Protein AF-A0A3B8U5J3-F1 (afdb_monomer_lite)

Structure (mmCIF, N/CA/C/O backbone):
data_AF-A0A3B8U5J3-F1
#
_entry.id   AF-A0A3B8U5J3-F1
#
loop_
_atom_site.group_PDB
_atom_site.id
_atom_site.type_symbol
_atom_site.label_atom_id
_atom_site.label_alt_id
_atom_site.label_comp_id
_atom_site.label_asym_id
_atom_site.label_entity_id
_atom_site.label_seq_id
_atom_site.pdbx_PDB_ins_code
_atom_site.Cartn_x
_atom_site.Cartn_y
_atom_site.Cartn_z
_atom_site.occupancy
_atom_site.B_iso_or_equiv
_atom_site.auth_seq_id
_atom_site.auth_comp_id
_atom_site.auth_asym_id
_atom_site.auth_atom_id
_atom_site.pdbx_PDB_model_num
ATOM 1 N N . MET A 1 1 ? 66.970 -11.641 9.009 1.00 32.50 1 MET A N 1
ATOM 2 C CA . MET A 1 1 ? 67.782 -10.440 9.300 1.00 32.50 1 MET A CA 1
ATOM 3 C C . MET A 1 1 ? 67.284 -9.303 8.419 1.00 32.50 1 MET A C 1
ATOM 5 O O . MET A 1 1 ? 67.215 -9.524 7.226 1.00 32.50 1 MET A O 1
ATOM 9 N N . SER A 1 2 ? 66.899 -8.174 9.040 1.00 28.12 2 SER A N 1
ATOM 10 C CA . SER A 1 2 ? 66.957 -6.765 8.570 1.00 28.12 2 SER A CA 1
ATOM 11 C C . SER A 1 2 ? 66.643 -6.425 7.101 1.00 28.12 2 SER A C 1
ATOM 13 O O . SER A 1 2 ? 67.289 -6.957 6.216 1.00 28.12 2 SER A O 1
ATOM 15 N N . LYS A 1 3 ? 65.855 -5.415 6.715 1.00 28.89 3 LYS A N 1
ATOM 16 C CA . LYS A 1 3 ? 64.976 -4.384 7.314 1.00 28.89 3 LYS A CA 1
ATOM 17 C C . LYS A 1 3 ? 64.356 -3.686 6.083 1.00 28.89 3 LYS A C 1
ATOM 19 O O . LYS A 1 3 ? 65.069 -3.493 5.104 1.00 28.89 3 LYS A O 1
ATOM 24 N N . GLY A 1 4 ? 63.099 -3.244 6.147 1.00 26.34 4 GLY A N 1
ATOM 25 C CA . GLY A 1 4 ? 62.535 -2.361 5.115 1.00 26.34 4 GLY A CA 1
ATOM 26 C C . GLY A 1 4 ? 61.014 -2.402 5.002 1.00 26.34 4 GLY A C 1
ATOM 27 O O . GLY A 1 4 ? 60.489 -2.772 3.962 1.00 26.34 4 GLY A O 1
ATOM 28 N N . SER A 1 5 ? 60.299 -2.056 6.076 1.00 29.52 5 SER A N 1
ATOM 29 C CA . SER A 1 5 ? 58.841 -1.896 6.074 1.00 29.52 5 SER A CA 1
ATOM 30 C C . SER A 1 5 ? 58.457 -0.444 5.769 1.00 29.52 5 SER A C 1
ATOM 32 O O . SER A 1 5 ? 58.776 0.441 6.565 1.00 29.52 5 SER A O 1
ATOM 34 N N . ALA A 1 6 ? 57.713 -0.205 4.690 1.00 29.03 6 ALA A N 1
ATOM 35 C CA . ALA A 1 6 ? 57.007 1.052 4.452 1.00 29.03 6 ALA A CA 1
ATOM 36 C C . ALA A 1 6 ? 55.513 0.854 4.764 1.00 29.03 6 ALA A C 1
ATOM 38 O O . ALA A 1 6 ? 54.733 0.413 3.927 1.00 29.03 6 ALA A O 1
ATOM 39 N N . ARG A 1 7 ? 55.129 1.142 6.014 1.00 28.31 7 ARG A N 1
ATOM 40 C CA . ARG A 1 7 ? 53.736 1.376 6.426 1.00 28.31 7 ARG A CA 1
ATOM 41 C C . ARG A 1 7 ? 53.471 2.871 6.270 1.00 28.31 7 ARG A C 1
ATOM 43 O O . ARG A 1 7 ? 54.020 3.656 7.042 1.00 28.31 7 ARG A O 1
ATOM 50 N N . CYS A 1 8 ? 52.642 3.257 5.304 1.00 25.38 8 CYS A N 1
ATOM 51 C CA . CYS A 1 8 ? 52.096 4.608 5.253 1.00 25.38 8 CYS A CA 1
ATOM 52 C C . CYS A 1 8 ? 50.915 4.686 6.231 1.00 25.38 8 CYS A C 1
ATOM 54 O O . CYS A 1 8 ? 50.000 3.863 6.192 1.00 25.38 8 CYS A O 1
ATOM 56 N N . ARG A 1 9 ? 51.021 5.610 7.186 1.00 27.31 9 ARG A N 1
ATOM 57 C CA . ARG A 1 9 ? 50.088 5.819 8.293 1.00 27.31 9 ARG A CA 1
ATOM 58 C C . ARG A 1 9 ? 48.871 6.597 7.794 1.00 27.31 9 ARG A C 1
ATOM 60 O O . ARG A 1 9 ? 49.039 7.667 7.223 1.00 27.31 9 ARG A O 1
ATOM 67 N N . ARG A 1 10 ? 47.670 6.096 8.101 1.00 29.61 10 ARG A N 1
ATOM 68 C CA . ARG A 1 10 ? 46.465 6.925 8.230 1.00 29.61 10 ARG A CA 1
ATOM 69 C C . ARG A 1 10 ? 46.720 7.927 9.357 1.00 29.61 10 ARG A C 1
ATOM 71 O O . ARG A 1 10 ? 46.991 7.521 10.486 1.00 29.61 10 ARG A O 1
ATOM 78 N N . SER A 1 11 ? 46.715 9.213 9.030 1.00 27.69 11 SER A N 1
ATOM 79 C CA . SER A 1 11 ? 46.699 10.293 10.008 1.00 27.69 11 SER A CA 1
ATOM 80 C C . SER A 1 11 ? 45.252 10.561 10.406 1.00 27.69 11 SER A C 1
ATOM 82 O O . SER A 1 11 ? 44.492 11.129 9.627 1.00 27.69 11 SER A O 1
ATOM 84 N N . ASP A 1 12 ? 44.896 10.155 11.622 1.00 31.98 12 ASP A N 1
ATOM 85 C CA . ASP A 1 12 ? 43.789 10.743 12.367 1.00 31.98 12 ASP A CA 1
ATOM 86 C C . ASP A 1 12 ? 44.106 12.222 12.610 1.00 31.98 12 ASP A C 1
ATOM 88 O O . ASP A 1 12 ? 45.003 12.559 13.385 1.00 31.98 12 ASP A O 1
ATOM 92 N N . SER A 1 13 ? 43.370 13.114 11.955 1.00 28.36 13 SER A N 1
ATOM 93 C CA . SER A 1 13 ? 43.351 14.538 12.282 1.00 28.36 13 SER A CA 1
ATOM 94 C C . SER A 1 13 ? 41.989 14.899 12.867 1.00 28.36 13 SER A C 1
ATOM 96 O O . SER A 1 13 ? 41.129 15.460 12.194 1.00 28.36 13 SER A O 1
ATOM 98 N N . ARG A 1 14 ? 41.807 14.599 14.160 1.00 31.03 14 ARG A N 1
ATOM 99 C CA . ARG A 1 14 ? 40.910 15.382 15.019 1.00 31.03 14 ARG A CA 1
ATOM 100 C C . ARG A 1 14 ? 41.557 16.750 15.206 1.00 31.03 14 ARG A C 1
ATOM 102 O O . ARG A 1 14 ? 42.448 16.903 16.038 1.00 31.03 14 ARG A O 1
ATOM 109 N N . ILE A 1 15 ? 41.134 17.730 14.417 1.00 27.78 15 ILE A N 1
ATOM 110 C CA . ILE A 1 15 ? 41.471 19.135 14.644 1.00 27.78 15 ILE A CA 1
ATOM 111 C C . ILE A 1 15 ? 40.273 19.772 15.341 1.00 27.78 15 ILE A C 1
ATOM 113 O O . ILE A 1 15 ? 39.282 20.155 14.731 1.00 27.78 15 ILE A O 1
ATOM 117 N N . SER A 1 16 ? 40.386 19.828 16.665 1.00 30.95 16 SER A N 1
ATOM 118 C CA . SER A 1 16 ? 39.682 20.776 17.520 1.00 30.95 16 SER A CA 1
ATOM 119 C C . SER A 1 16 ? 40.146 22.181 17.141 1.00 30.95 16 SER A C 1
ATOM 121 O O . SER A 1 16 ? 41.318 22.504 17.335 1.00 30.95 16 SER A O 1
ATOM 123 N N . MET A 1 17 ? 39.242 23.011 16.626 1.00 24.98 17 MET A N 1
ATOM 124 C CA . MET A 1 17 ? 39.516 24.415 16.324 1.00 24.98 17 MET A CA 1
ATOM 125 C C . MET A 1 17 ? 38.496 25.322 17.020 1.00 24.98 17 MET A C 1
ATOM 127 O O . MET A 1 17 ? 37.723 26.041 16.403 1.00 24.98 17 MET A O 1
ATOM 131 N N . THR A 1 18 ? 38.516 25.296 18.353 1.00 26.50 18 THR A N 1
ATOM 132 C CA . THR A 1 18 ? 38.161 26.456 19.176 1.00 26.50 18 THR A CA 1
ATOM 133 C C . THR A 1 18 ? 39.403 27.331 19.331 1.00 26.50 18 THR A C 1
ATOM 135 O O . THR A 1 18 ? 40.323 26.938 20.044 1.00 26.50 18 THR A O 1
ATOM 138 N N . ALA A 1 19 ? 39.434 28.481 18.654 1.00 25.41 19 ALA A N 1
ATOM 139 C CA . ALA A 1 19 ? 40.039 29.749 19.093 1.00 25.41 19 ALA A CA 1
ATOM 140 C C . ALA A 1 19 ? 40.277 30.649 17.874 1.00 25.41 19 ALA A C 1
ATOM 142 O O . ALA A 1 19 ? 41.200 30.406 17.105 1.00 25.41 19 ALA A O 1
ATOM 143 N N . THR A 1 20 ? 39.456 31.689 17.707 1.00 26.14 20 THR A N 1
ATOM 144 C CA . THR A 1 20 ? 39.870 33.105 17.632 1.00 26.14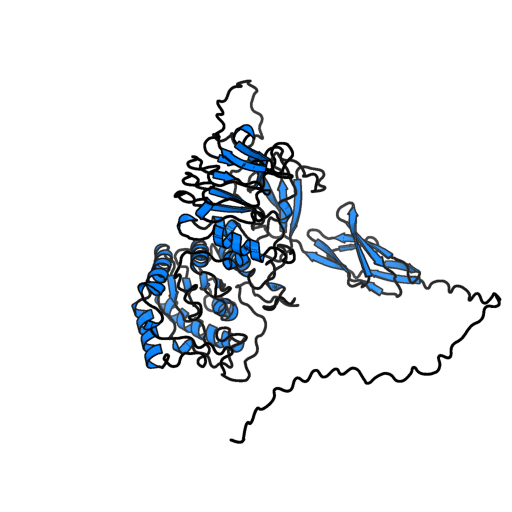 20 THR A CA 1
ATOM 145 C C . THR A 1 20 ? 38.595 33.939 17.480 1.00 26.14 20 THR A C 1
ATOM 147 O O . THR A 1 20 ? 38.115 34.097 16.373 1.00 26.14 20 THR A O 1
ATOM 150 N N . PHE A 1 21 ? 38.014 34.407 18.587 1.00 24.28 21 PHE A N 1
ATOM 151 C CA . PHE A 1 21 ? 37.384 35.733 18.728 1.00 24.28 21 PHE A CA 1
ATOM 152 C C . PHE A 1 21 ? 36.962 35.900 20.198 1.00 24.28 21 PHE A C 1
ATOM 154 O O . PHE A 1 21 ? 35.800 35.812 20.572 1.00 24.28 21 PHE A O 1
ATOM 161 N N . ALA A 1 22 ? 37.967 36.085 21.055 1.00 24.03 22 ALA A N 1
ATOM 162 C CA . ALA A 1 22 ? 37.807 36.585 22.415 1.00 24.03 22 ALA A CA 1
ATOM 163 C C . ALA A 1 22 ? 38.972 37.540 22.722 1.00 24.03 22 ALA A C 1
ATOM 165 O O . ALA A 1 22 ? 39.994 37.166 23.286 1.00 24.03 22 ALA A O 1
ATOM 166 N N . ALA A 1 23 ? 38.806 38.788 22.296 1.00 24.48 23 ALA A N 1
ATOM 167 C CA . ALA A 1 23 ? 39.283 39.974 22.996 1.00 24.48 23 ALA A CA 1
ATOM 168 C C . ALA A 1 23 ? 37.986 40.764 23.227 1.00 24.48 23 ALA A C 1
ATOM 170 O O . ALA A 1 23 ? 37.324 41.121 22.264 1.00 24.48 23 ALA A O 1
ATOM 171 N N . VAL A 1 24 ? 37.442 40.912 24.431 1.00 26.50 24 VAL A N 1
ATOM 172 C CA . VAL A 1 24 ? 38.040 41.500 25.627 1.00 26.50 24 VAL A CA 1
ATOM 173 C C . VAL A 1 24 ? 37.334 40.907 26.853 1.00 26.50 24 VAL A C 1
ATOM 175 O O . VAL A 1 24 ? 36.175 41.222 27.097 1.00 26.50 24 VAL A O 1
ATOM 178 N N . LEU A 1 25 ? 38.017 40.072 27.639 1.00 25.80 25 LEU A N 1
ATOM 179 C CA . LEU A 1 25 ? 37.631 39.806 29.030 1.00 25.80 25 LEU A CA 1
ATOM 180 C C . LEU A 1 25 ? 38.834 39.252 29.809 1.00 25.80 25 LEU A C 1
ATOM 182 O O . LEU A 1 25 ? 39.042 38.046 29.870 1.00 25.80 25 LEU A O 1
ATOM 186 N N . ALA A 1 26 ? 39.658 40.137 30.375 1.00 25.28 26 ALA A N 1
ATOM 187 C CA . ALA A 1 26 ? 40.632 39.777 31.409 1.00 25.28 26 ALA A CA 1
ATOM 188 C C . ALA A 1 26 ? 41.159 41.023 32.140 1.00 25.28 26 ALA A C 1
ATOM 190 O O . ALA A 1 26 ? 42.168 41.606 31.756 1.00 25.28 26 ALA A O 1
ATOM 191 N N . ALA A 1 27 ? 40.465 41.403 33.208 1.00 25.91 27 ALA A N 1
ATOM 192 C CA . ALA A 1 27 ? 41.015 41.950 34.452 1.00 25.91 27 ALA A CA 1
ATOM 193 C C . ALA A 1 27 ? 39.824 42.054 35.418 1.00 25.91 27 ALA A C 1
ATOM 195 O O . ALA A 1 27 ? 38.823 42.661 35.071 1.00 25.91 27 ALA A O 1
ATOM 196 N N . LEU A 1 28 ? 39.784 41.492 36.617 1.00 25.47 28 LEU A N 1
ATOM 197 C CA . LEU A 1 28 ? 40.756 40.798 37.442 1.00 25.47 28 LEU A CA 1
ATOM 198 C C . LEU A 1 28 ? 39.895 40.055 38.487 1.00 25.47 28 LEU A C 1
ATOM 200 O O . LEU A 1 28 ? 39.013 40.671 39.083 1.00 25.47 28 LEU A O 1
ATOM 204 N N . VAL A 1 29 ? 40.143 38.770 38.739 1.00 29.05 29 VAL A N 1
ATOM 205 C CA . VAL A 1 29 ? 39.695 38.109 39.975 1.00 29.05 29 VAL A CA 1
ATOM 206 C C . VAL A 1 29 ? 40.894 38.063 40.912 1.00 29.05 29 VAL A C 1
ATOM 208 O O . VAL A 1 29 ? 41.914 37.466 40.576 1.00 29.05 29 VAL A O 1
ATOM 211 N N . LEU A 1 30 ? 40.762 38.663 42.093 1.00 28.88 30 LEU A N 1
ATOM 212 C CA . LEU A 1 30 ? 41.599 38.368 43.255 1.00 28.88 30 LEU A CA 1
ATOM 213 C C . LEU A 1 30 ? 40.715 38.359 44.512 1.00 28.88 30 LEU A C 1
ATOM 215 O O . LEU A 1 30 ? 40.441 39.378 45.131 1.00 28.88 30 LEU A O 1
ATOM 219 N N . LEU A 1 31 ? 40.180 37.164 44.772 1.00 28.92 31 LEU A N 1
ATOM 220 C CA . LEU A 1 31 ? 40.075 36.469 46.061 1.00 28.92 31 LEU A CA 1
ATOM 221 C C . LEU A 1 31 ? 40.339 37.281 47.351 1.00 28.92 31 LEU A C 1
ATOM 223 O O . LEU A 1 31 ? 41.477 37.652 47.622 1.00 28.92 31 LEU A O 1
ATOM 227 N N . CYS A 1 32 ? 39.305 37.411 48.195 1.00 27.16 32 CYS A N 1
ATOM 228 C CA . CYS A 1 32 ? 39.183 36.785 49.532 1.00 27.16 32 CYS A CA 1
ATOM 229 C C . CYS A 1 32 ? 38.428 37.651 50.564 1.00 27.16 32 CYS A C 1
ATOM 231 O O . CYS A 1 32 ? 38.853 38.746 50.906 1.00 27.16 32 CYS A O 1
ATOM 233 N N . THR A 1 33 ? 37.386 37.033 51.141 1.00 31.55 33 THR A N 1
ATOM 234 C CA . THR A 1 33 ? 36.896 37.138 52.536 1.00 31.55 33 THR A CA 1
ATOM 235 C C . THR A 1 33 ? 36.430 38.487 53.101 1.00 31.55 33 THR A C 1
ATOM 237 O O . THR A 1 33 ? 37.213 39.416 53.241 1.00 31.55 33 THR A O 1
ATOM 240 N N . GLY A 1 34 ? 35.207 38.502 53.649 1.00 26.33 34 GLY A N 1
ATOM 241 C CA . GLY A 1 34 ? 34.877 39.347 54.804 1.00 26.33 34 GLY A CA 1
ATOM 242 C C . GLY A 1 34 ? 33.515 40.032 54.742 1.00 26.33 34 GLY A C 1
ATOM 243 O O . GLY A 1 34 ? 33.281 40.886 53.900 1.00 26.33 34 GLY A O 1
ATOM 244 N N . CYS A 1 35 ? 32.635 39.664 55.673 1.00 34.03 35 CYS A N 1
ATOM 245 C CA . CYS A 1 35 ? 31.350 40.296 55.960 1.00 34.03 35 CYS A CA 1
ATOM 246 C C . CYS A 1 35 ? 31.433 41.821 56.150 1.00 34.03 35 CYS A C 1
ATOM 248 O O . CYS A 1 35 ? 32.372 42.312 56.771 1.00 34.03 35 CYS A O 1
ATOM 250 N N . GLY A 1 36 ? 30.351 42.529 55.806 1.00 27.30 36 GLY A N 1
ATOM 251 C CA . GLY A 1 36 ? 29.998 43.779 56.486 1.00 27.30 36 GLY A CA 1
ATOM 252 C C . GLY A 1 36 ? 29.250 44.804 55.638 1.00 27.30 36 GLY A C 1
ATOM 253 O O . GLY A 1 36 ? 29.806 45.350 54.696 1.00 27.30 36 GLY A O 1
ATOM 254 N N . GLY A 1 37 ? 28.034 45.152 56.070 1.00 27.06 37 GLY A N 1
ATOM 255 C CA . GLY A 1 37 ? 27.533 46.524 55.948 1.00 27.06 37 GLY A CA 1
ATOM 256 C C . GLY A 1 37 ? 26.516 46.804 54.844 1.00 27.06 37 GLY A C 1
ATOM 257 O O . GLY A 1 37 ? 26.860 47.146 53.721 1.00 27.06 37 GLY A O 1
ATOM 258 N N . SER A 1 38 ? 25.243 46.770 55.230 1.00 36.59 38 SER A N 1
ATOM 259 C CA . SER A 1 38 ? 24.125 47.479 54.603 1.00 36.59 38 SER A CA 1
ATOM 260 C C . SER A 1 38 ? 24.412 48.967 54.372 1.00 36.59 38 SER A C 1
ATOM 262 O O . SER A 1 38 ? 24.853 49.602 55.323 1.00 36.59 38 SER A O 1
ATOM 264 N N . VAL A 1 39 ? 23.991 49.548 53.239 1.00 30.27 39 VAL A N 1
ATOM 265 C CA . VAL A 1 39 ? 23.249 50.830 53.204 1.00 30.27 39 VAL A CA 1
ATOM 266 C C . VAL A 1 39 ? 22.362 50.865 51.955 1.00 30.27 39 VAL A C 1
ATOM 268 O O . VAL A 1 39 ? 22.776 50.496 50.861 1.00 30.27 39 VAL A O 1
ATOM 271 N N . SER A 1 40 ? 21.117 51.282 52.164 1.00 32.00 40 SER A N 1
ATOM 272 C CA . SER A 1 40 ? 20.051 51.388 51.175 1.00 32.00 40 SER A CA 1
ATOM 273 C C . SER A 1 40 ? 20.194 52.585 50.225 1.00 32.00 40 SER A C 1
ATOM 275 O O . SER A 1 40 ? 20.946 53.521 50.486 1.00 32.00 40 SER A O 1
ATOM 277 N N . SER A 1 41 ? 19.289 52.598 49.246 1.00 35.88 41 SER A N 1
ATOM 278 C CA . SER A 1 41 ? 18.836 53.724 48.422 1.00 35.88 41 SER A CA 1
ATOM 279 C C . SER A 1 41 ? 19.639 54.009 47.153 1.00 35.88 41 SER A C 1
ATOM 281 O O . SER A 1 41 ? 20.683 54.642 47.169 1.00 35.88 41 SER A O 1
ATOM 283 N N . LEU A 1 42 ? 19.065 53.566 46.033 1.00 34.38 42 LEU A N 1
ATOM 284 C CA . LEU A 1 42 ? 18.767 54.402 44.869 1.00 34.38 42 LEU A CA 1
ATOM 285 C C . LEU A 1 42 ? 17.661 53.685 44.082 1.00 34.38 42 LEU A C 1
ATOM 287 O O . LEU A 1 42 ? 17.903 52.894 43.174 1.00 34.38 42 LEU A O 1
ATOM 291 N N . LEU A 1 43 ? 16.417 53.931 44.503 1.00 36.44 43 LEU A N 1
ATOM 292 C CA . LEU A 1 43 ? 15.236 53.663 43.690 1.00 36.44 43 LEU A CA 1
ATOM 293 C C . LEU A 1 43 ? 15.353 54.518 42.426 1.00 36.44 43 LEU A C 1
ATOM 295 O O . LEU A 1 43 ? 15.205 55.738 42.480 1.00 36.44 43 LEU A O 1
ATOM 299 N N . SER A 1 44 ? 15.635 53.875 41.295 1.00 35.50 44 SER A N 1
ATOM 300 C CA . SER A 1 44 ? 15.334 54.462 39.992 1.00 35.50 44 SER A CA 1
ATOM 301 C C . SER A 1 44 ? 13.812 54.477 39.823 1.00 35.50 44 SER A C 1
ATOM 303 O O . SER A 1 44 ? 13.161 53.495 40.192 1.00 35.50 44 SER A O 1
ATOM 305 N N . PRO A 1 45 ? 13.214 55.559 39.299 1.00 40.66 45 PRO A N 1
ATOM 306 C CA . PRO A 1 45 ? 11.781 55.591 39.061 1.00 40.66 45 PRO A CA 1
ATOM 307 C C . PRO A 1 45 ? 11.436 54.516 38.028 1.00 40.66 45 PRO A C 1
ATOM 309 O O . PRO A 1 45 ? 12.065 54.434 36.972 1.00 40.66 45 PRO A O 1
ATOM 312 N N . VAL A 1 46 ? 10.439 53.689 38.350 1.00 43.38 46 VAL A N 1
ATOM 313 C CA . VAL A 1 46 ? 9.782 52.777 37.410 1.00 43.38 46 VAL A CA 1
ATOM 314 C C . VAL A 1 46 ? 9.427 53.596 36.170 1.00 43.38 46 VAL A C 1
ATOM 316 O O . VAL A 1 46 ? 8.567 54.476 36.237 1.00 43.38 46 VAL A O 1
ATOM 319 N N . ARG A 1 47 ? 10.124 53.365 35.047 1.00 46.19 47 ARG A N 1
ATOM 320 C CA . ARG A 1 47 ? 9.680 53.880 33.747 1.00 46.19 47 ARG A CA 1
ATOM 321 C C . ARG A 1 47 ? 8.252 53.377 33.575 1.00 46.19 47 ARG A C 1
ATOM 323 O O . ARG A 1 47 ? 8.023 52.173 33.660 1.00 46.19 47 ARG A O 1
ATOM 330 N N . ALA A 1 48 ? 7.298 54.287 33.397 1.00 51.47 48 ALA A N 1
ATOM 331 C CA . ALA A 1 48 ? 5.953 53.914 32.991 1.00 51.47 48 ALA A CA 1
ATOM 332 C C . ALA A 1 48 ? 6.095 53.019 31.753 1.00 51.47 48 ALA A C 1
ATOM 334 O O . ALA A 1 48 ? 6.676 53.456 30.759 1.00 51.47 48 ALA A O 1
ATOM 335 N N . GLY A 1 49 ? 5.688 51.751 31.877 1.00 63.16 49 GLY A N 1
ATOM 336 C CA . GLY A 1 49 ? 5.865 50.755 30.824 1.00 63.16 49 GLY A CA 1
ATOM 337 C C . GLY A 1 49 ? 5.301 51.300 29.522 1.00 63.16 49 GLY A C 1
ATOM 338 O O . GLY A 1 49 ? 4.153 51.749 29.488 1.00 63.16 49 GLY A O 1
ATOM 339 N N . ARG A 1 50 ? 6.140 51.338 28.488 1.00 83.00 50 ARG A N 1
ATOM 340 C CA . ARG A 1 50 ? 5.743 51.783 27.158 1.00 83.00 50 ARG A CA 1
ATOM 341 C C . ARG A 1 50 ? 4.577 50.907 26.705 1.00 83.00 50 ARG A C 1
ATOM 343 O O . ARG A 1 50 ? 4.627 49.689 26.854 1.00 83.00 50 ARG A O 1
ATOM 350 N N . THR A 1 51 ? 3.511 51.521 26.207 1.00 90.00 51 THR A N 1
ATOM 351 C CA . THR A 1 51 ? 2.430 50.766 25.574 1.00 90.00 51 THR A CA 1
ATOM 352 C C . THR A 1 51 ? 2.913 50.302 24.209 1.00 90.00 51 THR A C 1
ATOM 354 O O . THR A 1 51 ? 3.422 51.115 23.436 1.00 90.00 51 THR A O 1
ATOM 357 N N . VAL A 1 52 ? 2.747 49.016 23.934 1.00 92.00 52 VAL A N 1
ATOM 358 C CA . VAL A 1 52 ? 3.015 48.398 22.639 1.00 92.00 52 VAL A CA 1
ATOM 359 C C . VAL A 1 52 ? 1.706 48.066 21.944 1.00 92.00 52 VAL A C 1
ATOM 361 O O . VAL A 1 52 ? 0.706 47.763 22.601 1.00 92.00 52 VAL A O 1
ATOM 364 N N . ARG A 1 53 ? 1.701 48.146 20.617 1.00 94.81 53 ARG A N 1
ATOM 365 C CA . ARG A 1 53 ? 0.542 47.827 19.781 1.00 94.81 53 ARG A CA 1
ATOM 366 C C . ARG A 1 53 ? 0.819 46.585 18.945 1.00 94.81 53 ARG A C 1
ATOM 368 O O . ARG A 1 53 ? 1.749 46.588 18.144 1.00 94.81 53 ARG A O 1
ATOM 375 N N . VAL A 1 54 ? -0.045 45.585 19.073 1.00 95.19 54 VAL A N 1
ATOM 376 C CA . VAL A 1 54 ? -0.031 44.392 18.226 1.00 95.19 54 VAL A CA 1
ATOM 377 C C . VAL A 1 54 ? -1.215 44.436 17.278 1.00 95.19 54 VAL A C 1
ATOM 379 O O . VAL A 1 54 ? -2.339 44.723 17.695 1.00 95.19 54 VAL A O 1
ATOM 382 N N . VAL A 1 55 ? -0.949 44.166 16.007 1.00 96.12 55 VAL A N 1
ATOM 383 C CA . VAL A 1 55 ? -1.960 44.072 14.957 1.00 96.12 55 VAL A CA 1
ATOM 384 C C . VAL A 1 55 ? -1.948 42.652 14.408 1.00 96.12 55 VAL A C 1
ATOM 386 O O . VAL A 1 55 ? -0.883 42.164 14.050 1.00 96.12 55 VAL A O 1
ATOM 389 N N . ILE A 1 56 ? -3.103 42.001 14.320 1.00 95.81 56 ILE A N 1
ATOM 390 C CA . ILE A 1 56 ? -3.240 40.786 13.513 1.00 95.81 56 ILE A CA 1
ATOM 391 C C . ILE A 1 56 ? -3.411 41.203 12.054 1.00 95.81 56 ILE A C 1
ATOM 393 O O . ILE A 1 56 ? -4.252 42.055 11.754 1.00 95.81 56 ILE A O 1
ATOM 397 N N . GLU A 1 57 ? -2.593 40.636 11.168 1.00 94.81 57 GLU A N 1
ATOM 398 C CA . GLU A 1 57 ? -2.710 40.841 9.724 1.00 94.81 57 GLU A CA 1
ATOM 399 C C . GLU A 1 57 ? -4.086 40.382 9.215 1.00 94.81 57 GLU A C 1
ATOM 401 O O . GLU A 1 57 ? -4.671 39.424 9.724 1.00 94.81 57 GLU A O 1
ATOM 406 N N . ASP A 1 58 ? -4.622 41.086 8.217 1.00 89.75 58 ASP A N 1
ATOM 407 C CA . ASP A 1 58 ? -5.894 40.714 7.605 1.00 89.75 58 ASP A CA 1
ATOM 408 C C . ASP A 1 58 ? -5.746 39.380 6.862 1.00 89.75 58 ASP A C 1
ATOM 410 O O . ASP A 1 58 ? -4.912 39.240 5.968 1.00 89.75 58 ASP A O 1
ATOM 414 N N . ASN A 1 59 ? -6.553 38.392 7.238 1.00 88.19 59 ASN A N 1
ATOM 415 C CA . ASN A 1 59 ? -6.532 37.062 6.645 1.00 88.19 59 ASN A CA 1
ATOM 416 C C . ASN A 1 59 ? -7.987 36.612 6.409 1.00 88.19 59 ASN A C 1
ATOM 418 O O . ASN A 1 59 ? -8.739 36.457 7.373 1.00 88.19 59 ASN A O 1
ATOM 422 N N . PRO A 1 60 ? -8.408 36.363 5.151 1.00 88.94 60 PRO A N 1
ATOM 423 C CA . PRO A 1 60 ? -9.790 35.997 4.833 1.00 88.94 60 PRO A CA 1
ATOM 424 C C . PRO A 1 60 ? -10.217 34.638 5.413 1.00 88.94 60 PRO A C 1
ATOM 426 O O . PRO A 1 60 ? -11.412 34.346 5.471 1.00 88.94 60 PRO A O 1
ATOM 429 N N . GLN A 1 61 ? -9.262 33.807 5.843 1.00 89.50 61 GLN A N 1
ATOM 430 C CA . GLN A 1 61 ? -9.501 32.506 6.468 1.00 89.50 61 GLN A CA 1
ATOM 431 C C . GLN A 1 61 ? -9.770 32.605 7.974 1.00 89.50 61 GLN A C 1
ATOM 433 O O . GLN A 1 61 ? -10.019 31.582 8.613 1.00 89.50 61 GLN A O 1
ATOM 438 N N . ILE A 1 62 ? -9.751 33.807 8.557 1.00 92.12 62 ILE A N 1
ATOM 439 C CA . ILE A 1 62 ? -10.091 34.031 9.961 1.00 92.12 62 ILE A CA 1
ATOM 440 C C . ILE A 1 62 ? -10.941 35.287 10.146 1.00 92.12 62 ILE A C 1
ATOM 442 O O . ILE A 1 62 ? -10.983 36.197 9.324 1.00 92.12 62 ILE A O 1
ATOM 446 N N . ARG A 1 63 ? -11.605 35.362 11.293 1.00 92.19 63 ARG A N 1
ATOM 447 C CA . ARG A 1 63 ? -12.182 36.581 11.848 1.00 92.19 63 ARG A CA 1
ATOM 448 C C . ARG A 1 63 ? -11.610 36.776 13.236 1.00 92.19 63 ARG A C 1
ATOM 450 O O . ARG A 1 63 ? -11.665 35.867 14.057 1.00 92.19 63 ARG A O 1
ATOM 457 N N . VAL A 1 64 ? -11.082 37.960 13.504 1.00 91.81 64 VAL A N 1
ATOM 458 C CA . VAL A 1 64 ? -10.541 38.316 14.819 1.00 91.81 64 VAL A CA 1
ATOM 459 C C . VAL A 1 64 ? -11.525 39.260 15.492 1.00 91.81 64 VAL A C 1
ATOM 461 O O . VAL A 1 64 ? -11.948 40.237 14.875 1.00 91.81 64 VAL A O 1
ATOM 464 N N . GLU A 1 65 ? -11.892 38.995 16.747 1.00 90.25 65 GLU A N 1
ATOM 465 C CA . GLU A 1 65 ? -12.831 39.861 17.483 1.00 90.25 65 GLU A CA 1
ATOM 466 C C . GLU A 1 65 ? -12.308 41.299 17.619 1.00 90.25 65 GLU A C 1
ATOM 468 O O . GLU A 1 65 ? -13.070 42.265 17.598 1.00 90.25 65 GLU A O 1
ATOM 473 N N . SER A 1 66 ? -10.991 41.454 17.749 1.00 90.94 66 SER A N 1
ATOM 474 C CA . SER A 1 66 ? -10.296 42.740 17.734 1.00 90.94 66 SER A CA 1
ATOM 475 C C . SER A 1 66 ? -8.935 42.568 17.076 1.00 90.94 66 SER A C 1
ATOM 477 O O . SER A 1 66 ? -8.028 41.992 17.665 1.00 90.94 66 SER A O 1
ATOM 479 N N . SER A 1 67 ? -8.779 43.074 15.851 1.00 90.44 67 SER A N 1
ATOM 480 C CA . SER A 1 67 ? -7.533 42.951 15.080 1.00 90.44 67 SER A CA 1
ATOM 481 C C . SER A 1 67 ? -6.386 43.807 15.618 1.00 90.44 67 SER A C 1
ATOM 483 O O . SER A 1 67 ? -5.246 43.622 15.208 1.00 90.44 67 SER A O 1
ATOM 485 N N . VAL A 1 68 ? -6.656 44.734 16.542 1.00 94.69 68 VAL A N 1
ATOM 486 C CA . VAL A 1 68 ? -5.640 45.571 17.183 1.00 94.69 68 VAL A CA 1
ATOM 487 C C . VAL A 1 68 ? -5.853 45.562 18.683 1.00 94.69 68 VAL A C 1
ATOM 489 O O . VAL A 1 68 ? -6.924 45.926 19.166 1.00 94.69 68 VAL A O 1
ATOM 492 N N . LEU A 1 69 ? -4.803 45.219 19.418 1.00 95.12 69 LEU A N 1
ATOM 493 C CA . LEU A 1 69 ? -4.771 45.290 20.871 1.00 95.12 69 LEU A CA 1
ATOM 494 C C . LEU A 1 69 ? -3.498 46.008 21.323 1.00 95.12 69 LEU A C 1
ATOM 496 O O . LEU A 1 69 ? -2.490 46.068 20.614 1.00 95.12 69 LEU A O 1
ATOM 500 N N . THR A 1 70 ? -3.550 46.576 22.523 1.00 93.50 70 THR A N 1
ATOM 501 C CA . THR A 1 70 ? -2.407 47.253 23.137 1.00 93.50 70 THR A CA 1
ATOM 502 C C . THR A 1 70 ? -2.142 46.688 24.517 1.00 93.50 70 THR A C 1
ATOM 504 O O . THR A 1 70 ? -3.076 46.555 25.307 1.00 93.50 70 THR A O 1
ATOM 507 N N . ALA A 1 71 ? -0.878 46.438 24.837 1.00 88.56 71 ALA A N 1
ATOM 508 C CA . ALA A 1 71 ? -0.450 45.988 26.156 1.00 88.56 71 ALA A CA 1
ATOM 509 C C . ALA A 1 71 ? 0.724 46.827 26.661 1.00 88.56 71 ALA A C 1
ATOM 511 O O . ALA A 1 71 ? 1.311 47.620 25.924 1.00 88.56 71 ALA A O 1
ATOM 512 N N . LYS A 1 72 ? 1.057 46.684 27.945 1.00 91.62 72 LYS A N 1
ATOM 513 C CA . LYS A 1 72 ? 2.336 47.191 28.449 1.00 91.62 72 LYS A CA 1
ATOM 514 C C . LYS A 1 72 ? 3.447 46.291 27.926 1.00 91.62 72 LYS A C 1
ATOM 516 O O . LYS A 1 72 ? 3.268 45.079 27.878 1.00 91.62 72 LYS A O 1
ATOM 521 N N . GLU A 1 73 ? 4.579 46.892 27.588 1.00 91.19 73 GLU A N 1
ATOM 522 C CA . GLU A 1 73 ? 5.799 46.172 27.232 1.00 91.19 73 GLU A CA 1
ATOM 523 C C . GLU A 1 73 ? 6.091 45.046 28.241 1.00 91.19 73 GLU A C 1
ATOM 525 O O . GLU A 1 73 ? 6.074 45.278 29.455 1.00 91.19 73 GLU A O 1
ATOM 530 N N . GLY A 1 74 ? 6.302 43.837 27.723 1.00 87.81 74 GLY A N 1
ATOM 531 C CA . GLY A 1 74 ? 6.565 42.611 28.476 1.00 87.81 74 GLY A CA 1
ATOM 532 C C . GLY A 1 74 ? 5.333 41.934 29.085 1.00 87.81 74 GLY A C 1
ATOM 533 O O . GLY A 1 74 ? 5.452 41.140 30.013 1.00 87.81 74 GLY A O 1
ATOM 534 N N . SER A 1 75 ? 4.128 42.287 28.626 1.00 92.19 75 SER A N 1
ATOM 535 C CA . SER A 1 75 ? 2.889 41.606 29.024 1.00 92.19 75 SER A CA 1
ATOM 536 C C . SER A 1 75 ? 2.424 40.634 27.948 1.00 92.19 75 SER A C 1
ATOM 538 O O . SER A 1 75 ? 2.673 40.847 26.760 1.00 92.19 75 SER A O 1
ATOM 540 N N . ASP A 1 76 ? 1.665 39.632 28.374 1.00 94.88 76 ASP A N 1
ATOM 541 C CA . ASP A 1 76 ? 0.951 38.739 27.472 1.00 94.88 76 ASP A CA 1
ATOM 542 C C . ASP A 1 76 ? -0.265 39.444 26.868 1.00 94.88 76 ASP A C 1
ATOM 544 O O . ASP A 1 76 ? -0.914 40.283 27.506 1.00 94.88 76 ASP A O 1
ATOM 548 N N . LEU A 1 77 ? -0.587 39.091 25.630 1.00 94.88 77 LEU A N 1
ATOM 549 C CA . LEU A 1 77 ? -1.690 39.676 24.888 1.00 94.88 77 LEU A CA 1
ATOM 550 C C . LEU A 1 77 ? -2.437 38.577 24.138 1.00 94.88 77 LEU A C 1
ATOM 552 O O . LEU A 1 77 ? -1.833 37.738 23.481 1.00 94.88 77 LEU A O 1
ATOM 556 N N . GLN A 1 78 ? -3.762 38.581 24.240 1.00 95.44 78 GLN A N 1
ATOM 557 C CA . GLN A 1 78 ? -4.595 37.468 23.809 1.00 95.44 78 GLN A CA 1
ATOM 558 C C . GLN A 1 78 ? -5.627 37.901 22.767 1.00 95.44 78 GLN A C 1
ATOM 560 O O . GLN A 1 78 ? -6.350 38.871 22.979 1.00 95.44 78 GLN A O 1
ATOM 565 N N . PHE A 1 79 ? -5.708 37.156 21.667 1.00 95.38 79 PHE A N 1
ATOM 566 C CA . PHE A 1 79 ? -6.674 37.337 20.589 1.00 95.38 79 PHE A CA 1
ATOM 567 C C . PHE A 1 79 ? -7.636 36.153 20.518 1.00 95.38 79 PHE A C 1
ATOM 569 O O . PHE A 1 79 ? -7.209 34.998 20.547 1.00 95.38 79 PHE A O 1
ATOM 576 N N . THR A 1 80 ? -8.923 36.447 20.347 1.00 94.69 80 THR A N 1
ATOM 577 C CA . THR A 1 80 ? -9.939 35.455 19.984 1.00 94.69 80 THR A CA 1
ATOM 578 C C . THR A 1 80 ? -10.086 35.418 18.466 1.00 94.69 80 THR A C 1
ATOM 580 O O . THR A 1 80 ? -10.386 36.436 17.831 1.00 94.69 80 THR A O 1
ATOM 583 N N . ILE A 1 81 ? -9.872 34.244 17.883 1.00 94.06 81 ILE A N 1
ATOM 584 C CA . ILE A 1 81 ? -9.855 34.009 16.443 1.00 94.06 81 ILE A CA 1
ATOM 585 C C . ILE A 1 81 ? -10.932 32.985 16.100 1.00 94.06 81 ILE A C 1
ATOM 587 O O . ILE A 1 81 ? -10.921 31.863 16.589 1.00 94.06 81 ILE A O 1
ATOM 591 N N . THR A 1 82 ? -11.853 33.356 15.220 1.00 92.62 82 THR A N 1
ATOM 592 C CA . THR A 1 82 ? -12.823 32.438 14.619 1.00 92.62 82 THR A CA 1
ATOM 593 C C . THR A 1 82 ? -12.317 32.047 13.231 1.00 92.62 82 THR A C 1
ATOM 595 O O . THR A 1 82 ? -12.231 32.925 12.372 1.00 92.62 82 THR A O 1
ATOM 598 N N . PRO A 1 83 ? -11.966 30.782 12.965 1.00 89.00 83 PRO A N 1
ATOM 599 C CA . PRO A 1 83 ? -11.586 30.366 11.622 1.00 89.00 83 PRO A CA 1
ATOM 600 C C . PRO A 1 83 ? -12.787 30.439 10.667 1.00 89.00 83 PRO A C 1
ATOM 602 O O . PRO A 1 83 ? -13.944 30.293 11.069 1.00 89.00 83 PRO A O 1
ATOM 605 N N . ALA A 1 84 ? -12.518 30.664 9.384 1.00 86.12 84 ALA A N 1
ATOM 606 C CA . ALA A 1 84 ? -13.505 30.487 8.330 1.00 86.12 84 ALA A CA 1
ATOM 607 C C . ALA A 1 84 ? -13.957 29.016 8.259 1.00 86.12 84 ALA A C 1
ATOM 609 O O . ALA A 1 84 ? -13.308 28.115 8.797 1.00 86.12 84 ALA A O 1
ATOM 610 N N . GLN A 1 85 ? -15.080 28.762 7.580 1.00 80.06 85 GLN A N 1
ATOM 611 C CA . GLN A 1 85 ? -15.526 27.389 7.336 1.00 80.06 85 GLN A CA 1
ATOM 612 C C . GLN A 1 85 ? -14.409 26.581 6.673 1.00 80.06 85 GLN A C 1
ATOM 614 O O . GLN A 1 85 ? -13.713 27.089 5.795 1.00 80.06 85 GLN A O 1
ATOM 619 N N . HIS A 1 86 ? -14.251 25.330 7.108 1.00 79.62 86 HIS A N 1
ATOM 620 C CA . HIS A 1 86 ? -13.207 24.431 6.619 1.00 79.62 86 HIS A CA 1
ATOM 621 C C . HIS A 1 86 ? -11.781 24.952 6.844 1.00 79.62 86 HIS A C 1
ATOM 623 O O . HIS A 1 86 ? -10.880 24.530 6.142 1.00 79.62 86 HIS A O 1
ATOM 629 N N . CYS A 1 87 ? -11.536 25.852 7.798 1.00 82.81 87 CYS A N 1
ATOM 630 C CA . CYS A 1 87 ? -10.185 26.290 8.150 1.00 82.81 87 CYS A CA 1
ATOM 631 C C . CYS A 1 87 ? -9.861 25.929 9.603 1.00 82.81 87 CYS A C 1
ATOM 633 O O . CYS A 1 87 ? -10.731 25.950 10.471 1.00 82.81 87 CYS A O 1
ATOM 635 N N . THR A 1 88 ? -8.594 25.628 9.882 1.00 85.44 88 THR A N 1
ATOM 636 C CA . THR A 1 88 ? -8.076 25.498 11.255 1.00 85.44 88 THR A CA 1
ATOM 637 C C . THR A 1 88 ? -6.921 26.454 11.472 1.00 85.44 88 THR A C 1
ATOM 639 O O . THR A 1 88 ? -6.085 26.615 10.584 1.00 85.44 88 THR A O 1
ATOM 642 N N . VAL A 1 89 ? -6.845 27.061 12.656 1.00 87.25 89 VAL A N 1
ATOM 643 C CA . VAL A 1 89 ? -5.691 27.876 13.050 1.00 87.25 89 VAL A CA 1
ATOM 644 C C . VAL A 1 89 ? -4.547 26.944 13.443 1.00 87.25 89 VAL A C 1
ATOM 646 O O . VAL A 1 89 ? -4.721 26.071 14.292 1.00 87.25 89 VAL A O 1
ATOM 649 N N . ARG A 1 90 ? -3.384 27.121 12.815 1.00 88.19 90 ARG A N 1
ATOM 650 C CA . ARG A 1 90 ? -2.160 26.353 13.081 1.00 88.19 90 ARG A CA 1
ATOM 651 C C . ARG A 1 90 ? -1.217 27.054 14.047 1.00 88.19 90 ARG A C 1
ATOM 653 O O . ARG A 1 90 ? -0.470 26.387 14.751 1.00 88.19 90 ARG A O 1
ATOM 660 N N . GLY A 1 91 ? -1.258 28.381 14.093 1.00 89.69 91 GLY A N 1
ATOM 661 C CA . GLY A 1 91 ? -0.374 29.159 14.947 1.00 89.69 91 GLY A CA 1
ATOM 662 C C . GLY A 1 91 ? -0.210 30.579 14.449 1.00 89.69 91 GLY A C 1
ATOM 663 O O . GLY A 1 91 ? -1.080 31.106 13.755 1.00 89.69 91 GLY A O 1
ATOM 664 N N . THR A 1 92 ? 0.916 31.190 14.792 1.00 92.50 92 THR A N 1
ATOM 665 C CA . THR A 1 92 ? 1.305 32.507 14.288 1.00 92.50 92 THR A CA 1
ATOM 666 C C . THR A 1 92 ? 2.793 32.547 13.954 1.00 92.50 92 THR A C 1
ATOM 668 O O . THR A 1 92 ? 3.553 31.658 14.338 1.00 92.50 92 THR A O 1
ATOM 671 N N . ASP A 1 93 ? 3.214 33.588 13.241 1.00 92.50 93 ASP A N 1
ATOM 672 C CA . ASP A 1 93 ? 4.629 33.918 13.025 1.00 92.50 93 ASP A CA 1
ATOM 673 C C . ASP A 1 93 ? 5.301 34.568 14.253 1.00 92.50 93 ASP A C 1
ATOM 675 O O . ASP A 1 93 ? 6.506 34.842 14.246 1.00 92.50 93 ASP A O 1
ATOM 679 N N . TYR A 1 94 ? 4.546 34.800 15.331 1.00 92.56 94 TYR A N 1
ATOM 680 C CA . TYR A 1 94 ? 5.082 35.334 16.571 1.00 92.56 94 TYR A CA 1
ATOM 681 C C . TYR A 1 94 ? 5.843 34.245 17.329 1.00 92.56 94 TYR A C 1
ATOM 683 O O . TYR A 1 94 ? 5.365 33.131 17.504 1.00 92.56 94 TYR A O 1
ATOM 691 N N . ARG A 1 95 ? 7.051 34.568 17.800 1.00 87.06 95 ARG A N 1
ATOM 692 C CA . ARG A 1 95 ? 8.001 33.562 18.297 1.00 87.06 95 ARG A CA 1
ATOM 693 C C . ARG A 1 95 ? 7.538 32.819 19.553 1.00 87.06 95 ARG A C 1
ATOM 695 O O . ARG A 1 95 ? 7.858 31.643 19.691 1.00 87.06 95 ARG A O 1
ATOM 702 N N . ASP A 1 96 ? 6.871 33.510 20.473 1.00 92.00 96 ASP A N 1
ATOM 703 C CA . ASP A 1 96 ? 6.452 32.950 21.760 1.00 92.00 96 ASP A CA 1
ATOM 704 C C . ASP A 1 96 ? 4.941 33.102 21.928 1.00 92.00 96 ASP A C 1
ATOM 706 O O . ASP A 1 96 ? 4.436 34.178 22.253 1.00 92.00 96 ASP A O 1
ATOM 710 N N . TYR A 1 97 ? 4.204 32.038 21.619 1.00 95.69 97 TYR A N 1
ATOM 711 C CA . TYR A 1 97 ? 2.750 32.033 21.687 1.00 95.69 97 TYR A CA 1
ATOM 712 C C . TYR A 1 97 ? 2.218 30.713 22.238 1.00 95.69 97 TYR A C 1
ATOM 714 O O . TYR A 1 97 ? 2.856 29.665 22.149 1.00 95.69 97 TYR A O 1
ATOM 722 N N . SER A 1 98 ? 0.992 30.765 22.744 1.00 94.38 98 SER A N 1
ATOM 723 C CA . SER A 1 98 ? 0.159 29.596 22.991 1.00 94.38 98 SER A CA 1
ATOM 724 C C . SER A 1 98 ? -1.148 29.699 22.211 1.00 94.38 98 SER A C 1
ATOM 726 O O . SER A 1 98 ? -1.703 30.781 22.011 1.00 94.38 98 SER A O 1
ATOM 728 N N . LEU A 1 99 ? -1.629 28.548 21.747 1.00 93.94 99 LEU A N 1
ATOM 729 C CA . LEU A 1 99 ? -2.874 28.391 21.005 1.00 93.94 99 LEU A CA 1
ATOM 730 C C . LEU A 1 99 ? -3.759 27.407 21.770 1.00 93.94 99 LEU A C 1
ATOM 732 O O . LEU A 1 99 ? -3.349 26.274 22.015 1.00 93.94 99 LEU A O 1
ATOM 736 N N . ALA A 1 100 ? -4.965 27.829 22.137 1.00 89.25 100 ALA A N 1
ATOM 737 C CA . ALA A 1 100 ? -5.934 26.977 22.820 1.00 89.25 100 ALA A CA 1
ATOM 738 C C . ALA A 1 100 ? -7.301 27.038 22.124 1.00 89.25 100 ALA A C 1
ATOM 740 O O . ALA A 1 100 ? -7.704 28.118 21.697 1.00 89.25 100 ALA A O 1
ATOM 741 N N . PRO A 1 101 ? -8.042 25.923 22.007 1.00 83.56 101 PRO A N 1
ATOM 742 C CA . PRO A 1 101 ? -9.429 25.975 21.562 1.00 83.56 101 PRO A CA 1
ATOM 743 C C . PRO A 1 101 ? -10.294 26.745 22.575 1.00 83.56 101 PRO A C 1
ATOM 745 O O . PRO A 1 101 ? -10.076 26.673 23.786 1.00 83.56 101 PRO A O 1
ATOM 748 N N . ALA A 1 102 ? -11.284 27.473 22.070 1.00 83.81 102 ALA A N 1
ATOM 749 C CA . ALA A 1 102 ? -12.277 28.230 22.825 1.00 83.81 102 ALA A CA 1
ATOM 750 C C . ALA A 1 102 ? -13.703 27.756 22.464 1.00 83.81 102 ALA A C 1
ATOM 752 O O . ALA A 1 102 ? -13.886 26.740 21.791 1.00 83.81 102 ALA A O 1
ATOM 753 N N . GLN A 1 103 ? -14.731 28.445 22.967 1.00 78.50 103 GLN A N 1
ATOM 754 C CA . GLN A 1 103 ? -16.126 28.088 22.682 1.00 78.50 103 GLN A CA 1
ATOM 755 C C . GLN A 1 103 ? -16.458 28.282 21.194 1.00 78.50 103 GLN A C 1
ATOM 757 O O . GLN A 1 103 ? -15.817 29.067 20.501 1.00 78.50 103 GLN A O 1
ATOM 762 N N . ASP A 1 104 ? -17.446 27.535 20.698 1.00 75.81 104 ASP A N 1
ATOM 763 C CA . ASP A 1 104 ? -17.992 27.671 19.339 1.00 75.81 104 ASP A CA 1
ATOM 764 C C . ASP A 1 104 ? -16.963 27.549 18.193 1.00 75.81 104 ASP A C 1
ATOM 766 O O . ASP A 1 104 ? -17.110 28.160 17.136 1.00 75.81 104 ASP A O 1
ATOM 770 N N . GLY A 1 105 ? -15.911 26.741 18.385 1.00 73.06 105 GLY A N 1
ATOM 771 C CA . GLY A 1 105 ? -14.885 26.493 17.361 1.00 73.06 105 GLY A CA 1
ATOM 772 C C . GLY A 1 105 ? -13.875 27.632 17.190 1.00 73.06 105 GLY A C 1
ATOM 773 O O . GLY A 1 105 ? -13.135 27.662 16.207 1.00 73.06 105 GLY A O 1
ATOM 774 N N . GLN A 1 106 ? -13.843 28.573 18.134 1.00 88.50 106 GLN A N 1
ATOM 775 C CA . GLN A 1 106 ? -12.850 29.639 18.180 1.00 88.50 106 GLN A CA 1
ATOM 776 C C . GLN A 1 106 ? -11.504 29.141 18.726 1.00 88.50 106 GLN A C 1
ATOM 778 O O . GLN A 1 106 ? -11.410 28.097 19.369 1.00 88.50 106 GLN A O 1
ATOM 783 N N . TYR A 1 107 ? -10.463 29.938 18.510 1.00 90.81 107 TYR A N 1
ATOM 784 C CA . TYR A 1 107 ? -9.134 29.765 19.073 1.00 90.81 107 TYR A CA 1
ATOM 785 C C . TYR A 1 107 ? -8.731 30.996 19.867 1.00 90.81 107 TYR A C 1
ATOM 787 O O . TYR A 1 107 ? -8.998 32.133 19.482 1.00 90.81 107 TYR A O 1
ATOM 795 N N . LEU A 1 108 ? -8.025 30.751 20.956 1.00 93.62 108 LEU A N 1
ATOM 796 C CA . LEU A 1 108 ? -7.410 31.749 21.797 1.00 93.62 108 LEU A CA 1
ATOM 797 C C . LEU A 1 108 ? -5.906 31.736 21.525 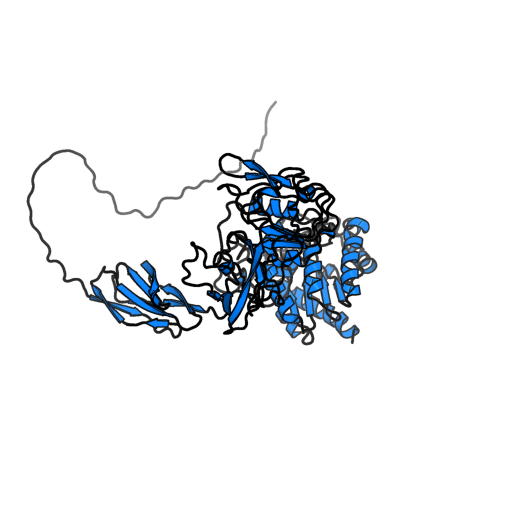1.00 93.62 108 LEU A C 1
ATOM 799 O O . LEU A 1 108 ? -5.211 30.790 21.900 1.00 93.62 108 LEU A O 1
ATOM 803 N N . VAL A 1 109 ? -5.413 32.769 20.844 1.00 95.00 109 VAL A N 1
ATOM 804 C CA . VAL A 1 109 ? -3.982 32.968 20.587 1.00 95.00 109 VAL A CA 1
ATOM 805 C C . VAL A 1 109 ? -3.439 33.934 21.620 1.00 95.00 109 VAL A C 1
ATOM 807 O O . VAL A 1 109 ? -3.785 35.113 21.609 1.00 95.00 109 VAL A O 1
ATOM 810 N N . THR A 1 110 ? -2.581 33.442 22.506 1.00 95.75 110 THR A N 1
ATOM 811 C CA . THR A 1 110 ? -1.891 34.264 23.502 1.00 95.75 110 THR A CA 1
ATOM 812 C C . THR A 1 110 ? -0.457 34.465 23.054 1.00 95.75 110 THR A C 1
ATOM 814 O O . THR A 1 110 ? 0.284 33.501 22.921 1.00 95.75 110 THR A O 1
ATOM 817 N N . LEU A 1 111 ? -0.072 35.709 22.806 1.00 95.69 111 LEU A N 1
ATOM 818 C CA . LEU A 1 111 ? 1.300 36.115 22.539 1.00 95.69 111 LEU A CA 1
ATOM 819 C C . LEU A 1 111 ? 1.959 36.450 23.872 1.00 95.69 111 LEU A C 1
ATOM 821 O O . LEU A 1 111 ? 1.430 37.282 24.614 1.00 95.69 111 LEU A O 1
ATOM 825 N N . HIS A 1 112 ? 3.085 35.816 24.173 1.00 95.38 112 HIS A N 1
ATOM 826 C CA . HIS A 1 112 ? 3.786 36.005 25.435 1.00 95.38 112 HIS A CA 1
ATOM 827 C C . HIS A 1 112 ? 4.843 37.112 25.331 1.00 95.38 112 HIS A C 1
ATOM 829 O O . HIS A 1 112 ? 5.440 37.325 24.271 1.00 95.38 112 HIS A O 1
ATOM 835 N N . ASP A 1 113 ? 5.044 37.835 26.438 1.00 91.75 113 ASP A N 1
ATOM 836 C CA . ASP A 1 113 ? 6.122 38.824 26.614 1.00 91.75 113 ASP A CA 1
ATOM 837 C C . ASP A 1 113 ? 6.258 39.818 25.435 1.00 91.75 113 ASP A C 1
ATOM 839 O O . ASP A 1 113 ? 7.294 39.922 24.778 1.00 91.75 113 ASP A O 1
ATOM 843 N N . VAL A 1 114 ? 5.187 40.553 25.105 1.00 90.94 114 VAL A N 1
ATOM 844 C CA . VAL A 1 114 ? 5.198 41.456 23.941 1.00 90.94 114 VAL A CA 1
ATOM 845 C C . VAL A 1 114 ? 6.047 42.700 24.212 1.00 90.94 114 VAL A C 1
ATOM 847 O O . VAL A 1 114 ? 5.655 43.590 24.969 1.00 90.94 114 VAL A O 1
ATOM 850 N N . LEU A 1 115 ? 7.206 42.798 23.552 1.00 90.19 115 LEU A N 1
ATOM 851 C CA . LEU A 1 115 ? 8.185 43.872 23.782 1.00 90.19 115 LEU A CA 1
ATOM 852 C C . LEU A 1 115 ? 8.094 45.055 22.803 1.00 90.19 115 LEU A C 1
ATOM 854 O O . LEU A 1 115 ? 8.515 46.169 23.128 1.00 90.19 115 LEU A O 1
ATOM 858 N N . PHE A 1 116 ? 7.558 44.853 21.596 1.00 91.31 116 PHE A N 1
ATOM 859 C CA . PHE A 1 116 ? 7.565 45.862 20.531 1.00 91.31 116 PHE A CA 1
ATOM 860 C C . PHE A 1 116 ? 6.227 45.964 19.807 1.00 91.31 116 PHE A C 1
ATOM 862 O O . PHE A 1 116 ? 5.411 45.048 19.854 1.00 91.31 116 PHE A O 1
ATOM 869 N N . ASP A 1 117 ? 6.020 47.094 19.127 1.00 93.19 117 ASP A N 1
ATOM 870 C CA . ASP A 1 117 ? 4.918 47.204 18.176 1.00 93.19 117 ASP A CA 1
ATOM 871 C C . ASP A 1 117 ? 5.178 46.208 17.046 1.00 93.19 117 ASP A C 1
ATOM 873 O O . ASP A 1 117 ? 6.253 46.237 16.445 1.00 93.19 117 ASP A O 1
ATOM 877 N N . THR A 1 118 ? 4.217 45.334 16.765 1.00 93.75 118 THR A N 1
ATOM 878 C CA . THR A 1 118 ? 4.387 44.284 15.759 1.00 93.75 118 THR A CA 1
ATOM 879 C C . THR A 1 118 ? 3.087 44.001 15.024 1.00 93.75 118 THR A C 1
ATOM 881 O O . THR A 1 118 ? 1.990 44.229 15.541 1.00 93.75 118 THR A O 1
ATOM 884 N N . VAL A 1 119 ? 3.227 43.505 13.801 1.00 95.50 119 VAL A N 1
ATOM 885 C CA . VAL A 1 119 ? 2.153 42.829 13.074 1.00 95.50 119 VAL A CA 1
ATOM 886 C C . VAL A 1 119 ? 2.385 41.330 13.241 1.00 95.50 119 VAL A C 1
ATOM 888 O O . VAL A 1 119 ? 3.539 40.908 13.297 1.00 95.50 119 VAL A O 1
ATOM 891 N N . VAL A 1 120 ? 1.317 40.562 13.408 1.00 95.06 120 VAL A N 1
ATOM 892 C CA . VAL A 1 120 ? 1.355 39.111 13.594 1.00 95.06 120 VAL A CA 1
ATOM 893 C C . VAL A 1 120 ? 0.460 38.468 12.554 1.00 95.06 120 VAL A C 1
ATOM 895 O O . VAL A 1 120 ? -0.722 38.803 12.444 1.00 95.06 120 VAL A O 1
ATOM 898 N N . SER A 1 121 ? 1.028 37.529 11.818 1.00 95.19 121 SER A N 1
ATOM 899 C CA . SER A 1 121 ? 0.330 36.727 10.825 1.00 95.19 121 SER A CA 1
ATOM 900 C C . SER A 1 121 ? -0.187 35.469 11.509 1.00 95.19 121 SER A C 1
ATOM 902 O O . SER A 1 121 ? 0.569 34.729 12.142 1.00 95.19 121 SER A O 1
ATOM 904 N N . VAL A 1 122 ? -1.485 35.212 11.397 1.00 93.12 122 VAL A N 1
ATOM 905 C CA . VAL A 1 122 ? -2.082 33.962 11.879 1.00 93.12 122 VAL A CA 1
ATOM 906 C C . VAL A 1 122 ? -2.018 32.941 10.755 1.00 93.12 122 VAL A C 1
ATOM 908 O O . VAL A 1 122 ? -2.541 33.172 9.665 1.00 93.12 122 VAL A O 1
ATOM 911 N N . LEU A 1 123 ? -1.390 31.808 11.045 1.00 89.75 123 LEU A N 1
ATOM 912 C CA . LEU A 1 123 ? -1.226 30.694 10.125 1.00 89.75 123 LEU A CA 1
ATOM 913 C C . LEU A 1 123 ? -2.473 29.812 10.178 1.00 89.75 123 LEU A C 1
ATOM 915 O O . LEU A 1 123 ? -2.893 29.375 11.254 1.00 89.75 123 LEU A O 1
ATOM 919 N N . THR A 1 124 ? -3.048 29.530 9.017 1.00 88.25 124 THR A N 1
ATOM 920 C CA . THR A 1 124 ? -4.246 28.705 8.846 1.00 88.25 124 THR A CA 1
ATOM 921 C C . THR A 1 124 ? -3.999 27.572 7.860 1.00 88.25 124 THR A C 1
ATOM 923 O O . THR A 1 124 ? -3.164 27.680 6.969 1.00 88.25 124 THR A O 1
ATOM 926 N N . GLU A 1 125 ? -4.745 26.483 8.021 1.00 86.00 125 GLU A N 1
ATOM 927 C CA . GLU A 1 125 ? -4.789 25.364 7.079 1.00 86.00 125 GLU A CA 1
ATOM 928 C C . GLU A 1 125 ? -6.225 25.165 6.587 1.00 86.00 125 GLU A C 1
ATOM 930 O O . GLU A 1 125 ? -7.160 25.127 7.397 1.00 86.00 125 GLU A O 1
ATOM 935 N N . GLU A 1 126 ? -6.392 25.049 5.267 1.00 86.56 126 GLU A N 1
ATOM 936 C CA . GLU A 1 126 ? -7.659 24.672 4.642 1.00 86.56 126 GLU A CA 1
ATOM 937 C C . GLU A 1 126 ? -7.865 23.157 4.781 1.00 86.56 126 GLU A C 1
ATOM 939 O O . GLU A 1 126 ? -7.022 22.351 4.396 1.00 86.56 126 GLU A O 1
ATOM 944 N N . ASN A 1 127 ? -9.025 22.782 5.302 1.00 88.31 127 ASN A N 1
ATOM 945 C CA . ASN A 1 127 ? -9.491 21.427 5.538 1.00 88.31 127 ASN A CA 1
ATOM 946 C C . ASN A 1 127 ? -10.793 21.172 4.768 1.00 88.31 127 ASN A C 1
ATOM 948 O O . ASN A 1 127 ? -11.874 21.109 5.369 1.00 88.31 127 ASN A O 1
ATOM 952 N N . PRO A 1 128 ? -10.726 21.097 3.430 1.00 89.75 128 PRO A N 1
ATOM 953 C CA . PRO A 1 128 ? -11.909 21.167 2.587 1.00 89.75 128 PRO A CA 1
ATOM 954 C C . PRO A 1 128 ? -12.716 19.866 2.553 1.00 89.75 128 PRO A C 1
ATOM 956 O O . PRO A 1 128 ? -13.792 19.845 1.958 1.00 89.75 128 PRO A O 1
ATOM 959 N N . TYR A 1 129 ? -12.216 18.786 3.150 1.00 92.69 129 TYR A N 1
ATOM 960 C CA . TYR A 1 129 ? -12.904 17.502 3.210 1.00 92.69 129 TYR A CA 1
ATOM 961 C C . TYR A 1 129 ? -13.471 17.282 4.602 1.00 92.69 129 TYR A C 1
ATOM 963 O O . TYR A 1 129 ? -12.788 17.512 5.599 1.00 92.69 129 TYR A O 1
ATOM 971 N N . THR A 1 130 ? -14.711 16.812 4.690 1.00 93.38 130 THR A N 1
ATOM 972 C CA . THR A 1 130 ? -15.373 16.596 5.976 1.00 93.38 130 THR A CA 1
ATOM 973 C C . THR A 1 130 ? -15.958 15.193 6.058 1.00 93.38 130 THR A C 1
ATOM 975 O O . THR A 1 130 ? -16.692 14.760 5.171 1.00 93.38 130 THR A O 1
ATOM 978 N N . ILE A 1 131 ? -15.666 14.491 7.155 1.00 96.75 131 ILE A N 1
ATOM 979 C CA . ILE A 1 131 ? -16.338 13.243 7.515 1.00 96.75 131 ILE A CA 1
ATOM 980 C C . ILE A 1 131 ? -17.193 13.484 8.754 1.00 96.75 131 ILE A C 1
ATOM 982 O O . ILE A 1 131 ? -16.721 13.984 9.776 1.00 96.75 131 ILE A O 1
ATOM 986 N N . ARG A 1 132 ? -18.462 13.094 8.667 1.00 96.94 132 ARG A N 1
ATOM 987 C CA . ARG A 1 132 ? -19.357 12.914 9.805 1.00 96.94 132 ARG A CA 1
ATOM 988 C C . ARG A 1 132 ? -19.328 11.444 10.210 1.00 96.94 132 ARG A C 1
ATOM 990 O O . ARG A 1 132 ? -19.819 10.597 9.473 1.00 96.94 132 ARG A O 1
ATOM 997 N N . TYR A 1 133 ? -18.779 11.152 11.378 1.00 98.25 133 TYR A N 1
ATOM 998 C CA . TYR A 1 133 ? -18.804 9.825 11.974 1.00 98.25 133 TYR A CA 1
ATOM 999 C C . TYR A 1 133 ? -20.034 9.676 12.864 1.00 98.25 133 TYR A C 1
ATOM 1001 O O . TYR A 1 133 ? -20.279 10.511 13.733 1.00 98.25 133 TYR A O 1
ATOM 1009 N N . GLU A 1 134 ? -20.784 8.598 12.677 1.00 98.31 134 GLU A N 1
ATOM 1010 C CA . GLU A 1 134 ? -21.964 8.248 13.464 1.00 98.31 134 GLU A CA 1
ATOM 1011 C C . GLU A 1 134 ? -21.695 6.964 14.259 1.00 98.31 134 GLU A C 1
ATOM 1013 O O . GLU A 1 134 ? -21.278 5.946 13.704 1.00 98.31 134 GLU A O 1
ATOM 1018 N N . ALA A 1 135 ? -21.976 6.985 15.565 1.00 97.50 135 ALA A N 1
ATOM 1019 C CA . ALA A 1 135 ? -21.693 5.874 16.479 1.00 97.50 135 ALA A CA 1
ATOM 1020 C C . ALA A 1 135 ? -22.493 4.600 16.167 1.00 97.50 135 ALA A C 1
ATOM 1022 O O . ALA A 1 135 ? -22.150 3.529 16.663 1.00 97.50 135 ALA A O 1
ATOM 1023 N N . ASN A 1 136 ? -23.575 4.718 15.390 1.00 97.31 136 ASN A N 1
ATOM 1024 C CA . ASN A 1 136 ? -24.370 3.613 14.847 1.00 97.31 136 ASN A CA 1
ATOM 1025 C C . ASN A 1 136 ? -24.693 2.496 15.868 1.00 97.31 136 ASN A C 1
ATOM 1027 O O . ASN A 1 136 ? -24.282 1.343 15.739 1.00 97.31 136 ASN A O 1
ATOM 1031 N N . GLY A 1 137 ? -25.389 2.860 16.949 1.00 94.38 137 GLY A N 1
ATOM 1032 C CA . GLY A 1 137 ? -25.709 1.951 18.060 1.00 94.38 137 GLY A CA 1
ATOM 1033 C C . GLY A 1 137 ? -24.633 1.859 19.151 1.00 94.38 137 GLY A C 1
ATOM 1034 O O . GLY A 1 137 ? -24.860 1.202 20.166 1.00 94.38 137 GLY A O 1
ATOM 1035 N N . GLY A 1 138 ? -23.491 2.522 18.970 1.00 95.44 138 GLY A N 1
ATOM 1036 C CA . GLY A 1 138 ? -22.521 2.825 20.020 1.00 95.44 138 GLY A CA 1
ATOM 1037 C C . GLY A 1 138 ? -22.805 4.151 20.736 1.00 95.44 138 GLY A C 1
ATOM 1038 O O . GLY A 1 138 ? -23.850 4.781 20.561 1.00 95.44 138 GLY A O 1
ATOM 1039 N N . ARG A 1 139 ? -21.838 4.591 21.542 1.00 95.38 139 ARG A N 1
ATOM 1040 C CA . ARG A 1 139 ? -21.831 5.878 22.254 1.00 95.38 139 ARG A CA 1
ATOM 1041 C C . ARG A 1 139 ? -20.465 6.551 22.132 1.00 95.38 139 ARG A C 1
ATOM 1043 O O . ARG A 1 139 ? -19.493 5.902 21.760 1.00 95.38 139 ARG A O 1
ATOM 1050 N N . ALA A 1 140 ? -20.388 7.836 22.473 1.00 95.69 140 ALA A N 1
ATOM 1051 C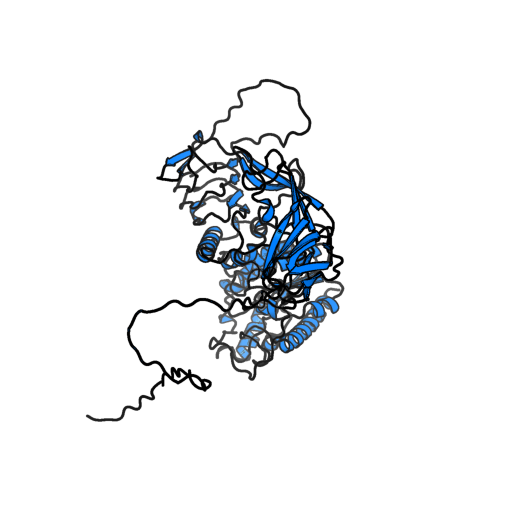 CA . ALA A 1 140 ? -19.112 8.532 22.638 1.00 95.69 140 ALA A CA 1
ATOM 1052 C C . ALA A 1 140 ? -18.201 7.767 23.609 1.00 95.69 140 ALA A C 1
ATOM 1054 O O . ALA A 1 140 ? -18.624 7.430 24.717 1.00 95.69 140 ALA A O 1
ATOM 1055 N N . SER A 1 141 ? -16.961 7.512 23.192 1.00 92.25 141 SER A N 1
ATOM 1056 C CA . SER A 1 141 ? -15.932 6.962 24.075 1.00 92.25 141 SER A CA 1
ATOM 1057 C C . SER A 1 141 ? -15.604 7.966 25.177 1.00 92.25 141 SER A C 1
ATOM 1059 O O . SER A 1 141 ? -15.575 9.177 24.931 1.00 92.25 141 SER A O 1
ATOM 1061 N N . ALA A 1 142 ? -15.290 7.478 26.378 1.00 87.75 142 ALA A N 1
ATOM 1062 C CA . ALA A 1 142 ? -14.883 8.328 27.496 1.00 87.75 142 ALA A CA 1
ATOM 1063 C C . ALA A 1 142 ? -13.658 9.206 27.167 1.00 87.75 142 ALA A C 1
ATOM 1065 O O . ALA A 1 142 ? -13.532 10.310 27.696 1.00 87.75 142 ALA A O 1
ATOM 1066 N N . SER A 1 143 ? -12.774 8.744 26.275 1.00 84.94 143 SER A N 1
ATOM 1067 C CA . SER A 1 143 ? -11.583 9.485 25.842 1.00 84.94 143 SER A CA 1
ATOM 1068 C C . SER A 1 143 ? -11.844 10.500 24.725 1.00 84.94 143 SER A C 1
ATOM 1070 O O . SER A 1 143 ? -10.979 11.328 24.458 1.00 84.94 143 SER A O 1
ATOM 1072 N N . SER A 1 144 ? -13.014 10.463 24.078 1.00 86.56 144 SER A N 1
ATOM 1073 C CA . SER A 1 144 ? -13.310 11.292 22.899 1.00 86.56 144 SER A CA 1
ATOM 1074 C C . SER A 1 144 ? -13.684 12.742 23.230 1.00 86.56 144 SER A C 1
ATOM 1076 O O . SER A 1 144 ? -13.600 13.613 22.370 1.00 86.56 144 SER A O 1
ATOM 1078 N N . GLY A 1 145 ? -14.152 13.011 24.455 1.00 83.56 145 GLY A N 1
ATOM 1079 C CA . GLY A 1 145 ? -14.684 14.325 24.839 1.00 83.56 145 GLY A CA 1
ATOM 1080 C C . GLY A 1 145 ? -15.968 14.740 24.100 1.00 83.56 145 GLY A C 1
ATOM 1081 O O . GLY A 1 145 ? -16.408 15.881 24.242 1.00 83.56 145 GLY A O 1
ATOM 1082 N N . LEU A 1 146 ? -16.582 13.843 23.321 1.00 87.81 146 LEU A N 1
ATOM 1083 C CA . LEU A 1 146 ? -17.803 14.119 22.567 1.00 87.81 146 LEU A CA 1
ATOM 1084 C C . LEU A 1 146 ? -19.035 14.155 23.480 1.00 87.81 146 LEU A C 1
ATOM 1086 O O . LEU A 1 146 ? -19.202 13.327 24.374 1.00 87.81 146 LEU A O 1
ATOM 1090 N N . ALA A 1 147 ? -19.950 15.087 23.203 1.00 84.31 147 ALA A N 1
ATOM 1091 C CA . ALA A 1 147 ? -21.212 15.222 23.936 1.00 84.31 147 ALA A CA 1
ATOM 1092 C C . ALA A 1 147 ? -22.339 14.305 23.415 1.00 84.31 147 ALA A C 1
ATOM 1094 O O . ALA A 1 147 ? -23.391 14.207 24.045 1.00 84.31 147 ALA A O 1
ATOM 1095 N N . GLY A 1 148 ? -22.156 13.658 22.260 1.00 89.06 148 GLY A N 1
ATOM 1096 C CA . GLY A 1 148 ? -23.205 12.894 21.585 1.00 89.06 148 GLY A CA 1
ATOM 1097 C C . GLY A 1 148 ? -22.671 11.785 20.673 1.00 89.06 148 GLY A C 1
ATOM 1098 O O . GLY A 1 148 ? -21.461 11.593 20.577 1.00 89.06 148 GLY A O 1
ATOM 1099 N N . PRO A 1 149 ? -23.565 11.046 19.993 1.00 94.19 149 PRO A N 1
ATOM 1100 C CA . PRO A 1 149 ? -23.225 9.861 19.200 1.00 94.19 149 PRO A CA 1
ATOM 1101 C C . PRO A 1 149 ? -22.714 10.196 17.788 1.00 94.19 149 PRO A C 1
ATOM 1103 O O . PRO A 1 149 ? -22.764 9.347 16.905 1.00 94.19 149 PRO A O 1
ATOM 1106 N N . SER A 1 150 ? -22.278 11.432 17.552 1.00 95.75 150 SER A N 1
ATOM 1107 C CA . SER A 1 150 ? -21.857 11.919 16.242 1.00 95.75 150 SER A CA 1
ATOM 1108 C C . SER A 1 150 ? -20.676 12.867 16.396 1.00 95.75 150 SER A C 1
ATOM 1110 O O . SER A 1 150 ? -20.614 13.634 17.362 1.00 95.75 150 SER A O 1
ATOM 1112 N N . ALA A 1 151 ? -19.756 12.824 15.440 1.00 94.75 151 ALA A N 1
ATOM 1113 C CA . ALA A 1 151 ? -18.583 13.679 15.380 1.00 94.75 151 ALA A CA 1
ATOM 1114 C C . ALA A 1 151 ? -18.351 14.151 13.949 1.00 94.75 151 ALA A C 1
ATOM 1116 O O . ALA A 1 151 ? -18.522 13.388 13.003 1.00 94.75 151 ALA A O 1
ATOM 1117 N N . VAL A 1 152 ? -17.938 15.403 13.787 1.00 92.38 152 VAL A N 1
ATOM 1118 C CA . VAL A 1 152 ? -17.580 15.970 12.485 1.00 92.38 152 VAL A CA 1
ATOM 1119 C C . VAL A 1 152 ? -16.098 16.302 12.515 1.00 92.38 152 VAL A C 1
ATOM 1121 O O . VAL A 1 152 ? -15.655 17.055 13.379 1.00 92.38 152 VAL A O 1
ATOM 1124 N N . VAL A 1 153 ? -15.347 15.725 11.583 1.00 90.81 153 VAL A N 1
ATOM 1125 C CA . VAL A 1 153 ? -13.899 15.889 11.459 1.00 90.81 153 VAL A CA 1
ATOM 1126 C C . VAL A 1 153 ? -13.593 16.448 10.078 1.00 90.81 153 VAL A C 1
ATOM 1128 O O . VAL A 1 153 ? -14.098 15.943 9.073 1.00 90.81 153 VAL A O 1
ATOM 1131 N N . SER A 1 154 ? -12.768 17.490 10.033 1.00 89.75 154 SER A N 1
ATOM 1132 C CA . SER A 1 154 ? -12.300 18.100 8.790 1.00 89.75 154 SER A CA 1
ATOM 1133 C C . SER A 1 154 ? -10.850 17.711 8.522 1.00 89.75 154 SER A C 1
ATOM 1135 O O . SER A 1 154 ? -10.055 17.601 9.454 1.00 89.75 154 SER A O 1
ATOM 1137 N N . TYR A 1 155 ? -10.516 17.518 7.250 1.00 90.69 155 TYR A N 1
ATOM 1138 C CA . TYR A 1 155 ? -9.232 16.994 6.796 1.00 90.69 155 TYR A CA 1
ATOM 1139 C C . TYR A 1 155 ? -8.583 17.918 5.768 1.00 90.69 155 TYR A C 1
ATOM 1141 O O . TYR A 1 155 ? -9.308 18.472 4.929 1.00 90.69 155 TYR A O 1
ATOM 1149 N N . PRO A 1 156 ? -7.243 18.036 5.784 1.00 88.62 156 PRO A N 1
ATOM 1150 C CA . PRO A 1 156 ? -6.510 18.839 4.819 1.00 88.62 156 PRO A CA 1
ATOM 1151 C C . PRO A 1 156 ? -6.530 18.199 3.434 1.00 88.62 156 PRO A C 1
ATOM 1153 O O . PRO A 1 156 ? -6.827 17.015 3.269 1.00 88.62 156 PRO A O 1
ATOM 1156 N N . ALA A 1 157 ? -6.162 18.992 2.430 1.00 87.50 157 ALA A N 1
ATOM 1157 C CA . ALA A 1 157 ? -6.040 18.538 1.048 1.00 87.50 157 ALA A CA 1
ATOM 1158 C C . ALA A 1 157 ? -4.699 17.844 0.728 1.00 87.50 157 ALA A C 1
ATOM 1160 O O . ALA A 1 157 ? -4.301 17.814 -0.433 1.00 87.50 157 ALA A O 1
ATOM 1161 N N . SER A 1 158 ? -4.006 17.296 1.735 1.00 86.38 158 SER A N 1
ATOM 1162 C CA . SER A 1 158 ? -2.686 16.660 1.580 1.00 86.38 158 SER A CA 1
ATOM 1163 C C . SER A 1 158 ? -2.710 15.393 0.716 1.00 86.38 158 SER A C 1
ATOM 1165 O O . SER A 1 158 ? -1.690 15.025 0.143 1.00 86.38 158 SER A O 1
ATOM 1167 N N . HIS A 1 159 ? -3.866 14.728 0.626 1.00 92.75 159 HIS A N 1
ATOM 1168 C CA . HIS A 1 159 ? -4.065 13.480 -0.112 1.00 92.75 159 HIS A CA 1
ATOM 1169 C C . HIS A 1 159 ? -5.367 13.532 -0.928 1.00 92.75 159 HIS A C 1
ATOM 1171 O O . HIS A 1 159 ? -6.300 14.266 -0.585 1.00 92.75 159 HIS A O 1
ATOM 1177 N N . LEU A 1 160 ? -5.452 12.732 -1.999 1.00 92.81 160 LEU A N 1
ATOM 1178 C CA . LEU A 1 160 ? -6.652 12.627 -2.846 1.00 92.81 160 LEU A CA 1
ATOM 1179 C C . LEU A 1 160 ? -7.818 11.917 -2.140 1.00 92.81 160 LEU A C 1
ATOM 1181 O O . LEU A 1 160 ? -8.981 12.265 -2.365 1.00 92.81 160 LEU A O 1
ATOM 1185 N N . ARG A 1 161 ? -7.521 10.926 -1.292 1.00 95.25 161 ARG A N 1
ATOM 1186 C CA . ARG A 1 161 ? -8.480 10.290 -0.381 1.00 95.25 161 ARG A CA 1
ATOM 1187 C C . ARG A 1 161 ? -8.046 10.535 1.061 1.00 95.25 161 ARG A C 1
ATOM 1189 O O . ARG A 1 161 ? -6.861 10.543 1.380 1.00 95.25 161 ARG A O 1
ATOM 1196 N N . VAL A 1 162 ? -9.017 10.751 1.942 1.00 94.38 162 VAL A N 1
ATOM 1197 C CA . VAL A 1 162 ? -8.775 11.071 3.355 1.00 94.38 162 VAL A CA 1
ATOM 1198 C C . VAL A 1 162 ? -8.711 9.800 4.190 1.00 94.38 162 VAL A C 1
ATOM 1200 O O . VAL A 1 162 ? -9.488 8.874 3.972 1.00 94.38 162 VAL A O 1
ATOM 1203 N N . ASN A 1 163 ? -7.806 9.761 5.164 1.00 96.19 163 ASN A N 1
ATOM 1204 C CA . ASN A 1 163 ? -7.633 8.608 6.042 1.00 96.19 163 ASN A CA 1
ATOM 1205 C C . ASN A 1 163 ? -8.598 8.654 7.251 1.00 96.19 163 ASN A C 1
ATOM 1207 O O . ASN A 1 163 ? -8.733 9.681 7.923 1.00 96.19 163 ASN A O 1
ATOM 1211 N N . THR A 1 164 ? -9.243 7.531 7.573 1.00 96.25 164 THR A N 1
ATOM 1212 C CA . THR A 1 164 ? -10.248 7.412 8.648 1.00 96.25 164 THR A CA 1
ATOM 1213 C C . THR A 1 164 ? -9.659 7.291 10.059 1.00 96.25 164 THR A C 1
ATOM 1215 O O . THR A 1 164 ? -10.401 7.179 11.037 1.00 96.25 164 THR A O 1
ATOM 1218 N N . GLY A 1 165 ? -8.332 7.358 10.209 1.00 93.38 165 GLY A N 1
ATOM 1219 C CA . GLY A 1 165 ? -7.606 7.166 11.468 1.00 93.38 165 GLY A CA 1
ATOM 1220 C C . GLY A 1 165 ? -8.039 8.099 12.605 1.00 93.38 165 GLY A C 1
ATOM 1221 O O . GLY A 1 165 ? -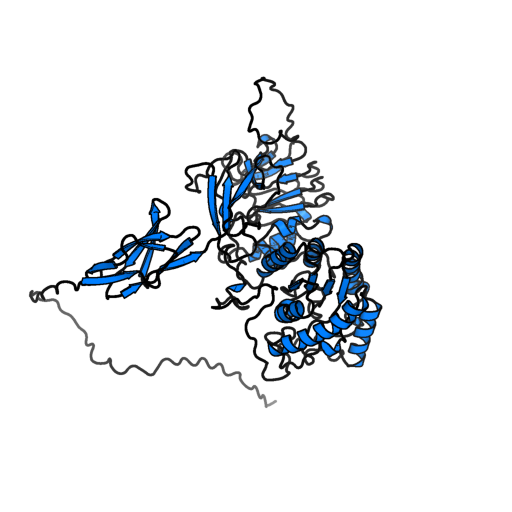8.024 7.704 13.767 1.00 93.38 165 GLY A O 1
ATOM 1222 N N . GLN A 1 166 ? -8.500 9.318 12.296 1.00 90.88 166 GLN A N 1
ATOM 1223 C CA . GLN A 1 166 ? -9.018 10.243 13.318 1.00 90.88 166 GLN A CA 1
ATOM 1224 C C . GLN A 1 166 ? -10.351 9.777 13.935 1.00 90.88 166 GLN A C 1
ATOM 1226 O O . GLN A 1 166 ? -10.698 10.209 15.031 1.00 90.88 166 GLN A O 1
ATOM 1231 N N . GLY A 1 167 ? -11.088 8.884 13.264 1.00 92.69 167 GLY A N 1
ATOM 1232 C CA . GLY A 1 167 ? -12.367 8.358 13.740 1.00 92.69 167 GLY A CA 1
ATOM 1233 C C . GLY A 1 167 ? -12.251 7.218 14.757 1.00 92.69 167 GLY A C 1
ATOM 1234 O O . GLY A 1 167 ? -13.201 6.937 15.485 1.00 92.69 167 GLY A O 1
ATOM 1235 N N . THR A 1 168 ? -11.100 6.546 14.825 1.00 93.38 168 THR A N 1
ATOM 1236 C CA . THR A 1 168 ? -10.959 5.198 15.418 1.00 93.38 168 THR A CA 1
ATOM 1237 C C . THR A 1 168 ? -11.184 5.124 16.928 1.00 93.38 168 THR A C 1
ATOM 1239 O O . THR A 1 168 ? -11.461 4.053 17.457 1.00 93.38 168 THR A O 1
ATOM 1242 N N . HIS A 1 169 ? -11.096 6.254 17.629 1.00 93.12 169 HIS A N 1
ATOM 1243 C CA . HIS A 1 169 ? -11.224 6.348 19.086 1.00 93.12 169 HIS A CA 1
ATOM 1244 C C . HIS A 1 169 ? -12.494 7.087 19.536 1.00 93.12 169 HIS A C 1
ATOM 1246 O O . HIS A 1 169 ? -12.706 7.275 20.735 1.00 93.12 169 HIS A O 1
ATOM 1252 N N . LEU A 1 170 ? -13.323 7.546 18.592 1.00 95.44 170 LEU A N 1
ATOM 1253 C CA . LEU A 1 170 ? -14.452 8.432 18.885 1.00 95.44 170 LEU A CA 1
ATOM 1254 C C . LEU A 1 170 ? -15.581 7.715 19.626 1.00 95.44 170 LEU A C 1
ATOM 1256 O O . LEU A 1 170 ? -16.234 8.307 20.488 1.00 95.44 170 LEU A O 1
ATOM 1260 N N . PHE A 1 171 ? -15.803 6.439 19.313 1.00 96.94 171 PHE A N 1
ATOM 1261 C CA . PHE A 1 171 ? -16.952 5.691 19.802 1.00 96.94 171 PHE A CA 1
ATOM 1262 C C . PHE A 1 171 ? -16.558 4.368 20.440 1.00 96.94 171 PHE A C 1
ATOM 1264 O O . PHE A 1 171 ? -15.560 3.748 20.086 1.00 96.94 171 PHE A O 1
ATOM 1271 N N . GLU A 1 172 ? -17.404 3.919 21.357 1.00 95.81 172 GLU A N 1
ATOM 1272 C CA . GLU A 1 172 ? -17.351 2.597 21.965 1.00 95.81 172 GLU A CA 1
ATOM 1273 C C . GLU A 1 172 ? -18.752 1.980 21.985 1.00 95.81 172 GLU A C 1
ATOM 1275 O O . GLU A 1 172 ? -19.771 2.681 22.002 1.00 95.81 172 GLU A O 1
ATOM 1280 N N . ARG A 1 173 ? -18.812 0.652 22.032 1.00 95.81 173 ARG A N 1
ATOM 1281 C CA . ARG A 1 173 ? -20.052 -0.089 22.238 1.00 95.81 173 ARG A CA 1
ATOM 1282 C C . ARG A 1 173 ? -19.763 -1.278 23.138 1.00 95.81 173 ARG A C 1
ATOM 1284 O O . ARG A 1 173 ? -18.886 -2.085 22.846 1.00 95.81 173 ARG A O 1
ATOM 1291 N N . GLU A 1 174 ? -20.476 -1.351 24.257 1.00 93.38 174 GLU A N 1
ATOM 1292 C CA . GLU A 1 174 ? -20.258 -2.382 25.271 1.00 93.38 174 GLU A CA 1
ATOM 1293 C C . GLU A 1 174 ? -20.379 -3.786 24.661 1.00 93.38 174 GLU A C 1
ATOM 1295 O O . GLU A 1 174 ? -21.311 -4.070 23.905 1.00 93.38 174 GLU A O 1
ATOM 1300 N N . GLY A 1 175 ? -19.402 -4.644 24.963 1.00 93.81 175 GLY A N 1
ATOM 1301 C CA . GLY A 1 175 ? -19.341 -6.006 24.438 1.00 93.81 175 GLY A CA 1
ATOM 1302 C C . GLY A 1 175 ? -19.105 -6.109 22.928 1.00 93.81 175 GLY A C 1
ATOM 1303 O O . GLY A 1 175 ? -19.363 -7.171 22.377 1.00 93.81 175 GLY A O 1
ATOM 1304 N N . CYS A 1 176 ? -18.657 -5.047 22.249 1.00 96.25 176 CYS A N 1
ATOM 1305 C CA . CYS A 1 176 ? -18.395 -5.061 20.808 1.00 96.25 176 CYS A CA 1
ATOM 1306 C C . CYS A 1 176 ? -16.991 -4.537 20.463 1.00 96.25 176 CYS A C 1
ATOM 1308 O O . CYS A 1 176 ? -16.412 -3.738 21.199 1.00 96.25 176 CYS A O 1
ATOM 1310 N N . ILE A 1 177 ? -16.488 -4.934 19.294 1.00 97.38 177 ILE A N 1
ATOM 1311 C CA . ILE A 1 177 ? -15.272 -4.408 18.662 1.00 97.38 177 ILE A CA 1
ATOM 1312 C C . ILE A 1 177 ? -15.676 -3.533 17.472 1.00 97.38 177 ILE A C 1
ATOM 1314 O O . ILE A 1 177 ? -16.492 -3.953 16.655 1.00 97.38 177 ILE A O 1
ATOM 1318 N N . LEU A 1 178 ? -15.122 -2.321 17.372 1.00 97.62 178 LEU A N 1
ATOM 1319 C CA . LEU A 1 178 ? -15.247 -1.494 16.167 1.00 97.62 178 LEU A CA 1
ATOM 1320 C C . LEU A 1 178 ? -14.376 -2.117 15.072 1.00 97.62 178 LEU A C 1
ATOM 1322 O O . LEU A 1 178 ? -13.165 -2.199 15.251 1.00 97.62 178 LEU A O 1
ATOM 1326 N N . THR A 1 179 ? -14.963 -2.562 13.965 1.00 96.62 179 THR A N 1
ATOM 1327 C CA . THR A 1 179 ? -14.220 -3.246 12.888 1.00 96.62 179 THR A CA 1
ATOM 1328 C C . THR A 1 179 ? -14.010 -2.393 11.647 1.00 96.62 179 THR A C 1
ATOM 1330 O O . THR A 1 179 ? -13.253 -2.798 10.772 1.00 96.62 179 THR A O 1
ATOM 1333 N N . GLY A 1 180 ? -14.663 -1.236 11.567 1.00 97.69 180 GLY A N 1
ATOM 1334 C CA . GLY A 1 180 ? -14.614 -0.355 10.410 1.00 97.69 180 GLY A CA 1
ATOM 1335 C C . GLY A 1 180 ? -15.752 0.655 10.411 1.00 97.69 180 GLY A C 1
ATOM 1336 O O . GLY A 1 180 ? -16.417 0.890 11.428 1.00 97.69 180 GLY A O 1
ATOM 1337 N N . TRP A 1 181 ? -15.971 1.229 9.239 1.00 98.31 181 TRP A N 1
ATOM 1338 C CA . TRP A 1 181 ? -17.052 2.146 8.931 1.00 98.31 181 TRP A CA 1
ATOM 1339 C C . TRP A 1 181 ? -17.837 1.654 7.722 1.00 98.31 181 TRP A C 1
ATOM 1341 O O . TRP A 1 181 ? -17.276 1.029 6.830 1.00 98.31 181 TRP A O 1
ATOM 1351 N N . ASN A 1 182 ? -19.110 2.021 7.646 1.00 98.31 182 ASN A N 1
ATOM 1352 C CA . ASN A 1 182 ? -19.953 1.782 6.486 1.00 98.31 182 ASN A CA 1
ATOM 1353 C C . ASN A 1 182 ? -20.478 3.101 5.912 1.00 98.31 182 ASN A C 1
ATOM 1355 O O . ASN A 1 182 ? -20.782 4.035 6.661 1.00 98.31 182 ASN A O 1
ATOM 1359 N N . THR A 1 183 ? -20.640 3.183 4.592 1.00 97.50 183 THR A N 1
ATOM 1360 C CA . THR A 1 183 ? -21.273 4.345 3.942 1.00 97.50 183 THR A CA 1
ATOM 1361 C C . THR A 1 183 ? -22.803 4.372 4.077 1.00 97.50 183 THR A C 1
ATOM 1363 O O . THR A 1 183 ? -23.425 5.385 3.758 1.00 97.50 183 THR A O 1
ATOM 1366 N N . ALA A 1 184 ? -23.420 3.305 4.596 1.00 97.06 184 ALA A N 1
ATOM 1367 C CA . ALA A 1 184 ? -24.838 3.228 4.936 1.00 97.06 184 ALA A CA 1
ATOM 1368 C C . ALA A 1 184 ? -25.048 2.699 6.366 1.00 97.06 184 ALA A C 1
ATOM 1370 O O . ALA A 1 184 ? -24.373 1.781 6.824 1.00 97.06 184 ALA A O 1
ATOM 1371 N N . ALA A 1 185 ? -26.026 3.257 7.083 1.00 95.81 185 ALA A N 1
ATOM 1372 C CA . ALA A 1 185 ? -26.277 2.921 8.490 1.00 95.81 185 ALA A CA 1
ATOM 1373 C C . ALA A 1 185 ? -26.680 1.454 8.723 1.00 95.81 185 ALA A C 1
ATOM 1375 O O . ALA A 1 185 ? -26.436 0.903 9.796 1.00 95.81 185 ALA A O 1
ATOM 1376 N N . ASP A 1 186 ? -27.313 0.833 7.728 1.00 91.75 186 ASP A N 1
ATOM 1377 C CA . ASP A 1 186 ? -27.799 -0.548 7.767 1.00 91.75 186 ASP A CA 1
ATOM 1378 C C . ASP A 1 186 ? -26.740 -1.586 7.354 1.00 91.75 186 ASP A C 1
ATOM 1380 O O . ASP A 1 186 ? -27.040 -2.778 7.338 1.00 91.75 186 ASP A O 1
ATOM 1384 N N . GLY A 1 187 ? -25.515 -1.149 7.036 1.00 91.25 187 GLY A N 1
ATOM 1385 C CA . GLY A 1 187 ? -24.419 -2.017 6.603 1.00 91.25 187 GLY A CA 1
ATOM 1386 C C . GLY A 1 187 ? -24.444 -2.385 5.116 1.00 91.25 187 GLY A C 1
ATOM 1387 O O . GLY A 1 187 ? -23.544 -3.079 4.656 1.00 91.25 187 GLY A O 1
ATOM 1388 N N . SER A 1 188 ? -25.438 -1.927 4.344 1.00 93.19 188 SER A N 1
ATOM 1389 C CA . SER A 1 188 ? -25.551 -2.239 2.907 1.00 93.19 188 SER A CA 1
ATOM 1390 C C . SER A 1 188 ? -24.572 -1.467 2.016 1.00 93.19 188 SER A C 1
ATOM 1392 O O . SER A 1 188 ? -24.449 -1.760 0.825 1.00 93.19 188 SER A O 1
ATOM 1394 N N . GLY A 1 189 ? -23.907 -0.457 2.575 1.00 95.69 189 GLY A N 1
ATOM 1395 C CA . GLY A 1 189 ? -22.935 0.368 1.882 1.00 95.69 189 GLY A CA 1
ATOM 1396 C C . GLY A 1 189 ? -21.559 -0.284 1.809 1.00 95.69 189 GLY A C 1
ATOM 1397 O O . GLY A 1 189 ? -21.362 -1.470 2.066 1.00 95.69 189 GLY A O 1
ATOM 1398 N N . GLN A 1 190 ? -20.582 0.534 1.442 1.00 95.44 190 GLN A N 1
ATOM 1399 C CA . GLN A 1 190 ? -19.190 0.131 1.343 1.00 95.44 190 GLN A CA 1
ATOM 1400 C C . GLN A 1 190 ? -18.549 0.107 2.734 1.00 95.44 190 GLN A C 1
ATOM 1402 O O . GLN A 1 190 ? -18.620 1.104 3.456 1.00 95.44 190 GLN A O 1
ATOM 1407 N N . HIS A 1 191 ? -17.886 -1.004 3.058 1.00 96.31 191 HIS A N 1
ATOM 1408 C CA . HIS A 1 191 ? -16.966 -1.103 4.189 1.00 96.31 191 HIS A CA 1
ATOM 1409 C C . HIS A 1 191 ? -15.712 -0.257 3.942 1.00 96.31 191 HIS A C 1
ATOM 1411 O O . HIS A 1 191 ? -15.128 -0.322 2.860 1.00 96.31 191 HIS A O 1
ATOM 1417 N N . ILE A 1 192 ? -15.292 0.495 4.954 1.00 97.56 192 ILE A N 1
ATOM 1418 C CA . ILE A 1 192 ? -14.058 1.279 4.988 1.00 97.56 192 ILE A CA 1
ATOM 1419 C C . ILE A 1 192 ? -13.319 0.928 6.281 1.00 97.56 192 ILE A C 1
ATOM 1421 O O . ILE A 1 192 ? -13.873 1.096 7.374 1.00 97.56 192 ILE A O 1
ATOM 1425 N N . GLY A 1 193 ? -12.071 0.476 6.173 1.00 96.88 193 GLY A N 1
ATOM 1426 C CA . GLY A 1 193 ? -11.270 0.096 7.332 1.00 96.88 193 GLY A CA 1
ATOM 1427 C C . GLY A 1 193 ? -10.929 1.267 8.255 1.00 96.88 193 GLY A C 1
ATOM 1428 O O . GLY A 1 193 ? -11.081 2.454 7.931 1.00 96.88 193 GLY A O 1
ATOM 1429 N N . LEU A 1 194 ? -10.464 0.931 9.456 1.00 96.81 194 LEU A N 1
ATOM 1430 C CA . LEU A 1 194 ? -9.966 1.895 10.432 1.00 96.81 194 LEU A CA 1
ATOM 1431 C C . LEU A 1 194 ? -8.532 2.284 10.070 1.00 96.81 194 LEU A C 1
ATOM 1433 O O . LEU A 1 194 ? -7.651 1.432 10.053 1.00 96.81 194 LEU A O 1
ATOM 1437 N N . GLY A 1 195 ? -8.279 3.568 9.811 1.00 91.62 195 GLY A N 1
ATOM 1438 C CA . GLY A 1 195 ? -6.972 3.996 9.298 1.00 91.62 195 GLY A CA 1
ATOM 1439 C C . GLY A 1 195 ? -6.768 3.697 7.814 1.00 91.62 195 GLY A C 1
ATOM 1440 O O . GLY A 1 195 ? -5.628 3.666 7.358 1.00 91.62 195 GLY A O 1
ATOM 1441 N N . SER A 1 196 ? -7.861 3.509 7.076 1.00 94.75 196 SER A N 1
ATOM 1442 C CA . SER A 1 196 ? -7.879 3.335 5.621 1.00 94.75 196 SER A CA 1
ATOM 1443 C C . SER A 1 196 ? -8.401 4.596 4.937 1.00 94.75 196 SER A C 1
ATOM 1445 O O . SER A 1 196 ? -8.843 5.539 5.604 1.00 94.75 196 SER A O 1
ATOM 1447 N N . ARG A 1 197 ? -8.333 4.664 3.607 1.00 95.62 197 ARG A N 1
ATOM 1448 C CA . ARG A 1 197 ? -8.670 5.884 2.860 1.00 95.62 197 ARG A CA 1
ATOM 1449 C C . ARG A 1 197 ? -10.082 5.876 2.284 1.00 95.62 197 ARG A C 1
ATOM 1451 O O . ARG A 1 197 ? -10.620 4.854 1.872 1.00 95.62 197 ARG A O 1
ATOM 1458 N N . VAL A 1 198 ? -10.695 7.051 2.169 1.00 95.94 198 VAL A N 1
ATOM 1459 C CA . VAL A 1 198 ? -12.019 7.223 1.555 1.00 95.94 198 VAL A CA 1
ATOM 1460 C C . VAL A 1 198 ? -12.098 8.512 0.745 1.00 95.94 198 VAL A C 1
ATOM 1462 O O . VAL A 1 198 ? -11.455 9.513 1.059 1.00 95.94 198 VAL A O 1
ATOM 1465 N N . ARG A 1 199 ? -12.879 8.495 -0.338 1.00 94.81 199 ARG A N 1
ATOM 1466 C CA . ARG A 1 199 ? -13.094 9.678 -1.174 1.00 94.81 199 ARG A CA 1
ATOM 1467 C C . ARG A 1 199 ? -14.143 10.586 -0.539 1.00 94.81 199 ARG A C 1
ATOM 1469 O O . ARG A 1 199 ? -15.243 10.138 -0.230 1.00 94.81 199 ARG A O 1
ATOM 1476 N N . VAL A 1 200 ? -13.819 11.869 -0.421 1.00 94.00 200 VAL A N 1
ATOM 1477 C CA . VAL A 1 200 ? -14.743 12.923 0.015 1.00 94.00 200 VAL A CA 1
ATOM 1478 C C . VAL A 1 200 ? -14.661 14.061 -0.996 1.00 94.00 200 VAL A C 1
ATOM 1480 O O . VAL A 1 200 ? -13.565 14.475 -1.368 1.00 94.00 200 VAL A O 1
ATOM 1483 N N . GLY A 1 201 ? -15.802 14.548 -1.489 1.00 90.62 201 GLY A N 1
ATOM 1484 C CA . GLY A 1 201 ? -15.816 15.698 -2.388 1.00 90.62 201 GLY A CA 1
ATOM 1485 C C . GLY A 1 201 ? -15.383 16.978 -1.672 1.00 90.62 201 GLY A C 1
ATOM 1486 O O . GLY A 1 201 ? -15.624 17.163 -0.479 1.00 90.62 201 GLY A O 1
ATOM 1487 N N . ARG A 1 202 ? -14.728 17.887 -2.398 1.00 89.31 202 ARG A N 1
ATOM 1488 C CA . ARG A 1 202 ? -14.290 19.173 -1.841 1.00 89.31 202 ARG A CA 1
ATOM 1489 C C . ARG A 1 202 ? -15.509 20.001 -1.416 1.00 89.31 202 ARG A C 1
ATOM 1491 O O . ARG A 1 202 ? -16.375 20.280 -2.239 1.00 89.31 202 ARG A O 1
ATOM 1498 N N . GLY A 1 203 ? -15.563 20.411 -0.150 1.00 85.94 203 GLY A N 1
ATOM 1499 C CA . GLY A 1 203 ? -16.706 21.113 0.445 1.00 85.94 203 GLY A CA 1
ATOM 1500 C C . GLY A 1 203 ? -17.909 20.213 0.752 1.00 85.94 203 GLY A C 1
ATOM 1501 O O . GLY A 1 203 ? -18.931 20.705 1.228 1.00 85.94 203 GLY A O 1
ATOM 1502 N N . GLU A 1 204 ? -17.807 18.907 0.496 1.00 90.06 204 GLU A N 1
ATOM 1503 C CA . GLU A 1 204 ? -18.841 17.930 0.825 1.00 90.06 204 GLU A CA 1
ATOM 1504 C C . GLU A 1 204 ? -18.590 17.304 2.201 1.00 90.06 204 GLU A C 1
ATOM 1506 O O . GLU A 1 204 ? -17.482 17.314 2.741 1.00 90.06 204 GLU A O 1
ATOM 1511 N N . THR A 1 205 ? -19.649 16.738 2.781 1.00 94.12 205 THR A N 1
ATOM 1512 C CA . THR A 1 205 ? -19.562 15.923 3.994 1.00 94.12 205 THR A CA 1
ATOM 1513 C C . THR A 1 205 ? -19.957 14.492 3.673 1.00 94.12 205 THR A C 1
ATOM 1515 O O . THR A 1 205 ? -21.118 14.227 3.362 1.00 94.12 205 THR A O 1
ATOM 1518 N N . LEU A 1 206 ? -19.010 13.564 3.798 1.00 97.44 206 LEU A N 1
ATOM 1519 C CA . LEU A 1 206 ? -19.300 12.134 3.776 1.00 97.44 206 LEU A CA 1
ATOM 1520 C C . LEU A 1 206 ? -19.767 11.695 5.165 1.00 97.44 206 LEU A C 1
ATOM 1522 O O . LEU A 1 206 ? -19.145 12.053 6.161 1.00 97.44 206 LEU A O 1
ATOM 1526 N N . THR A 1 207 ? -20.841 10.912 5.246 1.00 98.19 207 THR A N 1
ATOM 1527 C CA . THR A 1 207 ? -21.263 10.296 6.513 1.00 98.19 207 THR A CA 1
ATOM 1528 C C . THR A 1 207 ? -20.815 8.842 6.555 1.00 98.19 207 THR A C 1
ATOM 1530 O O . THR A 1 207 ? -21.058 8.099 5.608 1.00 98.19 207 THR A O 1
ATOM 1533 N N . LEU A 1 208 ? -20.166 8.456 7.650 1.00 98.56 208 LEU A N 1
ATOM 1534 C CA . LEU A 1 208 ? -19.681 7.110 7.923 1.00 98.56 208 LEU A CA 1
ATOM 1535 C C . LEU A 1 208 ? -20.308 6.587 9.215 1.00 98.56 208 LEU A C 1
ATOM 1537 O O . LEU A 1 208 ? -20.334 7.280 10.231 1.00 98.56 208 LEU A O 1
ATOM 1541 N N . TYR A 1 209 ? -20.794 5.353 9.182 1.00 98.56 209 TYR A N 1
ATOM 1542 C CA . TYR A 1 209 ? -21.482 4.701 10.292 1.00 98.56 209 TYR A CA 1
ATOM 1543 C C . TYR A 1 209 ? -20.595 3.612 10.882 1.00 98.56 209 TYR A C 1
ATOM 1545 O O . TYR A 1 209 ? -20.090 2.774 10.145 1.00 98.56 209 TYR A O 1
ATOM 1553 N N . ALA A 1 210 ? -20.388 3.619 12.198 1.00 98.56 210 ALA A N 1
ATOM 1554 C CA . ALA A 1 210 ? -19.561 2.616 12.863 1.00 98.56 210 ALA A CA 1
ATOM 1555 C C . ALA A 1 210 ? -20.073 1.187 12.604 1.00 98.56 210 ALA A C 1
ATOM 1557 O O . ALA A 1 210 ? -21.275 0.916 12.708 1.00 98.56 210 ALA A O 1
ATOM 1558 N N . GLU A 1 211 ? -19.155 0.268 12.314 1.00 97.75 211 GLU A N 1
ATOM 1559 C CA . GLU A 1 211 ? -19.439 -1.160 12.199 1.00 97.75 211 GLU A CA 1
ATOM 1560 C C . GLU A 1 211 ? -18.946 -1.907 13.434 1.00 97.75 211 GLU A C 1
ATOM 1562 O O . GLU A 1 211 ? -17.779 -1.822 13.818 1.00 97.75 211 GLU A O 1
ATOM 1567 N N . TRP A 1 212 ? -19.855 -2.650 14.060 1.00 97.19 212 TRP A N 1
ATOM 1568 C CA . TRP A 1 212 ? -19.618 -3.303 15.341 1.00 97.19 212 TRP A CA 1
ATOM 1569 C C . TRP A 1 212 ? -19.697 -4.820 15.202 1.00 97.19 212 TRP A C 1
ATOM 1571 O O . TRP A 1 212 ? -20.729 -5.350 14.792 1.00 97.19 212 TRP A O 1
ATOM 1581 N N . ALA A 1 213 ? -18.651 -5.515 15.635 1.00 95.44 213 ALA A N 1
ATOM 1582 C CA . ALA A 1 213 ? -18.659 -6.959 15.823 1.00 95.44 213 ALA A CA 1
ATOM 1583 C C . ALA A 1 213 ? -18.972 -7.281 17.292 1.00 95.44 213 ALA A C 1
ATOM 1585 O O . ALA A 1 213 ? -18.237 -6.866 18.188 1.00 95.44 213 ALA A O 1
ATOM 1586 N N . LEU A 1 214 ? -20.075 -7.989 17.553 1.00 94.69 214 LEU A N 1
ATOM 1587 C CA . LEU A 1 214 ? -20.459 -8.409 18.905 1.00 94.69 214 LEU A CA 1
ATOM 1588 C C . LEU A 1 214 ? -19.515 -9.512 19.396 1.00 94.69 214 LEU A C 1
ATOM 1590 O O . LEU A 1 214 ? -19.384 -10.537 18.735 1.00 94.69 214 LEU A O 1
ATOM 1594 N N . CYS A 1 215 ? -18.897 -9.318 20.559 1.00 95.38 215 CYS A N 1
ATOM 1595 C CA . CYS A 1 215 ? -17.988 -10.292 21.153 1.00 95.38 215 CYS A CA 1
ATOM 1596 C C . CYS A 1 215 ? -18.709 -11.593 21.531 1.00 95.38 215 CYS A C 1
ATOM 1598 O O . CYS A 1 215 ? -19.836 -11.575 22.038 1.00 95.38 215 CYS A O 1
ATOM 1600 N N . ASN A 1 216 ? -18.012 -12.716 21.365 1.00 93.25 216 ASN A N 1
ATOM 1601 C CA . ASN A 1 216 ? -18.383 -13.979 21.993 1.00 93.25 216 ASN A CA 1
ATOM 1602 C C . ASN A 1 216 ? -18.372 -13.854 23.521 1.00 93.25 216 ASN A C 1
ATOM 1604 O O . ASN A 1 216 ? -17.650 -13.029 24.095 1.00 93.25 216 ASN A O 1
ATOM 1608 N N . ASP A 1 217 ? -19.167 -14.692 24.188 1.00 91.81 217 ASP A N 1
ATOM 1609 C CA . ASP A 1 217 ? -19.171 -14.716 25.647 1.00 91.81 217 ASP A CA 1
ATOM 1610 C C . ASP A 1 217 ? -17.852 -15.311 26.148 1.00 91.81 217 ASP A C 1
ATOM 1612 O O . ASP A 1 217 ? -17.298 -16.228 25.544 1.00 91.81 217 ASP A O 1
ATOM 1616 N N . LYS A 1 218 ? -17.346 -14.835 27.289 1.00 93.75 218 LYS A N 1
ATOM 1617 C CA . LYS A 1 218 ? -16.116 -15.384 27.877 1.00 93.75 218 LYS A CA 1
ATOM 1618 C C . LYS A 1 218 ? -16.190 -16.900 28.126 1.00 93.75 218 LYS A C 1
ATOM 1620 O O . LYS A 1 218 ? -15.151 -17.548 28.156 1.00 93.75 218 LYS A O 1
ATOM 1625 N N . SER A 1 219 ? -17.390 -17.455 28.326 1.00 93.06 219 SER A N 1
ATOM 1626 C CA . SER A 1 219 ? -17.617 -18.895 28.509 1.00 93.06 219 SER A CA 1
ATOM 1627 C C . SER A 1 219 ? -17.376 -19.728 27.246 1.00 93.06 219 SER A C 1
ATOM 1629 O O . SER A 1 219 ? -17.141 -20.932 27.366 1.00 93.06 219 SER A O 1
ATOM 1631 N N . ASP A 1 220 ? -17.333 -19.098 26.068 1.00 93.06 220 ASP A N 1
ATOM 1632 C CA . ASP A 1 220 ? -16.957 -19.751 24.811 1.00 93.06 220 ASP A CA 1
ATOM 1633 C C . ASP A 1 220 ? -15.445 -20.051 24.756 1.00 93.06 220 ASP A C 1
ATOM 1635 O O . ASP A 1 220 ? -15.003 -20.825 23.908 1.00 93.06 220 ASP A O 1
ATOM 1639 N N . PHE A 1 221 ? -14.644 -19.485 25.668 1.00 95.00 221 PHE A N 1
ATOM 1640 C CA . PHE A 1 221 ? -13.185 -19.589 25.666 1.00 95.00 221 PHE A CA 1
ATOM 1641 C C . PHE A 1 221 ? -12.640 -20.317 26.901 1.00 95.00 221 PHE A C 1
ATOM 1643 O O . PHE A 1 221 ? -13.097 -20.129 28.029 1.00 95.00 221 PHE A O 1
ATOM 1650 N N . LEU A 1 222 ? -11.584 -21.103 26.693 1.00 96.38 222 LEU A N 1
ATOM 1651 C CA . LEU A 1 222 ? -10.645 -21.503 27.739 1.00 96.38 222 LEU A CA 1
ATOM 1652 C C . LEU A 1 222 ? -9.505 -20.489 27.768 1.00 96.38 222 LEU A C 1
ATOM 1654 O O . LEU A 1 222 ? -9.039 -20.037 26.720 1.00 96.38 222 LEU A O 1
ATOM 1658 N N . TYR A 1 223 ? -9.066 -20.108 28.963 1.00 98.06 223 TYR A N 1
ATOM 1659 C CA . TYR A 1 223 ? -8.071 -19.058 29.108 1.00 98.06 223 TYR A CA 1
ATOM 1660 C C . TYR A 1 223 ? -7.276 -19.165 30.407 1.00 98.06 223 TYR A C 1
ATOM 1662 O O . TYR A 1 223 ? -7.751 -19.673 31.425 1.00 98.06 223 TYR A O 1
ATOM 1670 N N . GLU A 1 224 ? -6.067 -18.615 30.376 1.00 98.19 224 GLU A N 1
ATOM 1671 C CA . GLU A 1 224 ? -5.180 -18.488 31.526 1.00 98.19 224 GLU A CA 1
ATOM 1672 C C . GLU A 1 224 ? -4.997 -17.017 31.904 1.00 98.19 224 GLU A C 1
ATOM 1674 O O . GLU A 1 224 ? -4.786 -16.151 31.050 1.00 98.19 224 GLU A O 1
ATOM 1679 N N . LYS A 1 225 ? -5.069 -16.725 33.208 1.00 97.94 225 LYS A N 1
ATOM 1680 C CA . LYS A 1 225 ? -4.812 -15.387 33.754 1.00 97.94 225 LYS A CA 1
ATOM 1681 C C . LYS A 1 225 ? -3.338 -15.254 34.114 1.00 97.94 225 LYS A C 1
ATOM 1683 O O . LYS A 1 225 ? -2.850 -15.934 35.015 1.00 97.94 225 LYS A O 1
ATOM 1688 N N . GLY A 1 226 ? -2.653 -14.343 33.437 1.00 95.12 226 GLY A N 1
ATOM 1689 C CA . GLY A 1 226 ? -1.364 -13.822 33.868 1.00 95.12 226 GLY A CA 1
ATOM 1690 C C . GLY A 1 226 ? -1.523 -12.761 34.960 1.00 95.12 226 GLY A C 1
ATOM 1691 O O . GLY A 1 226 ? -2.615 -12.513 35.469 1.00 95.12 226 GLY A O 1
ATOM 1692 N N . ALA A 1 227 ? -0.420 -12.094 35.306 1.00 93.56 227 ALA A N 1
ATOM 1693 C CA . ALA A 1 227 ? -0.434 -11.047 36.330 1.00 93.56 227 ALA A CA 1
ATOM 1694 C C . ALA A 1 227 ? -1.336 -9.857 35.952 1.00 93.56 227 ALA A C 1
ATOM 1696 O O . ALA A 1 227 ? -2.054 -9.348 36.805 1.00 93.56 227 ALA A O 1
ATOM 1697 N N . ASN A 1 228 ? -1.300 -9.439 34.680 1.00 96.62 228 ASN A N 1
ATOM 1698 C CA . ASN A 1 228 ? -1.984 -8.240 34.180 1.00 96.62 228 ASN A CA 1
ATOM 1699 C C . ASN A 1 228 ? -2.712 -8.474 32.843 1.00 96.62 228 ASN A C 1
ATOM 1701 O O . ASN A 1 228 ? -3.050 -7.514 32.156 1.00 96.62 228 ASN A O 1
ATOM 1705 N N . SER A 1 229 ? -2.893 -9.727 32.425 1.00 98.12 229 SER A N 1
ATOM 1706 C CA . SER A 1 229 ? -3.500 -10.052 31.132 1.00 98.12 229 SER A CA 1
ATOM 1707 C C . SER A 1 229 ? -4.070 -11.465 31.093 1.00 98.12 229 SER A C 1
ATOM 1709 O O . SER A 1 229 ? -3.834 -12.271 31.994 1.00 98.12 229 SER A O 1
ATOM 1711 N N . VAL A 1 230 ? -4.815 -11.755 30.032 1.00 98.62 230 VAL A N 1
ATOM 1712 C CA . VAL A 1 230 ? -5.385 -13.066 29.724 1.00 98.62 230 VAL A CA 1
ATOM 1713 C C . VAL A 1 230 ? -4.814 -13.586 28.406 1.00 98.62 230 VAL A C 1
ATOM 1715 O O . VAL A 1 230 ? -4.663 -12.830 27.443 1.00 98.62 230 VAL A O 1
ATOM 1718 N N . THR A 1 231 ? -4.512 -14.884 28.370 1.00 98.75 231 THR A N 1
ATOM 1719 C CA . THR A 1 231 ? -4.172 -15.621 27.145 1.00 98.75 231 THR A CA 1
ATOM 1720 C C . THR A 1 231 ? -5.250 -16.665 26.883 1.00 98.75 231 THR A C 1
ATOM 1722 O O . THR A 1 231 ? -5.566 -17.451 27.776 1.00 98.75 231 THR A O 1
ATOM 1725 N N . ILE A 1 232 ? -5.826 -16.665 25.680 1.00 98.69 232 ILE A N 1
ATOM 1726 C CA . ILE A 1 232 ? -6.792 -17.682 25.250 1.00 98.69 232 ILE A CA 1
ATOM 1727 C C . ILE A 1 232 ? -6.036 -18.977 24.955 1.00 98.69 232 ILE A C 1
ATOM 1729 O O . ILE A 1 232 ? -5.062 -18.961 24.207 1.00 98.69 232 ILE A O 1
ATOM 1733 N N . THR A 1 233 ? -6.480 -20.087 25.536 1.00 98.38 233 THR A N 1
ATOM 1734 C CA . THR A 1 233 ? -5.849 -21.412 25.412 1.00 98.38 233 THR A CA 1
ATOM 1735 C C . THR A 1 233 ? -6.758 -22.461 24.782 1.00 98.38 233 THR A C 1
ATOM 1737 O O . THR A 1 233 ? -6.322 -23.582 24.538 1.00 98.38 233 THR A O 1
ATOM 1740 N N . GLY A 1 234 ? -8.012 -22.113 24.499 1.00 94.44 234 GLY A N 1
ATOM 1741 C CA . GLY A 1 234 ? -8.974 -23.012 23.877 1.00 94.44 234 GLY A CA 1
ATOM 1742 C C . GLY A 1 234 ? -10.267 -22.299 23.493 1.00 94.44 234 GLY A C 1
ATOM 1743 O O . GLY A 1 234 ? -10.597 -21.253 24.057 1.00 94.44 234 GLY A O 1
ATOM 1744 N N . PHE A 1 235 ? -11.032 -22.905 22.594 1.00 92.81 235 PHE A N 1
ATOM 1745 C CA . PHE A 1 235 ? -12.377 -22.480 22.223 1.00 92.81 235 PHE A CA 1
ATOM 1746 C C . PHE A 1 235 ? -13.346 -23.655 22.366 1.00 92.81 235 PHE A C 1
ATOM 1748 O O . PHE A 1 235 ? -13.112 -24.733 21.827 1.00 92.81 235 PHE A O 1
ATOM 1755 N N . ASN A 1 236 ? -14.430 -23.454 23.113 1.00 85.06 236 ASN A N 1
ATOM 1756 C CA . ASN A 1 236 ? -15.420 -24.492 23.412 1.00 85.06 236 ASN A CA 1
ATOM 1757 C C . ASN A 1 236 ? -16.669 -24.415 22.521 1.00 85.06 236 ASN A C 1
ATOM 1759 O O . ASN A 1 236 ? -17.468 -25.349 22.538 1.00 85.06 236 ASN A O 1
ATOM 1763 N N . GLY A 1 237 ? -16.841 -23.326 21.763 1.00 70.94 237 GLY A N 1
ATOM 1764 C CA . GLY A 1 237 ? -18.027 -23.083 20.944 1.00 70.94 237 GLY A CA 1
ATOM 1765 C C . GLY A 1 237 ? -19.260 -22.702 21.770 1.00 70.94 237 GLY A C 1
ATOM 1766 O O . GLY A 1 237 ? -19.717 -23.442 22.643 1.00 70.94 237 GLY A O 1
ATOM 1767 N N . GLY A 1 238 ? -19.842 -21.543 21.466 1.00 55.12 238 GLY A N 1
ATOM 1768 C CA . GLY A 1 238 ? -21.091 -21.094 22.070 1.00 55.12 238 GLY A CA 1
ATOM 1769 C C . GLY A 1 238 ? -22.294 -21.767 21.421 1.00 55.12 238 GLY A C 1
ATOM 1770 O O . GLY A 1 238 ? -22.707 -21.409 20.321 1.00 55.12 238 GLY A O 1
ATOM 1771 N N . ASN A 1 239 ? -22.904 -22.730 22.110 1.00 40.00 239 ASN A N 1
ATOM 1772 C CA . ASN A 1 239 ? -24.163 -23.342 21.694 1.00 40.00 239 ASN A CA 1
ATOM 1773 C C . ASN A 1 239 ? -25.326 -22.355 21.938 1.00 40.00 239 ASN A C 1
ATOM 1775 O O . ASN A 1 239 ? -26.034 -22.461 22.941 1.00 40.00 239 ASN A O 1
ATOM 1779 N N . ARG A 1 240 ? -25.540 -21.361 21.063 1.00 48.00 240 ARG A N 1
ATOM 1780 C CA . ARG A 1 240 ? -26.749 -20.518 21.125 1.00 48.00 240 ARG A CA 1
ATOM 1781 C C . ARG A 1 240 ? -27.926 -21.209 20.439 1.00 48.00 240 ARG A C 1
ATOM 1783 O O . ARG A 1 240 ? -28.348 -20.857 19.346 1.00 48.00 240 ARG A O 1
ATOM 1790 N N . SER A 1 241 ? -28.535 -22.144 21.166 1.00 35.72 241 SER A N 1
ATOM 1791 C CA . SER A 1 241 ? -29.970 -22.398 21.031 1.00 35.72 241 SER A CA 1
ATOM 1792 C C . SER A 1 241 ? -30.713 -21.127 21.444 1.00 35.72 241 SER A C 1
ATOM 1794 O O . SER A 1 241 ? -30.689 -20.739 22.612 1.00 35.72 241 SER A O 1
ATOM 1796 N N . THR A 1 242 ? -31.397 -20.482 20.503 1.00 37.09 242 THR A N 1
ATOM 1797 C CA . THR A 1 242 ? -32.341 -19.397 20.781 1.00 37.09 242 THR A CA 1
ATOM 1798 C C . THR A 1 242 ? -33.452 -19.893 21.709 1.00 37.09 242 THR A C 1
ATOM 1800 O O . THR A 1 242 ? -34.390 -20.561 21.275 1.00 37.09 242 THR A O 1
ATOM 1803 N N . SER A 1 243 ? -33.390 -19.546 22.991 1.00 36.16 243 SER A N 1
ATOM 1804 C CA . SER A 1 243 ? -34.549 -19.609 23.878 1.00 36.16 243 SER A CA 1
ATOM 1805 C C . SER A 1 243 ? -34.677 -18.304 24.648 1.00 36.16 243 SER A C 1
ATOM 1807 O O . SER A 1 243 ? -34.116 -18.163 25.725 1.00 36.16 243 SER A O 1
ATOM 1809 N N . GLU A 1 244 ? -35.415 -17.360 24.066 1.00 33.00 244 GLU A N 1
ATOM 1810 C CA . GLU A 1 244 ? -36.472 -16.610 24.751 1.00 33.00 244 GLU A CA 1
ATOM 1811 C C . GLU A 1 244 ? -37.291 -15.834 23.707 1.00 33.00 244 GLU A C 1
ATOM 1813 O O . GLU A 1 244 ? -37.049 -14.674 23.380 1.00 33.00 244 GLU A O 1
ATOM 1818 N N . ALA A 1 245 ? -38.293 -16.520 23.150 1.00 38.72 245 ALA A N 1
ATOM 1819 C CA . ALA A 1 245 ? -39.389 -15.887 22.435 1.00 38.72 245 ALA A CA 1
ATOM 1820 C C . ALA A 1 245 ? -40.277 -15.143 23.448 1.00 38.72 245 ALA A C 1
ATOM 1822 O O . ALA A 1 245 ? -41.209 -15.709 24.017 1.00 38.72 245 ALA A O 1
ATOM 1823 N N . GLY A 1 246 ? -39.978 -13.866 23.678 1.00 30.86 246 GLY A N 1
ATOM 1824 C CA . GLY A 1 246 ? -40.849 -12.913 24.363 1.00 30.86 246 GLY A CA 1
ATOM 1825 C C . GLY A 1 246 ? -41.240 -11.796 23.401 1.00 30.86 246 GLY A C 1
ATOM 1826 O O . GLY A 1 246 ? -40.516 -10.818 23.259 1.00 30.86 246 GLY A O 1
ATOM 1827 N N . GLY A 1 247 ? -42.364 -11.957 22.699 1.00 39.09 247 GLY A N 1
ATOM 1828 C CA . GLY A 1 247 ? -42.776 -11.060 21.618 1.00 39.09 247 GLY A CA 1
ATOM 1829 C C . GLY A 1 247 ? -42.977 -9.598 22.034 1.00 39.09 247 GLY A C 1
ATOM 1830 O O . GLY A 1 247 ? -43.725 -9.305 22.967 1.00 39.09 247 GLY A O 1
ATOM 1831 N N . LYS A 1 248 ? -42.391 -8.677 21.257 1.00 29.48 248 LYS A N 1
ATOM 1832 C CA . LYS A 1 248 ? -42.850 -7.290 21.080 1.00 29.48 248 LYS A CA 1
ATOM 1833 C C . LYS A 1 248 ? -42.656 -6.851 19.622 1.00 29.48 248 LYS A C 1
ATOM 1835 O O . LYS A 1 248 ? -41.724 -7.283 18.958 1.00 29.48 248 LYS A O 1
ATOM 1840 N N . GLN A 1 249 ? -43.605 -6.040 19.149 1.00 27.73 249 GLN A N 1
ATOM 1841 C CA . GLN A 1 249 ? -43.751 -5.526 17.780 1.00 27.73 249 GLN A CA 1
ATOM 1842 C C . GLN A 1 249 ? -42.518 -4.765 17.249 1.00 27.73 249 GLN A C 1
ATOM 1844 O O . GLN A 1 249 ? -41.782 -4.184 18.046 1.00 27.73 249 GLN A O 1
ATOM 1849 N N . PRO A 1 250 ? -42.342 -4.704 15.913 1.00 29.75 250 PRO A N 1
ATOM 1850 C CA . PRO A 1 250 ? -41.172 -4.100 15.281 1.00 29.75 250 PRO A CA 1
ATOM 1851 C C . PRO A 1 250 ? -41.170 -2.569 15.409 1.00 29.75 250 PRO A C 1
ATOM 1853 O O . PRO A 1 250 ? -42.199 -1.919 15.205 1.00 29.75 250 PRO A O 1
ATOM 1856 N N . GLN A 1 251 ? -40.000 -1.999 15.707 1.00 29.30 251 GLN A N 1
ATOM 1857 C CA . GLN A 1 251 ? -39.711 -0.573 15.537 1.00 29.30 251 GLN A CA 1
ATOM 1858 C C . GLN A 1 251 ? -38.854 -0.364 14.280 1.00 29.30 251 GLN A C 1
ATOM 1860 O O . GLN A 1 251 ? -37.987 -1.193 14.007 1.00 29.30 251 GLN A O 1
ATOM 1865 N N . PRO A 1 252 ? -39.059 0.722 13.513 1.00 35.03 252 PRO A N 1
ATOM 1866 C CA . PRO A 1 252 ? -38.088 1.128 12.502 1.00 35.03 252 PRO A CA 1
ATOM 1867 C C . PRO A 1 252 ? -36.802 1.569 13.226 1.00 35.03 252 PRO A C 1
ATOM 1869 O O . PRO A 1 252 ? -36.895 2.049 14.352 1.00 35.03 252 PRO A O 1
ATOM 1872 N N . HIS A 1 253 ? -35.632 1.426 12.590 1.00 40.84 253 HIS A N 1
ATOM 1873 C CA . HIS A 1 253 ? -34.272 1.687 13.127 1.00 40.84 253 HIS A CA 1
ATOM 1874 C C . HIS A 1 253 ? -33.533 0.518 13.817 1.00 40.84 253 HIS A C 1
ATOM 1876 O O . HIS A 1 253 ? -32.701 0.754 14.692 1.00 40.84 253 HIS A O 1
ATOM 1882 N N . THR A 1 254 ? -33.760 -0.735 13.423 1.00 35.41 254 THR A N 1
ATOM 1883 C CA . THR A 1 254 ? -32.890 -1.853 13.839 1.00 35.41 254 THR A CA 1
ATOM 1884 C C . THR A 1 254 ? -31.855 -2.195 12.768 1.00 35.41 254 THR A C 1
ATOM 1886 O O . THR A 1 254 ? -32.216 -2.436 11.618 1.00 35.41 254 THR A O 1
ATOM 1889 N N . ALA A 1 255 ? -30.585 -2.207 13.194 1.00 42.47 255 ALA A N 1
ATOM 1890 C CA . ALA A 1 255 ? -29.423 -2.810 12.533 1.00 42.47 255 ALA A CA 1
ATOM 1891 C C . ALA A 1 255 ? -29.727 -4.234 12.010 1.00 42.47 255 ALA A C 1
ATOM 1893 O O . ALA A 1 255 ? -30.661 -4.860 12.527 1.00 42.47 255 ALA A O 1
ATOM 1894 N N . PRO A 1 256 ? -28.974 -4.744 11.013 1.00 37.62 256 PRO A N 1
ATOM 1895 C CA . PRO A 1 256 ? -29.288 -6.013 10.368 1.00 37.62 256 PRO A CA 1
ATOM 1896 C C . PRO A 1 256 ? -29.346 -7.179 11.362 1.00 37.62 256 PRO A C 1
ATOM 1898 O O . PRO A 1 256 ? -28.694 -7.191 12.407 1.00 37.62 256 PRO A O 1
ATOM 1901 N N . GLU A 1 257 ? -30.209 -8.125 11.008 1.00 36.41 257 GLU A N 1
ATOM 1902 C CA . GLU A 1 257 ? -30.557 -9.354 11.715 1.00 36.41 257 GLU A CA 1
ATOM 1903 C C . GLU A 1 257 ? -29.308 -10.123 12.192 1.00 36.41 257 GLU A C 1
ATOM 1905 O O . GLU A 1 257 ? -28.314 -10.231 11.478 1.00 36.41 257 GLU A O 1
ATOM 1910 N N . VAL A 1 258 ? -29.355 -10.632 13.428 1.00 36.03 258 VAL A N 1
ATOM 1911 C CA . VAL A 1 258 ? -28.252 -11.349 14.089 1.00 36.03 258 VAL A CA 1
ATOM 1912 C C . VAL A 1 258 ? -27.868 -12.596 13.281 1.00 36.03 258 VAL A C 1
ATOM 1914 O O . VAL A 1 258 ? -28.688 -13.498 13.120 1.00 36.03 258 VAL A O 1
ATOM 1917 N N . ILE A 1 259 ? -26.621 -12.631 12.802 1.00 37.00 259 ILE A N 1
ATOM 1918 C CA . ILE A 1 259 ? -25.994 -13.747 12.074 1.00 37.00 259 ILE A CA 1
ATOM 1919 C C . ILE A 1 259 ? -25.816 -14.955 13.014 1.00 37.00 259 ILE A C 1
ATOM 1921 O O . ILE A 1 259 ? -25.545 -14.790 14.207 1.00 37.00 259 ILE A O 1
ATOM 1925 N N . ASP A 1 260 ? -25.984 -16.161 12.467 1.00 39.09 260 ASP A N 1
ATOM 1926 C CA . ASP A 1 260 ? -25.702 -17.446 13.115 1.00 39.09 260 ASP A CA 1
ATOM 1927 C C . ASP A 1 260 ? -24.283 -17.452 13.721 1.00 39.09 260 ASP A C 1
ATOM 1929 O O . ASP A 1 260 ? -23.284 -17.195 13.052 1.00 39.09 260 ASP A O 1
ATOM 1933 N N . THR A 1 261 ? -24.179 -17.717 15.025 1.00 49.56 261 THR A N 1
ATOM 1934 C CA . THR A 1 261 ? -22.920 -17.628 15.783 1.00 49.56 261 THR A CA 1
ATOM 1935 C C . THR A 1 261 ? -21.951 -18.785 15.524 1.00 49.56 261 THR A C 1
ATOM 1937 O O . THR A 1 261 ? -20.914 -18.854 16.180 1.00 49.56 261 THR A O 1
ATOM 1940 N N . SER A 1 262 ? -22.269 -19.707 14.612 1.00 57.09 262 SER A N 1
ATOM 1941 C CA . SER A 1 262 ? -21.334 -20.751 14.174 1.00 57.09 262 SER A CA 1
ATOM 1942 C C . SER A 1 262 ? -20.320 -20.276 13.117 1.00 57.09 262 SER A C 1
ATOM 1944 O O . SER A 1 262 ? -19.322 -20.958 12.899 1.00 57.09 262 SER A O 1
ATOM 1946 N N . GLU A 1 263 ? -20.511 -19.089 12.524 1.00 79.75 263 GLU A N 1
ATOM 1947 C CA . GLU A 1 263 ? -19.696 -18.598 11.397 1.00 79.75 263 GLU A CA 1
ATOM 1948 C C . GLU A 1 263 ? -18.713 -17.464 11.768 1.00 79.75 263 GLU A C 1
ATOM 1950 O O . GLU A 1 263 ? -17.718 -17.264 11.075 1.00 79.75 263 GLU A O 1
ATOM 1955 N N . VAL A 1 264 ? -18.905 -16.735 12.876 1.00 90.94 264 VAL A N 1
ATOM 1956 C CA . VAL A 1 264 ? -18.029 -15.602 13.253 1.00 90.94 264 VAL A CA 1
ATOM 1957 C C . VAL A 1 264 ? -17.565 -15.705 14.704 1.00 90.94 264 VAL A C 1
ATOM 1959 O O . VAL A 1 264 ? -18.383 -15.762 15.620 1.00 90.94 264 VAL A O 1
ATOM 1962 N N . ILE A 1 265 ? -16.247 -15.658 14.917 1.00 95.06 265 ILE A N 1
ATOM 1963 C CA . ILE A 1 265 ? -15.620 -15.621 16.243 1.00 95.06 265 ILE A CA 1
ATOM 1964 C C . ILE A 1 265 ? -15.064 -14.222 16.499 1.00 95.06 265 ILE A C 1
ATOM 1966 O O . ILE A 1 265 ? -14.168 -13.757 15.800 1.00 95.06 265 ILE A O 1
ATOM 1970 N N . VAL A 1 266 ? -15.550 -13.557 17.540 1.00 97.12 266 VAL A N 1
ATOM 1971 C CA . VAL A 1 266 ? -15.103 -12.227 17.964 1.00 97.12 266 VAL A CA 1
ATOM 1972 C C . VAL A 1 266 ? -14.542 -12.334 19.375 1.00 97.12 266 VAL A C 1
ATOM 1974 O O . VAL A 1 266 ? -15.280 -12.519 20.345 1.00 97.12 266 VAL A O 1
ATOM 1977 N N . ILE A 1 267 ? -13.220 -12.230 19.498 1.00 97.81 267 ILE A N 1
ATOM 1978 C CA . ILE A 1 267 ? -12.540 -12.367 20.789 1.00 97.81 267 ILE A CA 1
ATOM 1979 C C . ILE A 1 267 ? -12.771 -11.081 21.610 1.00 97.81 267 ILE A C 1
ATOM 1981 O O . ILE A 1 267 ? -12.522 -9.983 21.106 1.00 97.81 267 ILE A O 1
ATOM 1985 N N . PRO A 1 268 ? -13.239 -11.163 22.870 1.00 97.50 268 PRO A N 1
ATOM 1986 C CA . PRO A 1 268 ? -13.446 -9.973 23.689 1.00 97.50 268 PRO A CA 1
ATOM 1987 C C . PRO A 1 268 ? -12.115 -9.309 24.061 1.00 97.50 268 PRO A C 1
ATOM 1989 O O . PRO A 1 268 ? -11.135 -9.986 24.363 1.00 97.50 268 PRO A O 1
ATOM 1992 N N . SER A 1 269 ? -12.088 -7.973 24.115 1.00 97.44 269 SER A N 1
ATOM 1993 C CA . SER A 1 269 ? -10.902 -7.207 24.542 1.00 97.44 269 SER A CA 1
ATOM 1994 C C . SER A 1 269 ? -10.490 -7.473 25.994 1.00 97.44 269 SER A C 1
ATOM 1996 O O . SER A 1 269 ? -9.342 -7.236 26.365 1.00 97.44 269 SER A O 1
ATOM 1998 N N . GLU A 1 270 ? -11.417 -7.947 26.828 1.00 97.56 270 GLU A N 1
ATOM 1999 C CA . GLU A 1 270 ? -11.219 -8.155 28.259 1.00 97.56 270 GLU A CA 1
ATOM 2000 C C . GLU A 1 270 ? -11.962 -9.406 28.742 1.00 97.56 270 GLU A C 1
ATOM 2002 O O . GLU A 1 270 ? -13.094 -9.667 28.333 1.00 97.56 270 GLU A O 1
ATOM 2007 N N . ILE A 1 271 ? -11.344 -10.155 29.656 1.00 97.69 271 ILE A N 1
ATOM 2008 C CA . ILE A 1 271 ? -11.982 -11.236 30.409 1.00 97.69 271 ILE A CA 1
ATOM 2009 C C . ILE A 1 271 ? -11.673 -11.039 31.896 1.00 97.69 271 ILE A C 1
ATOM 2011 O O . ILE A 1 271 ? -10.516 -10.980 32.309 1.00 97.69 271 ILE A O 1
ATOM 2015 N N . ASP A 1 272 ? -12.724 -10.974 32.719 1.00 96.00 272 ASP A N 1
ATOM 2016 C CA . ASP A 1 272 ? -12.644 -10.830 34.180 1.00 96.00 272 ASP A CA 1
ATOM 2017 C C . ASP A 1 272 ? -11.796 -9.633 34.670 1.00 96.00 272 ASP A C 1
ATOM 2019 O O . ASP A 1 272 ? -11.022 -9.781 35.620 1.00 96.00 272 ASP A O 1
ATOM 2023 N N . GLY A 1 273 ? -11.922 -8.452 34.056 1.00 95.69 273 GLY A N 1
ATOM 2024 C CA . GLY A 1 273 ? -11.159 -7.266 34.470 1.00 95.69 273 GLY A CA 1
ATOM 2025 C C . GLY A 1 273 ? -9.776 -7.142 33.827 1.00 95.69 273 GLY A C 1
ATOM 2026 O O . GLY A 1 273 ? -9.062 -6.187 34.125 1.00 95.69 273 GLY A O 1
ATOM 2027 N N . LEU A 1 274 ? -9.351 -8.118 33.014 1.00 98.12 274 LEU A N 1
ATOM 2028 C CA . LEU A 1 274 ? -7.999 -8.193 32.458 1.00 98.12 274 LEU A CA 1
ATOM 2029 C C . LEU A 1 274 ? -8.014 -8.207 30.923 1.00 98.12 274 LEU A C 1
ATOM 2031 O O . LEU A 1 274 ? -8.800 -8.954 30.335 1.00 98.12 274 LEU A O 1
ATOM 2035 N N . PRO A 1 275 ? -7.120 -7.451 30.259 1.00 98.38 275 PRO A N 1
ATOM 2036 C CA . PRO A 1 275 ? -7.066 -7.411 28.804 1.00 98.38 275 PRO A CA 1
ATOM 2037 C C . PRO A 1 275 ? -6.660 -8.770 28.226 1.00 98.38 275 PRO A C 1
ATOM 2039 O O . PRO A 1 275 ? -5.720 -9.406 28.714 1.00 98.38 275 PRO A O 1
ATOM 2042 N N . VAL A 1 276 ? -7.322 -9.191 27.149 1.00 98.81 276 VAL A N 1
ATOM 2043 C CA . VAL A 1 276 ? -6.926 -10.376 26.377 1.00 98.81 276 VAL A CA 1
ATOM 2044 C C . VAL A 1 276 ? -5.786 -9.982 25.447 1.00 98.81 276 VAL A C 1
ATOM 2046 O O . VAL A 1 276 ? -5.973 -9.175 24.538 1.00 98.81 276 VAL A O 1
ATOM 2049 N N . THR A 1 277 ? -4.589 -10.517 25.689 1.00 98.69 277 THR A N 1
ATOM 2050 C CA . THR A 1 277 ? -3.361 -10.098 24.988 1.00 98.69 277 THR A CA 1
ATOM 2051 C C . THR A 1 277 ? -2.723 -11.184 24.137 1.00 98.69 277 THR A C 1
ATOM 2053 O O . THR A 1 277 ? -1.818 -10.880 23.362 1.00 98.69 277 THR A O 1
ATOM 2056 N N . GLY A 1 278 ? -3.141 -12.436 24.297 1.00 98.69 278 GLY A N 1
ATOM 2057 C CA . GLY A 1 278 ? -2.471 -13.576 23.686 1.00 98.69 278 GLY A CA 1
ATOM 2058 C C . GLY A 1 278 ? -3.433 -14.663 23.246 1.00 98.69 278 GLY A C 1
ATOM 2059 O O . GLY A 1 278 ? -4.485 -14.853 23.860 1.00 98.69 278 GLY A O 1
ATOM 2060 N N . ILE A 1 279 ? -3.028 -15.400 22.218 1.00 98.88 279 ILE A N 1
ATOM 2061 C CA . ILE A 1 279 ? -3.680 -16.633 21.779 1.00 98.88 279 ILE A CA 1
ATOM 2062 C C . ILE A 1 279 ? -2.609 -17.716 21.728 1.00 98.88 279 ILE A C 1
ATOM 2064 O O . ILE A 1 279 ? -1.631 -17.580 20.990 1.00 98.88 279 ILE A O 1
ATOM 2068 N N . ALA A 1 280 ? -2.777 -18.749 22.547 1.00 98.81 280 ALA A N 1
ATOM 2069 C CA . ALA A 1 280 ? -1.810 -19.822 22.695 1.00 98.81 280 ALA A CA 1
ATOM 2070 C C . ALA A 1 280 ? -1.877 -20.835 21.544 1.00 98.81 280 ALA A C 1
ATOM 2072 O O . ALA A 1 280 ? -2.862 -20.920 20.803 1.00 98.81 280 ALA A O 1
ATOM 2073 N N . GLN A 1 281 ? -0.823 -21.637 21.431 1.00 98.44 281 GLN A N 1
ATOM 2074 C CA . GLN A 1 281 ? -0.719 -22.724 20.471 1.00 98.44 281 GLN A CA 1
ATOM 2075 C C . GLN A 1 281 ? -1.926 -23.669 20.579 1.00 98.44 281 GLN A C 1
ATOM 2077 O O . GLN A 1 281 ? -2.257 -24.158 21.658 1.00 98.44 281 GLN A O 1
ATOM 2082 N N . GLY A 1 282 ? -2.559 -23.955 19.438 1.00 93.75 282 GLY A N 1
ATOM 2083 C CA . GLY A 1 282 ? -3.700 -24.864 19.338 1.00 93.75 282 GLY A CA 1
ATOM 2084 C C . GLY A 1 282 ? -5.012 -24.350 19.937 1.00 93.75 282 GLY A C 1
ATOM 2085 O O . GLY A 1 282 ? -5.975 -25.110 19.970 1.00 93.75 282 GLY A O 1
ATOM 2086 N N . ALA A 1 283 ? -5.088 -23.093 20.395 1.00 97.31 283 ALA A N 1
ATOM 2087 C CA . ALA A 1 283 ? -6.274 -22.568 21.079 1.00 97.31 283 ALA A CA 1
ATOM 2088 C C . ALA A 1 283 ? -7.569 -22.662 20.247 1.00 97.31 283 ALA A C 1
ATOM 2090 O O . ALA A 1 283 ? -8.654 -22.819 20.799 1.00 97.31 283 ALA A O 1
ATOM 2091 N N . PHE A 1 284 ? -7.459 -22.593 18.925 1.00 96.31 284 PHE A N 1
ATOM 2092 C CA . PHE A 1 284 ? -8.563 -22.712 17.980 1.00 96.31 284 PHE A CA 1
ATOM 2093 C C . PHE A 1 284 ? -8.330 -23.842 16.970 1.00 96.31 284 PHE A C 1
ATOM 2095 O O . PHE A 1 284 ? -8.913 -23.812 15.896 1.00 96.31 284 PHE A O 1
ATOM 2102 N N . GLN A 1 285 ? -7.484 -24.832 17.268 1.00 92.56 285 GLN A N 1
ATOM 2103 C CA . GLN A 1 285 ? -7.209 -25.920 16.324 1.00 92.56 285 GLN A CA 1
ATOM 2104 C C . GLN A 1 285 ? -8.500 -26.637 15.879 1.00 92.56 285 GLN A C 1
ATOM 2106 O O . GLN A 1 285 ? -9.364 -26.938 16.703 1.00 92.56 285 GLN A O 1
ATOM 2111 N N . ASP A 1 286 ? -8.604 -26.912 14.575 1.00 91.00 286 ASP A N 1
ATOM 2112 C CA . ASP A 1 286 ? -9.735 -27.573 13.907 1.00 91.00 286 ASP A CA 1
ATOM 2113 C C . ASP A 1 286 ? -11.099 -26.857 14.093 1.00 91.00 286 ASP A C 1
ATOM 2115 O O . ASP A 1 286 ? -12.162 -27.447 13.870 1.00 91.00 286 ASP A O 1
ATOM 2119 N N . VAL A 1 287 ? -11.107 -25.577 14.492 1.00 90.62 287 VAL A N 1
ATOM 2120 C CA . VAL A 1 287 ? -12.347 -24.808 14.665 1.00 90.62 287 VAL A CA 1
ATOM 2121 C C . VAL A 1 287 ? -12.951 -24.432 13.310 1.00 90.62 287 VAL A C 1
ATOM 2123 O O . VAL A 1 287 ? -12.300 -23.863 12.433 1.00 90.62 287 VAL A O 1
ATOM 2126 N N . THR A 1 288 ? -14.246 -24.707 13.155 1.00 90.06 288 THR A N 1
ATOM 2127 C CA . THR A 1 288 ? -15.030 -24.263 11.996 1.00 90.06 288 THR A CA 1
ATOM 2128 C C . THR A 1 288 ? -15.589 -22.866 12.257 1.00 90.06 288 THR A C 1
ATOM 2130 O O . THR A 1 288 ? -16.309 -22.663 13.231 1.00 90.06 288 THR A O 1
ATOM 2133 N N . CYS A 1 289 ? -15.222 -21.914 11.407 1.00 91.00 289 CYS A N 1
ATOM 2134 C CA . CYS A 1 289 ? -15.763 -20.557 11.337 1.00 91.00 289 CYS A CA 1
ATOM 2135 C C . CYS A 1 289 ? -15.436 -19.965 9.957 1.00 91.00 289 CYS A C 1
ATOM 2137 O O . CYS A 1 289 ? -14.563 -20.485 9.264 1.00 91.00 289 CYS A O 1
ATOM 2139 N N . ASP A 1 290 ? -16.095 -18.875 9.581 1.00 93.75 290 ASP A N 1
ATOM 2140 C CA . ASP A 1 290 ? -15.835 -18.116 8.354 1.00 93.75 290 ASP A CA 1
ATOM 2141 C C . ASP A 1 290 ? -14.979 -16.880 8.621 1.00 93.75 290 ASP A C 1
ATOM 2143 O O . ASP A 1 290 ? -14.180 -16.486 7.767 1.00 93.75 290 ASP A O 1
ATOM 2147 N N . ARG A 1 291 ? -15.130 -16.271 9.802 1.00 95.62 291 ARG A N 1
ATOM 2148 C CA . ARG A 1 291 ? -14.470 -15.015 10.161 1.00 95.62 291 ARG A CA 1
ATOM 2149 C C . ARG A 1 291 ? -13.983 -15.016 11.602 1.00 95.62 291 ARG A C 1
ATOM 2151 O O . ARG A 1 291 ? -14.710 -15.416 12.510 1.00 95.62 291 ARG A O 1
ATOM 2158 N N . VAL A 1 292 ? -12.783 -14.481 11.819 1.00 97.94 292 VAL A N 1
ATOM 2159 C CA . VAL A 1 292 ? -12.240 -14.219 13.158 1.00 97.94 292 VAL A CA 1
ATOM 2160 C C . VAL A 1 292 ? -11.910 -12.737 13.315 1.00 97.94 292 VAL A C 1
ATOM 2162 O O . VAL A 1 292 ? -11.253 -12.149 12.460 1.00 97.94 292 VAL A O 1
ATOM 2165 N N . VAL A 1 293 ? -12.339 -12.133 14.423 1.00 98.50 293 VAL A N 1
ATOM 2166 C CA . VAL A 1 293 ? -12.057 -10.738 14.779 1.00 98.50 293 VAL A CA 1
ATOM 2167 C C . VAL A 1 293 ? -11.242 -10.694 16.065 1.00 98.50 293 VAL A C 1
ATOM 2169 O O . VAL A 1 293 ? -11.708 -11.096 17.136 1.00 98.50 293 VAL A O 1
ATOM 2172 N N . PHE A 1 294 ? -10.019 -10.179 15.963 1.00 98.69 294 PHE A N 1
ATOM 2173 C CA . PHE A 1 294 ? -9.176 -9.895 17.117 1.00 98.69 294 PHE A CA 1
ATOM 2174 C C . PHE A 1 294 ? -9.492 -8.514 17.692 1.00 98.69 294 PHE A C 1
ATOM 2176 O O . PHE A 1 294 ? -9.648 -7.560 16.932 1.00 98.69 294 PHE A O 1
ATOM 2183 N N . PRO A 1 295 ? -9.526 -8.357 19.025 1.00 98.12 295 PRO A N 1
ATOM 2184 C CA . PRO A 1 295 ? -9.592 -7.046 19.643 1.00 98.12 295 PRO A CA 1
ATOM 2185 C C . PRO A 1 295 ? -8.239 -6.321 19.516 1.00 98.12 295 PRO A C 1
ATOM 2187 O O . PRO A 1 295 ? -7.191 -6.972 19.419 1.00 98.12 295 PRO A O 1
ATOM 2190 N N . PRO A 1 296 ? -8.205 -4.979 19.641 1.00 97.44 296 PRO A N 1
ATOM 2191 C CA . PRO A 1 296 ? -6.965 -4.190 19.606 1.00 97.44 296 PRO A CA 1
ATOM 2192 C C . PRO A 1 296 ? -6.028 -4.450 20.804 1.00 97.44 296 PRO A C 1
ATOM 2194 O O . PRO A 1 296 ? -4.980 -3.815 20.945 1.00 97.44 296 PRO A O 1
ATOM 2197 N N . THR A 1 297 ? -6.390 -5.358 21.711 1.00 98.31 297 THR A N 1
ATOM 2198 C CA . THR A 1 297 ? -5.586 -5.764 22.870 1.00 98.31 297 THR A CA 1
ATOM 2199 C C . THR A 1 297 ? -4.657 -6.942 22.576 1.00 98.31 297 THR A C 1
ATOM 2201 O O . THR A 1 297 ? -3.691 -7.117 23.318 1.00 98.31 297 THR A O 1
ATOM 2204 N N . ILE A 1 298 ? -4.877 -7.710 21.498 1.00 98.75 298 ILE A N 1
ATOM 2205 C CA . ILE A 1 298 ? -3.999 -8.832 21.126 1.00 98.75 298 ILE A CA 1
ATOM 2206 C C . ILE A 1 298 ? -2.594 -8.317 20.799 1.00 98.75 298 ILE A C 1
ATOM 2208 O O . ILE A 1 298 ? -2.406 -7.343 20.070 1.00 98.75 298 ILE A O 1
ATOM 2212 N N . ARG A 1 299 ? -1.580 -8.965 21.369 1.00 98.12 299 ARG A N 1
ATOM 2213 C CA . ARG A 1 299 ? -0.159 -8.651 21.176 1.00 98.12 299 ARG A CA 1
ATOM 2214 C C . ARG A 1 299 ? 0.589 -9.797 20.521 1.00 98.12 299 ARG A C 1
ATOM 2216 O O . ARG A 1 299 ? 1.479 -9.517 19.724 1.00 98.12 299 ARG A O 1
ATOM 2223 N N . PHE A 1 300 ? 0.233 -11.041 20.826 1.00 98.56 300 PHE A N 1
ATOM 2224 C CA . PHE A 1 300 ? 0.857 -12.211 20.221 1.00 98.56 300 PHE A CA 1
ATOM 2225 C C . PHE A 1 300 ? -0.165 -13.297 19.884 1.00 98.56 300 PHE A C 1
ATOM 2227 O O . PHE A 1 300 ? -1.155 -13.480 20.595 1.00 98.56 300 PHE A O 1
ATOM 2234 N N . VAL A 1 301 ? 0.103 -14.021 18.804 1.00 98.88 301 VAL A N 1
ATOM 2235 C CA . VAL A 1 301 ? -0.623 -15.221 18.387 1.00 98.88 301 VAL A CA 1
ATOM 2236 C C . VAL A 1 301 ? 0.417 -16.298 18.122 1.00 98.88 301 VAL A C 1
ATOM 2238 O O . VAL A 1 301 ? 1.280 -16.141 17.257 1.00 98.88 301 VAL A O 1
ATOM 2241 N N . GLU A 1 302 ? 0.373 -17.364 18.911 1.00 98.81 302 GLU A N 1
ATOM 2242 C CA . GLU A 1 302 ? 1.362 -18.431 18.836 1.00 98.81 302 GLU A CA 1
ATOM 2243 C C . GLU A 1 302 ? 1.190 -19.290 17.575 1.00 98.81 302 GLU A C 1
ATOM 2245 O O . GLU A 1 302 ? 0.146 -19.326 16.918 1.00 98.81 302 GLU A O 1
ATOM 2250 N N . VAL A 1 303 ? 2.260 -20.001 17.228 1.00 98.50 303 VAL A N 1
ATOM 2251 C CA . VAL A 1 303 ? 2.284 -20.948 16.111 1.00 98.50 303 VAL A CA 1
ATOM 2252 C C . VAL A 1 303 ? 1.196 -22.015 16.305 1.00 98.50 303 VAL A C 1
ATOM 2254 O O . VAL A 1 303 ? 0.978 -22.482 17.420 1.00 98.50 303 VAL A O 1
ATOM 2257 N N . HIS A 1 304 ? 0.510 -22.400 15.225 1.00 98.25 304 HIS A N 1
ATOM 2258 C CA . HIS A 1 304 ? -0.626 -23.331 15.226 1.00 98.25 304 HIS A CA 1
ATOM 2259 C C . HIS A 1 304 ? -1.834 -22.906 16.085 1.00 98.25 304 HIS A C 1
ATOM 2261 O O . HIS A 1 304 ? -2.670 -23.748 16.406 1.00 98.25 304 HIS A O 1
ATOM 2267 N N . ALA A 1 305 ? -1.965 -21.633 16.478 1.00 98.62 305 ALA A N 1
ATOM 2268 C CA . ALA A 1 305 ? -3.132 -21.151 17.226 1.00 98.62 305 ALA A CA 1
ATOM 2269 C C . ALA A 1 305 ? -4.471 -21.456 16.528 1.00 98.62 305 ALA A C 1
ATOM 2271 O O . ALA A 1 305 ? -5.421 -21.835 17.202 1.00 98.62 305 ALA A O 1
ATOM 2272 N N . PHE A 1 306 ? -4.523 -21.344 15.201 1.00 98.00 306 PHE A N 1
ATOM 2273 C CA . PHE A 1 306 ? -5.683 -21.591 14.339 1.00 98.00 306 PHE A CA 1
ATOM 2274 C C . PHE A 1 306 ? -5.400 -22.730 13.347 1.00 98.00 306 PHE A C 1
ATOM 2276 O O . PHE A 1 306 ? -5.806 -22.664 12.192 1.00 98.00 306 PHE A O 1
ATOM 2283 N N . ASP A 1 307 ? -4.639 -23.751 13.754 1.00 96.25 307 ASP A N 1
ATOM 2284 C CA . ASP A 1 307 ? -4.277 -24.865 12.868 1.00 96.25 307 ASP A CA 1
ATOM 2285 C C . ASP A 1 307 ? -5.533 -25.532 12.279 1.00 96.25 307 ASP A C 1
ATOM 2287 O O . ASP A 1 307 ? -6.402 -25.979 13.026 1.00 96.25 307 ASP A O 1
ATOM 2291 N N . LYS A 1 308 ? -5.613 -25.602 10.944 1.00 94.25 308 LYS A N 1
ATOM 2292 C CA . LYS A 1 308 ? -6.696 -26.233 10.164 1.00 94.25 308 LYS A CA 1
ATOM 2293 C C . LYS A 1 308 ? -8.099 -25.665 10.404 1.00 94.25 308 LYS A C 1
ATOM 2295 O O . LYS A 1 308 ? -9.092 -26.373 10.228 1.00 94.25 308 LYS A O 1
ATOM 2300 N N . CYS A 1 309 ? -8.208 -24.392 10.773 1.00 94.06 309 CYS A N 1
ATOM 2301 C CA . CYS A 1 309 ? -9.507 -23.723 10.785 1.00 94.06 309 CYS A CA 1
ATOM 2302 C C . CYS A 1 309 ? -10.072 -23.547 9.368 1.00 94.06 309 CYS A C 1
ATOM 2304 O O . CYS A 1 309 ? -9.333 -23.425 8.393 1.00 94.06 309 CYS A O 1
ATOM 2306 N N . THR A 1 310 ? -11.398 -23.438 9.251 1.00 92.81 310 THR A N 1
ATOM 2307 C CA . THR A 1 310 ? -12.071 -23.191 7.956 1.00 92.81 310 THR A CA 1
ATOM 2308 C C . THR A 1 310 ? -12.183 -21.714 7.578 1.00 92.81 310 THR A C 1
ATOM 2310 O O . THR A 1 310 ? -12.799 -21.410 6.555 1.00 92.81 310 THR A O 1
ATOM 2313 N N . LEU A 1 311 ? -11.614 -20.816 8.390 1.00 95.25 311 LEU A N 1
ATOM 2314 C CA . LEU A 1 311 ? -11.806 -19.371 8.283 1.00 95.25 311 LEU A CA 1
ATOM 2315 C C . LEU A 1 311 ? -11.398 -18.830 6.917 1.00 95.25 311 LEU A C 1
ATOM 2317 O O . LEU A 1 311 ? -10.401 -19.252 6.336 1.00 95.25 311 LEU A O 1
ATOM 2321 N N . SER A 1 312 ? -12.174 -17.865 6.437 1.00 97.50 312 SER A N 1
ATOM 2322 C CA . SER A 1 312 ? -11.968 -17.178 5.166 1.00 97.50 312 SER A CA 1
ATOM 2323 C C . SER A 1 312 ? -11.531 -15.722 5.333 1.00 97.50 312 SER A C 1
ATOM 2325 O O . SER A 1 312 ? -10.871 -15.176 4.447 1.00 97.50 312 SER A O 1
ATOM 2327 N N . GLU A 1 313 ? -11.842 -15.109 6.477 1.00 98.12 313 GLU A N 1
ATOM 2328 C CA . GLU A 1 313 ? -11.523 -13.716 6.780 1.00 98.12 313 GLU A CA 1
ATOM 2329 C C . GLU A 1 313 ? -10.931 -13.563 8.189 1.00 98.12 313 GLU A C 1
ATOM 2331 O O . GLU A 1 313 ? -11.447 -14.101 9.174 1.00 98.12 313 GLU A O 1
ATOM 2336 N N . LEU A 1 314 ? -9.861 -12.778 8.291 1.00 98.75 314 LEU A N 1
ATOM 2337 C CA . LEU A 1 314 ? -9.252 -12.367 9.551 1.00 98.75 314 LEU A CA 1
ATOM 2338 C C . LEU A 1 314 ? -9.284 -10.843 9.674 1.00 98.75 314 LEU A C 1
ATOM 2340 O O . LEU A 1 314 ? -8.758 -10.139 8.817 1.00 98.75 314 LEU A O 1
ATOM 2344 N N . VAL A 1 315 ? -9.823 -10.334 10.779 1.00 98.69 315 VAL A N 1
ATOM 2345 C CA . VAL A 1 315 ? -9.715 -8.922 11.161 1.00 98.69 315 VAL A CA 1
ATOM 2346 C C . VAL A 1 315 ? -8.747 -8.808 12.328 1.00 98.69 315 VAL A C 1
ATOM 2348 O O . VAL A 1 315 ? -8.993 -9.352 13.407 1.00 98.69 315 VAL A O 1
ATOM 2351 N N . LEU A 1 316 ? -7.653 -8.081 12.123 1.00 98.62 316 LEU A N 1
ATOM 2352 C CA . LEU A 1 316 ? -6.652 -7.798 13.145 1.00 98.62 316 LEU A CA 1
ATOM 2353 C C . LEU A 1 316 ? -6.364 -6.301 13.235 1.00 98.62 316 LEU A C 1
ATOM 2355 O O . LEU A 1 316 ? -6.808 -5.505 12.412 1.00 98.62 316 LEU A O 1
ATOM 2359 N N . PHE A 1 317 ? -5.617 -5.915 14.264 1.00 98.50 317 PHE A N 1
ATOM 2360 C CA . PHE A 1 317 ? -5.200 -4.535 14.474 1.00 98.50 317 PHE A CA 1
ATOM 2361 C C . PHE A 1 317 ? -3.687 -4.394 14.386 1.00 98.50 317 PHE A C 1
ATOM 2363 O O . PHE A 1 317 ? -2.939 -5.305 14.749 1.00 98.50 317 PHE A O 1
ATOM 2370 N N . ASP A 1 318 ? -3.229 -3.202 14.021 1.00 97.19 318 ASP A N 1
ATOM 2371 C CA . ASP A 1 318 ? -1.810 -2.850 13.919 1.00 97.19 318 ASP A CA 1
ATOM 2372 C C . ASP A 1 318 ? -1.069 -2.760 15.274 1.00 97.19 318 ASP A C 1
ATOM 2374 O O . ASP A 1 318 ? 0.048 -2.249 15.367 1.00 97.19 318 ASP A O 1
ATOM 2378 N N . SER A 1 319 ? -1.673 -3.282 16.343 1.00 95.75 319 SER A N 1
ATOM 2379 C CA . SER A 1 319 ? -1.063 -3.475 17.659 1.00 95.75 319 SER A CA 1
ATOM 2380 C C . SER A 1 319 ? -0.581 -4.907 17.912 1.00 95.75 319 SER A C 1
ATOM 2382 O O . SER A 1 319 ? 0.181 -5.136 18.862 1.00 95.75 319 SER A O 1
ATOM 2384 N N . VAL A 1 320 ? -0.965 -5.868 17.061 1.00 98.44 320 VAL A N 1
ATOM 2385 C CA . VAL A 1 320 ? -0.424 -7.233 17.099 1.00 98.44 320 VAL A CA 1
ATOM 2386 C C . VAL A 1 320 ? 1.075 -7.155 16.812 1.00 98.44 320 VAL A C 1
ATOM 2388 O O . VAL A 1 320 ? 1.497 -6.696 15.757 1.00 98.44 320 VAL A O 1
ATOM 2391 N N . SER A 1 321 ? 1.894 -7.541 17.788 1.00 97.06 321 SER A N 1
ATOM 2392 C CA . SER A 1 321 ? 3.357 -7.429 17.730 1.00 97.06 321 SER A CA 1
ATOM 2393 C C . SER A 1 321 ? 4.026 -8.689 17.181 1.00 97.06 321 SER A C 1
ATOM 2395 O O . SER A 1 321 ? 5.140 -8.607 16.669 1.00 97.06 321 SER A O 1
ATOM 2397 N N . GLU A 1 322 ? 3.380 -9.846 17.332 1.00 98.31 322 GLU A N 1
ATOM 2398 C CA . GLU A 1 322 ? 3.913 -11.134 16.898 1.00 98.31 322 GLU A CA 1
ATOM 2399 C C . GLU A 1 322 ? 2.795 -12.054 16.400 1.00 98.31 322 GLU A C 1
ATOM 2401 O O . GLU A 1 322 ? 1.916 -12.467 17.151 1.00 98.31 322 GLU A O 1
ATOM 2406 N N . ILE A 1 323 ? 2.834 -12.353 15.108 1.00 98.75 323 ILE A N 1
ATOM 2407 C CA . ILE A 1 323 ? 1.947 -13.280 14.410 1.00 98.75 323 ILE A CA 1
ATOM 2408 C C . ILE A 1 323 ? 2.662 -13.776 13.153 1.00 98.75 323 ILE A C 1
ATOM 2410 O O . ILE A 1 323 ? 3.355 -13.020 12.480 1.00 98.75 323 ILE A O 1
ATOM 2414 N N . THR A 1 324 ? 2.541 -15.053 12.826 1.00 98.62 324 THR A N 1
ATOM 2415 C CA . THR A 1 324 ? 3.160 -15.605 11.612 1.00 98.62 324 THR A CA 1
ATOM 2416 C C . THR A 1 324 ? 2.145 -16.440 10.862 1.00 98.62 324 THR A C 1
ATOM 2418 O O . THR A 1 324 ? 1.136 -16.851 11.429 1.00 98.62 324 THR A O 1
ATOM 2421 N N . ASP A 1 325 ? 2.429 -16.732 9.601 1.00 98.50 325 ASP A N 1
ATOM 2422 C CA . ASP A 1 325 ? 1.579 -17.565 8.747 1.00 98.50 325 ASP A CA 1
ATOM 2423 C C . ASP A 1 325 ? 1.394 -18.972 9.347 1.00 98.50 325 ASP A C 1
ATOM 2425 O O . ASP A 1 325 ? 0.344 -19.590 9.207 1.00 98.50 325 ASP A O 1
ATOM 2429 N N . HIS A 1 326 ? 2.362 -19.444 10.143 1.00 98.38 326 HIS A N 1
ATOM 2430 C CA . HIS A 1 326 ? 2.253 -20.703 10.882 1.00 98.38 326 HIS A CA 1
ATOM 2431 C C . HIS A 1 326 ? 1.179 -20.698 11.980 1.00 98.38 326 HIS A C 1
ATOM 2433 O O . HIS A 1 326 ? 0.767 -21.771 12.415 1.00 98.38 326 HIS A O 1
ATOM 2439 N N . ALA A 1 327 ? 0.706 -19.535 12.441 1.00 98.75 327 ALA A N 1
ATOM 2440 C CA . ALA A 1 327 ? -0.457 -19.465 13.328 1.00 98.75 327 ALA A CA 1
ATOM 2441 C C . ALA A 1 327 ? -1.730 -19.994 12.643 1.00 98.75 327 ALA A C 1
ATOM 2443 O O . ALA A 1 327 ? -2.608 -20.498 13.333 1.00 98.75 327 ALA A O 1
ATOM 2444 N N . PHE A 1 328 ? -1.787 -19.936 11.309 1.00 98.62 328 PHE A N 1
ATOM 2445 C CA . PHE A 1 328 ? -2.918 -20.330 10.461 1.00 98.62 328 PHE A CA 1
ATOM 2446 C C . PHE A 1 328 ? -2.557 -21.493 9.524 1.00 98.62 328 PHE A C 1
ATOM 2448 O O . PHE A 1 328 ? -3.082 -21.609 8.416 1.00 98.62 328 PHE A O 1
ATOM 2455 N N . ALA A 1 329 ? -1.621 -22.353 9.936 1.00 97.44 329 ALA A N 1
ATOM 2456 C CA . ALA A 1 329 ? -1.238 -23.516 9.144 1.00 97.44 329 ALA A CA 1
ATOM 2457 C C . ALA A 1 329 ? -2.471 -24.385 8.822 1.00 97.44 329 ALA A C 1
ATOM 2459 O O . ALA A 1 329 ? -3.262 -24.703 9.702 1.00 97.44 329 ALA A O 1
ATOM 2460 N N . GLY A 1 330 ? -2.657 -24.756 7.553 1.00 95.81 330 GLY A N 1
ATOM 2461 C CA . GLY A 1 330 ? -3.812 -25.549 7.116 1.00 95.81 330 GLY A CA 1
ATOM 2462 C C . GLY A 1 330 ? -5.134 -24.781 6.963 1.00 95.81 330 GLY A C 1
ATOM 2463 O O . GLY A 1 330 ? -6.139 -25.410 6.647 1.00 95.81 330 GLY A O 1
ATOM 2464 N N . CYS A 1 331 ? -5.161 -23.455 7.142 1.00 96.81 331 CYS A N 1
ATOM 2465 C CA . CYS A 1 331 ? -6.332 -22.619 6.841 1.00 96.81 331 CYS A CA 1
ATOM 2466 C C . CYS A 1 331 ? -6.455 -22.337 5.335 1.00 96.81 331 CYS A C 1
ATOM 2468 O O . CYS A 1 331 ? -6.238 -21.216 4.882 1.00 96.81 331 CYS A O 1
ATOM 2470 N N . GLU A 1 332 ? -6.800 -23.350 4.540 1.00 95.31 332 GLU A N 1
ATOM 2471 C CA . GLU A 1 332 ? -6.802 -23.273 3.064 1.00 95.31 332 GLU A CA 1
ATOM 2472 C C . GLU A 1 332 ? -7.820 -22.270 2.480 1.00 95.31 332 GLU A C 1
ATOM 2474 O O . GLU A 1 332 ? -7.708 -21.864 1.321 1.00 95.31 332 GLU A O 1
ATOM 2479 N N . ASN A 1 333 ? -8.806 -21.846 3.278 1.00 96.69 333 ASN A N 1
ATOM 2480 C CA . ASN A 1 333 ? -9.841 -20.897 2.867 1.00 96.69 333 ASN A CA 1
ATOM 2481 C C . ASN A 1 333 ? -9.522 -19.437 3.207 1.00 96.69 333 ASN A C 1
ATOM 2483 O O . ASN A 1 333 ? -10.232 -18.563 2.702 1.00 96.69 333 ASN A O 1
ATOM 2487 N N . LEU A 1 334 ? -8.502 -19.158 4.035 1.00 98.12 334 LEU A N 1
ATOM 2488 C CA . LEU A 1 334 ? -8.192 -17.795 4.477 1.00 98.12 334 LEU A CA 1
ATOM 2489 C C . LEU A 1 334 ? -7.778 -16.972 3.262 1.00 98.12 334 LEU A C 1
ATOM 2491 O O . LEU A 1 334 ? -6.692 -17.157 2.732 1.00 98.12 334 LEU A O 1
ATOM 2495 N N . ARG A 1 335 ? -8.659 -16.078 2.815 1.00 98.06 335 ARG A N 1
ATOM 2496 C CA . ARG A 1 335 ? -8.476 -15.274 1.601 1.00 98.06 335 ARG A CA 1
ATOM 2497 C C . ARG A 1 335 ? -8.260 -13.799 1.896 1.00 98.06 335 ARG A C 1
ATOM 2499 O O . ARG A 1 335 ? -7.606 -13.125 1.114 1.00 98.06 335 ARG A O 1
ATOM 2506 N N . THR A 1 336 ? -8.808 -13.289 2.996 1.00 98.44 336 THR A N 1
ATOM 2507 C CA . THR A 1 336 ? -8.850 -11.847 3.255 1.00 98.44 336 THR A CA 1
ATOM 2508 C C . THR A 1 336 ? -8.341 -11.543 4.653 1.00 98.44 336 THR A C 1
ATOM 2510 O O . THR A 1 336 ? -8.795 -12.130 5.636 1.00 98.44 336 THR A O 1
ATOM 2513 N N . ILE A 1 337 ? -7.404 -10.600 4.736 1.00 98.56 337 ILE A N 1
ATOM 2514 C CA . ILE A 1 337 ? -6.900 -10.058 5.995 1.00 98.56 337 ILE A CA 1
ATOM 2515 C C . ILE A 1 337 ? -7.168 -8.558 6.015 1.00 98.56 337 ILE A C 1
ATOM 2517 O O . ILE A 1 337 ? -6.669 -7.823 5.166 1.00 98.56 337 ILE A O 1
ATOM 2521 N N . HIS A 1 338 ? -7.913 -8.110 7.020 1.00 98.38 338 HIS A N 1
ATOM 2522 C CA . HIS A 1 338 ? -8.101 -6.700 7.332 1.00 98.38 338 HIS A CA 1
ATOM 2523 C C . HIS A 1 338 ? -7.160 -6.299 8.465 1.00 98.38 338 HIS A C 1
ATOM 2525 O O . HIS A 1 338 ? -7.134 -6.950 9.514 1.00 98.38 338 HIS A O 1
ATOM 2531 N N . ILE A 1 339 ? -6.417 -5.209 8.270 1.00 98.38 339 ILE A N 1
ATOM 2532 C CA . ILE A 1 339 ? -5.611 -4.582 9.319 1.00 98.38 339 ILE A CA 1
ATOM 2533 C C . ILE A 1 339 ? -6.240 -3.237 9.657 1.00 98.38 339 ILE A C 1
ATOM 2535 O O . ILE A 1 339 ? -6.323 -2.350 8.819 1.00 98.38 339 ILE A O 1
ATOM 2539 N N . ASN A 1 340 ? -6.661 -3.087 10.905 1.00 97.88 340 ASN A N 1
ATOM 2540 C CA . ASN A 1 340 ? -7.215 -1.849 11.426 1.00 97.88 340 ASN A CA 1
ATOM 2541 C C . ASN A 1 340 ? -6.159 -1.074 12.222 1.00 97.88 340 ASN A C 1
ATOM 2543 O O . ASN A 1 340 ? -5.515 -1.617 13.126 1.00 97.88 340 ASN A O 1
ATOM 2547 N N . ALA A 1 341 ? -6.013 0.215 11.937 1.00 96.50 341 ALA A N 1
ATOM 2548 C CA . ALA A 1 341 ? -5.161 1.109 12.705 1.00 96.50 341 ALA A CA 1
ATOM 2549 C C . ALA A 1 341 ? -5.770 1.402 14.083 1.00 96.50 341 ALA A C 1
ATOM 2551 O O . ALA A 1 341 ? -6.909 1.859 14.210 1.00 96.50 341 ALA A O 1
ATOM 2552 N N . CYS A 1 342 ? -4.980 1.188 15.129 1.00 94.38 342 CYS A N 1
ATOM 2553 C CA . CYS A 1 342 ? -5.278 1.594 16.504 1.00 94.38 342 CYS A CA 1
ATOM 2554 C C . CYS A 1 342 ? -4.122 2.355 17.167 1.00 94.38 342 CYS A C 1
ATOM 2556 O O . CYS A 1 342 ? -4.245 2.787 18.314 1.00 94.38 342 CYS A O 1
ATOM 2558 N N . VAL A 1 343 ? -3.014 2.546 16.451 1.00 93.38 343 VAL A N 1
ATOM 2559 C CA . VAL A 1 343 ? -1.898 3.409 16.846 1.00 93.38 343 VAL A CA 1
ATOM 2560 C C . VAL A 1 343 ? -1.504 4.329 15.676 1.00 93.38 343 VAL A C 1
ATOM 2562 O O . VAL A 1 343 ? -1.807 4.015 14.526 1.00 93.38 343 VAL A O 1
ATOM 2565 N N . PRO A 1 344 ? -0.863 5.484 15.937 1.00 94.06 344 PRO A N 1
ATOM 2566 C CA . PRO A 1 344 ? -0.461 6.408 14.875 1.00 94.06 344 PRO A CA 1
ATOM 2567 C C . PRO A 1 344 ? 0.515 5.782 13.857 1.00 94.06 344 PRO A C 1
ATOM 2569 O O . PRO A 1 344 ? 1.300 4.901 14.232 1.00 94.06 344 PRO A O 1
ATOM 2572 N N . PRO A 1 345 ? 0.530 6.249 12.595 1.00 95.94 345 PRO A N 1
ATOM 2573 C CA . PRO A 1 345 ? 1.517 5.809 11.610 1.00 95.94 345 PRO A CA 1
ATOM 2574 C C . PRO A 1 345 ? 2.925 6.269 11.996 1.00 95.94 345 PRO A C 1
ATOM 2576 O O . PRO A 1 345 ? 3.086 7.201 12.784 1.00 95.94 345 PRO A O 1
ATOM 2579 N N . VAL A 1 346 ? 3.952 5.653 11.417 1.00 96.06 346 VAL A N 1
ATOM 2580 C CA . VAL A 1 346 ? 5.360 6.056 11.600 1.00 96.06 346 VAL A CA 1
ATOM 2581 C C . VAL A 1 346 ? 6.085 6.308 10.275 1.00 96.06 346 VAL A C 1
ATOM 2583 O O . VAL A 1 346 ? 7.114 6.988 10.251 1.00 96.06 346 VAL A O 1
ATOM 2586 N N . TYR A 1 347 ? 5.551 5.795 9.165 1.00 95.38 347 TYR A N 1
ATOM 2587 C CA . TYR A 1 347 ? 6.103 5.940 7.823 1.00 95.38 347 TYR A CA 1
ATOM 2588 C C . TYR A 1 347 ? 5.511 7.115 7.048 1.00 95.38 347 TYR A C 1
ATOM 2590 O O . TYR A 1 347 ? 6.108 7.475 6.036 1.00 95.38 347 TYR A O 1
ATOM 2598 N N . SER A 1 348 ? 4.444 7.771 7.523 1.00 93.31 348 SER A N 1
ATOM 2599 C CA . SER A 1 348 ? 3.886 8.947 6.839 1.00 93.31 348 SER A CA 1
ATOM 2600 C C . SER A 1 348 ? 4.951 10.012 6.547 1.00 93.31 348 SER A C 1
ATOM 2602 O O . SER A 1 348 ? 5.823 10.280 7.380 1.00 93.31 348 SER A O 1
ATOM 2604 N N . GLY A 1 349 ? 4.955 10.586 5.348 1.00 91.56 349 GLY A N 1
ATOM 2605 C CA . GLY A 1 349 ? 5.991 11.531 4.918 1.00 91.56 349 GLY A CA 1
ATOM 2606 C C . GLY A 1 349 ? 7.382 10.921 4.679 1.00 91.56 349 GLY A C 1
ATOM 2607 O O . GLY A 1 349 ? 8.353 11.654 4.524 1.00 91.56 349 GLY A O 1
ATOM 2608 N N . SER A 1 350 ? 7.535 9.593 4.718 1.00 92.56 350 SER A N 1
ATOM 2609 C CA . SER A 1 350 ? 8.811 8.925 4.425 1.00 92.56 350 SER A CA 1
ATOM 2610 C C . SER A 1 350 ? 8.932 8.534 2.954 1.00 92.56 350 SER A C 1
ATOM 2612 O O . SER A 1 350 ? 7.964 8.539 2.198 1.00 92.56 350 SER A O 1
ATOM 2614 N N . TYR A 1 351 ? 10.123 8.065 2.578 1.00 89.88 351 TYR A N 1
ATOM 2615 C CA . TYR A 1 351 ? 10.404 7.482 1.267 1.00 89.88 351 TYR A CA 1
ATOM 2616 C C . TYR A 1 351 ? 9.395 6.394 0.827 1.00 89.88 351 TYR A C 1
ATOM 2618 O O . TYR A 1 351 ? 9.191 6.220 -0.375 1.00 89.88 351 TYR A O 1
ATOM 2626 N N . TYR A 1 352 ? 8.784 5.656 1.764 1.00 92.00 352 TYR A N 1
ATOM 2627 C CA . TYR A 1 352 ? 7.874 4.539 1.468 1.00 92.00 352 TYR A CA 1
ATOM 2628 C C . TYR A 1 352 ? 6.411 4.968 1.251 1.00 92.00 352 TYR A C 1
ATOM 2630 O O . TYR A 1 352 ? 5.674 4.268 0.565 1.00 92.00 352 TYR A O 1
ATOM 2638 N N . ASP A 1 353 ? 5.999 6.128 1.764 1.00 91.81 353 ASP A N 1
ATOM 2639 C CA . ASP A 1 353 ? 4.590 6.550 1.912 1.00 91.81 353 ASP A CA 1
ATOM 2640 C C . ASP A 1 353 ? 3.948 7.110 0.628 1.00 91.81 353 ASP A C 1
ATOM 2642 O O . ASP A 1 353 ? 2.972 7.847 0.652 1.00 91.81 353 ASP A O 1
ATOM 2646 N N . THR A 1 354 ? 4.507 6.785 -0.537 1.00 95.19 354 THR A N 1
ATOM 2647 C CA . THR A 1 354 ? 4.005 7.311 -1.819 1.00 95.19 354 THR A CA 1
ATOM 2648 C C . THR A 1 354 ? 3.047 6.362 -2.521 1.00 95.19 354 THR A C 1
ATOM 2650 O O . THR A 1 354 ? 2.272 6.803 -3.368 1.00 95.19 354 THR A O 1
ATOM 2653 N N . PHE A 1 355 ? 3.079 5.065 -2.194 1.00 97.12 355 PHE A N 1
ATOM 2654 C CA . PHE A 1 355 ? 2.243 4.069 -2.865 1.00 97.12 355 PHE A CA 1
ATOM 2655 C C . PHE A 1 355 ? 0.738 4.372 -2.737 1.00 97.12 355 PHE A C 1
ATOM 2657 O O . PHE A 1 355 ? 0.067 4.347 -3.768 1.00 97.12 355 PHE A O 1
ATOM 2664 N N . PRO A 1 356 ? 0.195 4.736 -1.555 1.00 96.88 356 PRO A N 1
ATOM 2665 C CA . PRO A 1 356 ? -1.234 5.010 -1.414 1.00 96.88 356 PRO A CA 1
ATOM 2666 C C . PRO A 1 356 ? -1.677 6.253 -2.195 1.00 96.88 356 PRO A C 1
ATOM 2668 O O . PRO A 1 356 ? -2.730 6.230 -2.820 1.00 96.88 356 PRO A O 1
ATOM 2671 N N . ASP A 1 357 ? -0.853 7.307 -2.256 1.00 96.69 357 ASP A N 1
ATOM 2672 C CA . ASP A 1 357 ? -1.151 8.508 -3.059 1.00 96.69 357 ASP A CA 1
ATOM 2673 C C . ASP A 1 357 ? -1.181 8.193 -4.566 1.00 96.69 357 ASP A C 1
ATOM 2675 O O . ASP A 1 357 ? -2.077 8.630 -5.293 1.00 96.69 357 ASP A O 1
ATOM 2679 N N . LYS A 1 358 ? -0.228 7.380 -5.038 1.00 98.00 358 LYS A N 1
ATOM 2680 C CA . LYS A 1 358 ? -0.175 6.910 -6.431 1.00 98.00 358 LYS A CA 1
ATOM 2681 C C . LYS A 1 358 ? -1.368 6.008 -6.765 1.00 98.00 358 LYS A C 1
ATOM 2683 O O . LYS A 1 358 ? -1.980 6.154 -7.823 1.00 98.00 358 LYS A O 1
ATOM 2688 N N . TYR A 1 359 ? -1.738 5.118 -5.845 1.00 98.12 359 TYR A N 1
ATOM 2689 C CA . TYR A 1 359 ? -2.896 4.239 -5.985 1.00 98.12 359 TYR A CA 1
ATOM 2690 C C . TYR A 1 359 ? -4.223 5.011 -5.967 1.00 98.12 359 TYR A C 1
ATOM 2692 O O . TYR A 1 359 ? -5.130 4.705 -6.743 1.00 98.12 359 TYR A O 1
ATOM 2700 N N . ASP A 1 360 ? -4.328 6.065 -5.153 1.00 97.31 360 ASP A N 1
ATOM 2701 C CA . ASP A 1 360 ? -5.487 6.957 -5.139 1.00 97.31 360 ASP A CA 1
ATOM 2702 C C . ASP A 1 360 ? -5.678 7.644 -6.495 1.00 97.31 360 ASP A C 1
ATOM 2704 O O . ASP A 1 360 ? -6.808 7.711 -6.987 1.00 97.31 360 ASP A O 1
ATOM 2708 N N . ARG A 1 361 ? -4.594 8.103 -7.142 1.00 96.75 361 ARG A N 1
ATOM 2709 C CA . ARG A 1 361 ? -4.660 8.613 -8.522 1.00 96.75 361 ARG A CA 1
ATOM 2710 C C . ARG A 1 361 ? -5.133 7.536 -9.487 1.00 96.75 361 ARG A C 1
ATOM 2712 O O . ARG A 1 361 ? -6.048 7.787 -10.271 1.00 96.75 361 ARG A O 1
ATOM 2719 N N . LEU A 1 362 ? -4.519 6.355 -9.434 1.00 97.50 362 LEU A N 1
ATOM 2720 C CA . LEU A 1 362 ? -4.861 5.246 -10.322 1.00 97.50 362 LEU A CA 1
ATOM 2721 C C . LEU A 1 362 ? -6.361 4.906 -10.233 1.00 97.50 362 LEU A C 1
ATOM 2723 O O . LEU A 1 362 ? -7.039 4.797 -11.255 1.00 97.50 362 LEU A O 1
ATOM 2727 N N . THR A 1 363 ? -6.890 4.866 -9.009 1.00 96.50 363 THR A N 1
ATOM 2728 C CA . THR A 1 363 ? -8.311 4.647 -8.703 1.00 96.50 363 THR A CA 1
ATOM 2729 C C . THR A 1 363 ? -9.193 5.806 -9.188 1.00 96.50 363 THR A C 1
ATOM 2731 O O . THR A 1 363 ? -10.262 5.597 -9.774 1.00 96.50 363 THR A O 1
ATOM 2734 N N . ALA A 1 364 ? -8.763 7.054 -8.969 1.00 96.56 364 ALA A N 1
ATOM 2735 C CA . ALA A 1 364 ? -9.507 8.249 -9.369 1.00 96.56 364 ALA A CA 1
ATOM 2736 C C . ALA A 1 364 ? -9.712 8.341 -10.886 1.00 96.56 364 ALA A C 1
ATOM 2738 O O . ALA A 1 364 ? -10.726 8.888 -11.321 1.00 96.56 364 ALA A O 1
ATOM 2739 N N . LEU A 1 365 ? -8.793 7.761 -11.659 1.00 96.75 365 LEU A N 1
ATOM 2740 C CA . LEU A 1 365 ? -8.826 7.713 -13.115 1.00 96.75 365 LEU A CA 1
ATOM 2741 C C . LEU A 1 365 ? -9.607 6.518 -13.665 1.00 96.75 365 LEU A C 1
ATOM 2743 O O . LEU A 1 365 ? -9.561 6.293 -14.864 1.00 96.75 365 LEU A O 1
ATOM 2747 N N . SER A 1 366 ? -10.299 5.710 -12.853 1.00 94.62 366 SER A N 1
ATOM 2748 C CA . SER A 1 366 ? -10.961 4.449 -13.266 1.00 94.62 366 SER A CA 1
ATOM 2749 C C . SER A 1 366 ? -11.770 4.510 -14.578 1.00 94.62 366 SER A C 1
ATOM 2751 O O . SER A 1 366 ? -11.809 3.522 -15.317 1.00 94.62 366 SER A O 1
ATOM 2753 N N . ASN A 1 367 ? -12.342 5.663 -14.940 1.00 95.25 367 ASN A N 1
ATOM 2754 C CA . ASN A 1 367 ? -13.091 5.854 -16.189 1.00 95.25 367 ASN A CA 1
ATOM 2755 C C . ASN A 1 367 ? -12.225 6.167 -17.421 1.00 95.25 367 ASN A C 1
ATOM 2757 O O . ASN A 1 367 ? -12.652 5.876 -18.537 1.00 95.25 367 ASN A O 1
ATOM 2761 N N . ASP A 1 368 ? -10.992 6.620 -17.241 1.00 97.56 368 ASP A N 1
ATOM 2762 C CA . ASP A 1 368 ? -10.048 6.966 -18.307 1.00 97.56 368 ASP A CA 1
ATOM 2763 C C . ASP A 1 368 ? -9.275 5.732 -18.797 1.00 97.56 368 ASP A C 1
ATOM 2765 O O . ASP A 1 368 ? -9.140 4.749 -18.055 1.00 97.56 368 ASP A O 1
ATOM 2769 N N . ALA A 1 369 ? -8.800 5.753 -20.043 1.00 97.50 369 ALA A N 1
ATOM 2770 C CA . ALA A 1 369 ? -7.779 4.809 -20.500 1.00 97.50 369 ALA A CA 1
ATOM 2771 C C . ALA A 1 369 ? -6.427 5.222 -19.907 1.00 97.50 369 ALA A C 1
ATOM 2773 O O . ALA A 1 369 ? -6.187 6.418 -19.734 1.00 97.50 369 ALA A O 1
ATOM 2774 N N . LYS A 1 370 ? -5.556 4.271 -19.557 1.00 98.19 370 LYS A N 1
ATOM 2775 C CA . LYS A 1 370 ? -4.325 4.581 -18.805 1.00 98.19 370 LYS A CA 1
ATOM 2776 C C . LYS A 1 370 ? -3.054 4.072 -19.451 1.00 98.19 370 LYS A C 1
ATOM 2778 O O . LYS A 1 370 ? -3.032 2.986 -20.028 1.00 98.19 370 LYS A O 1
ATOM 2783 N N . ILE A 1 371 ? -1.976 4.817 -19.226 1.00 98.62 371 ILE A N 1
ATOM 2784 C CA . ILE A 1 371 ? -0.603 4.318 -19.303 1.00 98.62 371 ILE A CA 1
ATOM 2785 C C . ILE A 1 371 ? -0.044 4.304 -17.879 1.00 98.62 371 ILE A C 1
ATOM 2787 O O . ILE A 1 371 ? 0.142 5.349 -17.256 1.00 98.62 371 ILE A O 1
ATOM 2791 N N . VAL A 1 372 ? 0.224 3.112 -17.352 1.00 98.88 372 VAL A N 1
ATOM 2792 C CA . VAL A 1 372 ? 0.767 2.927 -16.004 1.00 98.88 372 VAL A CA 1
ATOM 2793 C C . VAL A 1 372 ? 2.251 2.596 -16.090 1.00 98.88 372 VAL A C 1
ATOM 2795 O O . VAL A 1 372 ? 2.635 1.597 -16.693 1.00 98.88 372 VAL A O 1
ATOM 2798 N N . LEU A 1 373 ? 3.090 3.428 -15.476 1.00 98.88 373 LEU A N 1
ATOM 2799 C CA . LEU A 1 373 ? 4.537 3.241 -15.391 1.00 98.88 373 LEU A CA 1
ATOM 2800 C C . LEU A 1 373 ? 4.881 2.506 -14.095 1.00 98.88 373 LEU A C 1
ATOM 2802 O O . LEU A 1 373 ? 4.525 2.955 -13.005 1.00 98.88 373 LEU A O 1
ATOM 2806 N N . PHE A 1 374 ? 5.610 1.402 -14.197 1.00 98.62 374 PHE A N 1
ATOM 2807 C CA . PHE A 1 374 ? 6.064 0.593 -13.063 1.00 98.62 374 PHE A CA 1
ATOM 2808 C C . PHE A 1 374 ? 7.484 0.070 -13.392 1.00 98.62 374 PHE A C 1
ATOM 2810 O O . PHE A 1 374 ? 7.801 -0.106 -14.559 1.00 98.62 374 PHE A O 1
ATOM 2817 N N . SER A 1 375 ? 8.449 -0.137 -12.488 1.00 93.38 375 SER A N 1
ATOM 2818 C CA . SER A 1 375 ? 8.347 -0.789 -11.178 1.00 93.38 375 SER A CA 1
ATOM 2819 C C . SER A 1 375 ? 9.083 -0.097 -10.037 1.00 93.38 375 SER A C 1
ATOM 2821 O O . SER A 1 375 ? 8.459 0.459 -9.137 1.00 93.38 375 SER A O 1
ATOM 2823 N N . GLY A 1 376 ? 10.412 -0.160 -10.042 1.00 94.81 376 GLY A N 1
ATOM 2824 C CA . GLY A 1 376 ? 11.217 0.257 -8.906 1.00 94.81 376 GLY A CA 1
ATOM 2825 C C . GLY A 1 376 ? 11.441 1.758 -8.790 1.00 94.81 376 GLY A C 1
ATOM 2826 O O . GLY A 1 376 ? 10.779 2.602 -9.402 1.00 94.81 376 GLY A O 1
ATOM 2827 N N . SER A 1 377 ? 12.476 2.081 -8.025 1.00 96.50 377 SER A N 1
ATOM 2828 C CA . SER A 1 377 ? 12.860 3.451 -7.710 1.00 96.50 377 SER A CA 1
ATOM 2829 C C . SER A 1 377 ? 13.279 4.221 -8.956 1.00 96.50 377 SER A C 1
ATOM 2831 O O . SER A 1 377 ? 12.938 5.385 -9.119 1.00 96.50 377 SER A O 1
ATOM 2833 N N . SER A 1 378 ? 13.903 3.558 -9.920 1.00 96.62 378 SER A N 1
ATOM 2834 C CA . SER A 1 378 ? 14.213 4.145 -11.216 1.00 96.62 378 SER A CA 1
ATOM 2835 C C . SER A 1 378 ? 12.973 4.639 -11.965 1.00 96.62 378 SER A C 1
ATOM 2837 O O . SER A 1 378 ? 13.076 5.609 -12.702 1.00 96.62 378 SER A O 1
ATOM 2839 N N . THR A 1 379 ? 11.793 4.047 -11.746 1.00 97.94 379 THR A N 1
ATOM 2840 C CA . THR A 1 379 ? 10.532 4.559 -12.303 1.00 97.94 379 THR A CA 1
ATOM 2841 C C . THR A 1 379 ? 10.053 5.781 -11.524 1.00 97.94 379 THR A C 1
ATOM 2843 O O . THR A 1 379 ? 9.718 6.791 -12.135 1.00 97.94 379 THR A O 1
ATOM 2846 N N . ARG A 1 380 ? 10.154 5.770 -10.188 1.00 96.69 380 ARG A N 1
ATOM 2847 C CA . ARG A 1 380 ? 9.882 6.951 -9.344 1.00 96.69 380 ARG A CA 1
ATOM 2848 C C . ARG A 1 380 ? 10.690 8.189 -9.763 1.00 96.69 380 ARG A C 1
ATOM 2850 O O . ARG A 1 380 ? 10.163 9.298 -9.726 1.00 96.69 380 ARG A O 1
ATOM 2857 N N . PHE A 1 381 ? 11.958 8.006 -10.132 1.00 97.00 381 PHE A N 1
ATOM 2858 C CA . PHE A 1 381 ? 12.887 9.095 -10.469 1.00 97.00 381 PHE A CA 1
ATOM 2859 C C . PHE A 1 381 ? 13.114 9.294 -11.974 1.00 97.00 381 PHE A C 1
ATOM 2861 O O . PHE A 1 381 ? 13.906 10.162 -12.340 1.00 97.00 381 PHE A O 1
ATOM 2868 N N . GLY A 1 382 ? 12.512 8.474 -12.840 1.00 97.12 382 GLY A N 1
ATOM 2869 C CA . GLY A 1 382 ? 12.995 8.292 -14.214 1.00 97.12 382 GLY A CA 1
ATOM 2870 C C . GLY A 1 382 ? 12.130 8.867 -15.325 1.00 97.12 382 GLY A C 1
ATOM 2871 O O . GLY A 1 382 ? 12.578 8.870 -16.470 1.00 97.12 382 GLY A O 1
ATOM 2872 N N . TYR A 1 383 ? 10.927 9.344 -15.020 1.00 98.19 383 TYR A N 1
ATOM 2873 C CA . TYR A 1 383 ? 9.986 9.824 -16.027 1.00 98.19 383 TYR A CA 1
ATOM 2874 C C . TYR A 1 383 ? 9.555 11.259 -15.751 1.00 98.19 383 TYR A C 1
ATOM 2876 O O . TYR A 1 383 ? 9.423 11.675 -14.602 1.00 98.19 383 TYR A O 1
ATOM 2884 N N . ASP A 1 384 ? 9.347 11.994 -16.835 1.00 98.56 384 ASP A N 1
ATOM 2885 C CA . ASP A 1 384 ? 8.484 13.161 -16.881 1.00 98.56 384 ASP A CA 1
ATOM 2886 C C . ASP A 1 384 ? 7.116 12.663 -17.358 1.00 98.56 384 ASP A C 1
ATOM 2888 O O . ASP A 1 384 ? 6.873 12.509 -18.558 1.00 98.56 384 ASP A O 1
ATOM 2892 N N . SER A 1 385 ? 6.256 12.291 -16.409 1.00 98.56 385 SER A N 1
ATOM 2893 C CA . SER A 1 385 ? 4.957 11.704 -16.737 1.00 98.56 385 SER A CA 1
ATOM 2894 C C . SER A 1 385 ? 3.996 12.735 -17.314 1.00 98.56 385 SER A C 1
ATOM 2896 O O . SER A 1 385 ? 3.171 12.367 -18.141 1.00 98.56 385 SER A O 1
ATOM 2898 N N . ALA A 1 386 ? 4.134 14.014 -16.948 1.00 98.44 386 ALA A N 1
ATOM 2899 C CA . ALA A 1 386 ? 3.349 15.097 -17.537 1.00 98.44 386 ALA A CA 1
ATOM 2900 C C . ALA A 1 386 ? 3.659 15.249 -19.034 1.00 98.44 386 ALA A C 1
ATOM 2902 O O . ALA A 1 386 ? 2.749 15.341 -19.852 1.00 98.44 386 ALA A O 1
ATOM 2903 N N . TYR A 1 387 ? 4.941 15.184 -19.406 1.00 98.44 387 TYR A N 1
ATOM 2904 C CA . TYR A 1 387 ? 5.354 15.182 -20.809 1.00 98.44 387 TYR A CA 1
ATOM 2905 C C . TYR A 1 387 ? 4.784 13.995 -21.600 1.00 98.44 387 TYR A C 1
ATOM 2907 O O . TYR A 1 387 ? 4.417 14.141 -22.768 1.00 98.44 387 TYR A O 1
ATOM 2915 N N . LEU A 1 388 ? 4.716 12.810 -20.984 1.00 98.31 388 LEU A N 1
ATOM 2916 C CA . LEU A 1 388 ? 4.103 11.637 -21.610 1.00 98.31 388 LEU A CA 1
ATOM 2917 C C . LEU A 1 388 ? 2.581 11.791 -21.733 1.00 98.31 388 LEU A C 1
ATOM 2919 O O . LEU A 1 388 ? 2.038 11.456 -22.781 1.00 98.31 388 LEU A O 1
ATOM 2923 N N . ASP A 1 389 ? 1.909 12.327 -20.716 1.00 97.88 389 ASP A N 1
ATOM 2924 C CA . ASP A 1 389 ? 0.461 12.583 -20.723 1.00 97.88 389 ASP A CA 1
ATOM 2925 C C . ASP A 1 389 ? 0.075 13.533 -21.870 1.00 97.88 389 ASP A C 1
ATOM 2927 O O . ASP A 1 389 ? -0.755 13.192 -22.714 1.00 97.88 389 ASP A O 1
ATOM 2931 N N . ASP A 1 390 ? 0.806 14.644 -22.017 1.00 98.06 390 ASP A N 1
ATOM 2932 C CA . ASP A 1 390 ? 0.642 15.596 -23.124 1.00 98.06 390 ASP A CA 1
ATOM 2933 C C . ASP A 1 390 ? 0.854 14.947 -24.507 1.00 98.06 390 ASP A C 1
ATOM 2935 O O . ASP A 1 390 ? 0.223 15.327 -25.501 1.00 98.06 390 ASP A O 1
ATOM 2939 N N . ALA A 1 391 ? 1.768 13.977 -24.599 1.00 97.56 391 ALA A N 1
ATOM 2940 C CA . ALA A 1 391 ? 2.084 13.290 -25.847 1.00 97.56 391 ALA A CA 1
ATOM 2941 C C . ALA A 1 391 ? 1.039 12.234 -26.246 1.00 97.56 391 ALA A C 1
ATOM 2943 O O . ALA A 1 391 ? 0.955 11.893 -27.432 1.00 97.56 391 ALA A O 1
ATOM 2944 N N . PHE A 1 392 ? 0.253 11.733 -25.291 1.00 96.94 392 PHE A N 1
ATOM 2945 C CA . PHE A 1 392 ? -0.724 10.661 -25.478 1.00 96.94 392 PHE A CA 1
ATOM 2946 C C . PHE A 1 392 ? -2.102 11.060 -24.923 1.00 96.94 392 PHE A C 1
ATOM 2948 O O . PHE A 1 392 ? -2.594 10.407 -24.010 1.00 96.94 392 PHE A O 1
ATOM 2955 N N . PRO A 1 393 ? -2.792 12.054 -25.518 1.00 95.56 393 PRO A N 1
ATOM 2956 C CA . PRO A 1 393 ? -4.013 12.654 -24.957 1.00 95.56 393 PRO A CA 1
ATOM 2957 C C . PRO A 1 393 ? -5.225 11.709 -24.860 1.00 95.56 393 PRO A C 1
ATOM 2959 O O . PRO A 1 393 ? -6.241 12.071 -24.271 1.00 95.56 393 PRO A O 1
ATOM 2962 N N . ASP A 1 394 ? -5.142 10.520 -25.464 1.00 95.62 394 ASP A N 1
ATOM 2963 C CA . ASP A 1 394 ? -6.151 9.462 -25.334 1.00 95.62 394 ASP A CA 1
ATOM 2964 C C . ASP A 1 394 ? -6.002 8.674 -24.012 1.00 95.62 394 ASP A C 1
ATOM 2966 O O . ASP A 1 394 ? -6.883 7.884 -23.671 1.00 95.62 394 ASP A O 1
ATOM 2970 N N . TYR A 1 395 ? -4.896 8.863 -23.283 1.00 97.44 395 TYR A N 1
ATOM 2971 C CA . TYR A 1 395 ? -4.547 8.136 -22.067 1.00 97.44 395 TYR A CA 1
ATOM 2972 C C . TYR A 1 395 ? -4.199 9.098 -20.931 1.00 97.44 395 TYR A C 1
ATOM 2974 O O . TYR A 1 395 ? -3.541 10.107 -21.142 1.00 97.44 395 TYR A O 1
ATOM 2982 N N . ALA A 1 396 ? -4.561 8.722 -19.708 1.00 98.38 396 ALA A N 1
ATOM 2983 C CA . ALA A 1 396 ? -4.029 9.327 -18.497 1.00 98.38 396 ALA A CA 1
ATOM 2984 C C . ALA A 1 396 ? -2.791 8.551 -18.017 1.00 98.38 396 ALA A C 1
ATOM 2986 O O . ALA A 1 396 ? -2.820 7.320 -17.901 1.00 98.38 396 ALA A O 1
ATOM 2987 N N . VAL A 1 397 ? -1.708 9.255 -17.698 1.00 98.56 397 VAL A N 1
ATOM 2988 C CA . VAL A 1 397 ? -0.462 8.652 -17.211 1.00 98.56 397 VAL A CA 1
ATOM 2989 C C . VAL A 1 397 ? -0.452 8.575 -15.683 1.00 98.56 397 VAL A C 1
ATOM 2991 O O . VAL A 1 397 ? -0.857 9.504 -14.971 1.00 98.56 397 VAL A O 1
ATOM 2994 N N . VAL A 1 398 ? 0.031 7.444 -15.159 1.00 98.62 398 VAL A N 1
ATOM 2995 C CA . VAL A 1 398 ? 0.230 7.222 -13.721 1.00 98.62 398 VAL A CA 1
ATOM 2996 C C . VAL A 1 398 ? 1.580 6.561 -13.466 1.00 98.62 398 VAL A C 1
ATOM 2998 O O . VAL A 1 398 ? 1.857 5.484 -13.989 1.00 98.62 398 VAL A O 1
ATOM 3001 N N . ASN A 1 399 ? 2.412 7.174 -12.624 1.00 98.75 399 ASN A N 1
ATOM 3002 C CA . ASN A 1 399 ? 3.691 6.620 -12.196 1.00 98.75 399 ASN A CA 1
ATOM 3003 C C . ASN A 1 399 ? 3.548 5.893 -10.854 1.00 98.75 399 ASN A C 1
ATOM 3005 O O . ASN A 1 399 ? 3.529 6.507 -9.783 1.00 98.75 399 ASN A O 1
ATOM 3009 N N . MET A 1 400 ? 3.527 4.563 -10.910 1.00 98.50 400 MET A N 1
ATOM 3010 C CA . MET A 1 400 ? 3.448 3.671 -9.750 1.00 98.50 400 MET A CA 1
ATOM 3011 C C . MET A 1 400 ? 4.825 3.267 -9.199 1.00 98.50 400 MET A C 1
ATOM 3013 O O . MET A 1 400 ? 4.911 2.392 -8.343 1.00 98.50 400 MET A O 1
ATOM 3017 N N . GLY A 1 401 ? 5.913 3.892 -9.662 1.00 97.69 401 GLY A N 1
ATOM 3018 C CA . GLY A 1 401 ? 7.268 3.592 -9.205 1.00 97.69 401 GLY A CA 1
ATOM 3019 C C . GLY A 1 401 ? 7.474 3.897 -7.721 1.00 97.69 401 GLY A C 1
ATOM 3020 O O . GLY A 1 401 ? 7.116 4.987 -7.263 1.00 97.69 401 GLY A O 1
ATOM 3021 N N . VAL A 1 402 ? 8.081 2.961 -6.985 1.00 95.50 402 VAL A N 1
ATOM 3022 C CA . VAL A 1 402 ? 8.350 3.050 -5.533 1.00 95.50 402 VAL A CA 1
ATOM 3023 C C . VAL A 1 402 ? 9.699 2.408 -5.173 1.00 95.50 402 VAL A C 1
ATOM 3025 O O . VAL A 1 402 ? 10.604 2.384 -5.993 1.00 95.50 402 VAL A O 1
ATOM 3028 N N . PHE A 1 403 ? 9.915 1.937 -3.943 1.00 95.06 403 PHE A N 1
ATOM 3029 C CA . PHE A 1 403 ? 11.191 1.345 -3.534 1.00 95.06 403 PHE A CA 1
ATOM 3030 C C . PHE A 1 403 ? 11.531 0.066 -4.318 1.00 95.06 403 PHE A C 1
ATOM 3032 O O . PHE A 1 403 ? 10.738 -0.865 -4.393 1.00 95.06 403 PHE A O 1
ATOM 3039 N N . ALA A 1 404 ? 12.753 -0.020 -4.847 1.00 94.94 404 ALA A N 1
ATOM 3040 C CA . ALA A 1 404 ? 13.147 -1.096 -5.754 1.00 94.94 404 ALA A CA 1
ATOM 3041 C C . ALA A 1 404 ? 13.227 -2.498 -5.122 1.00 94.94 404 ALA A C 1
ATOM 3043 O O . ALA A 1 404 ? 13.055 -3.492 -5.826 1.00 94.94 404 ALA A O 1
ATOM 3044 N N . TYR A 1 405 ? 13.527 -2.597 -3.824 1.00 94.38 405 TYR A N 1
ATOM 3045 C CA . TYR A 1 405 ? 13.814 -3.876 -3.158 1.00 94.38 405 TYR A CA 1
ATOM 3046 C C . TYR A 1 405 ? 12.624 -4.447 -2.377 1.00 94.38 405 TYR A C 1
ATOM 3048 O O . TYR A 1 405 ? 12.831 -5.283 -1.496 1.00 94.38 405 TYR A O 1
ATOM 3056 N N . THR A 1 406 ? 11.405 -4.026 -2.709 1.00 95.25 406 THR A N 1
ATOM 3057 C CA . THR A 1 406 ? 10.164 -4.674 -2.261 1.00 95.25 406 THR A CA 1
ATOM 3058 C C . THR A 1 406 ? 9.569 -5.517 -3.389 1.00 95.25 406 THR A C 1
ATOM 3060 O O . THR A 1 406 ? 9.755 -5.201 -4.566 1.00 95.25 406 THR A O 1
ATOM 3063 N N . ASN A 1 407 ? 8.921 -6.627 -3.047 1.00 95.75 407 ASN A N 1
ATOM 3064 C CA . ASN A 1 407 ? 8.356 -7.569 -4.002 1.00 95.75 407 ASN A CA 1
ATOM 3065 C C . ASN A 1 407 ? 7.335 -6.873 -4.917 1.00 95.75 407 ASN A C 1
ATOM 3067 O O . ASN A 1 407 ? 6.359 -6.281 -4.451 1.00 95.75 407 ASN A O 1
ATOM 3071 N N . ALA A 1 408 ? 7.560 -6.952 -6.228 1.00 97.75 408 ALA A N 1
ATOM 3072 C CA . ALA A 1 408 ? 6.696 -6.338 -7.227 1.00 97.75 408 ALA A CA 1
ATOM 3073 C C . ALA A 1 408 ? 5.360 -7.067 -7.398 1.00 97.75 408 ALA A C 1
ATOM 3075 O O . ALA A 1 408 ? 4.393 -6.432 -7.807 1.00 97.75 408 ALA A O 1
ATOM 3076 N N . LEU A 1 409 ? 5.281 -8.365 -7.080 1.00 98.25 409 LEU A N 1
ATOM 3077 C CA . LEU A 1 409 ? 4.081 -9.169 -7.324 1.00 98.25 409 LEU A CA 1
ATOM 3078 C C . LEU A 1 409 ? 2.809 -8.591 -6.666 1.00 98.25 409 LEU A C 1
ATOM 3080 O O . LEU A 1 409 ? 1.868 -8.303 -7.403 1.00 98.25 409 LEU A O 1
ATOM 3084 N N . PRO A 1 410 ? 2.753 -8.350 -5.338 1.00 98.31 410 PRO A N 1
ATOM 3085 C CA . PRO A 1 410 ? 1.545 -7.796 -4.719 1.00 98.31 410 PRO A CA 1
ATOM 3086 C C . PRO A 1 410 ? 1.209 -6.387 -5.231 1.00 98.31 410 PRO A C 1
ATOM 3088 O O . PRO A 1 410 ? 0.041 -6.029 -5.340 1.00 98.31 410 PRO A O 1
ATOM 3091 N N . GLN A 1 411 ? 2.213 -5.590 -5.609 1.00 98.38 411 GLN A N 1
ATOM 3092 C CA . GLN A 1 411 ? 1.989 -4.268 -6.202 1.00 98.38 411 GLN A CA 1
ATOM 3093 C C . GLN A 1 411 ? 1.366 -4.374 -7.597 1.00 98.38 411 GLN A C 1
ATOM 3095 O O . GLN A 1 411 ? 0.428 -3.647 -7.900 1.00 98.38 411 GLN A O 1
ATOM 3100 N N . LEU A 1 412 ? 1.862 -5.287 -8.437 1.00 98.75 412 LEU A N 1
ATOM 3101 C CA . LEU A 1 412 ? 1.317 -5.551 -9.768 1.00 98.75 412 LEU A CA 1
ATOM 3102 C C . LEU A 1 412 ? -0.108 -6.093 -9.692 1.00 98.75 412 LEU A C 1
ATOM 3104 O O . LEU A 1 412 ? -0.949 -5.662 -10.475 1.00 98.75 412 LEU A O 1
ATOM 3108 N N . ASP A 1 413 ? -0.405 -6.976 -8.738 1.00 98.62 413 ASP A N 1
ATOM 3109 C CA . ASP A 1 413 ? -1.767 -7.464 -8.531 1.00 98.62 413 ASP A CA 1
ATOM 3110 C C . ASP A 1 413 ? -2.718 -6.333 -8.095 1.00 98.62 413 ASP A C 1
ATOM 3112 O O . ASP A 1 413 ? -3.820 -6.246 -8.634 1.00 98.62 413 ASP A O 1
ATOM 3116 N N . LEU A 1 414 ? -2.289 -5.407 -7.224 1.00 98.69 414 LEU A N 1
ATOM 3117 C CA . LEU A 1 414 ? -3.060 -4.197 -6.893 1.00 98.69 414 LEU A CA 1
ATOM 3118 C C . LEU A 1 414 ? -3.252 -3.273 -8.103 1.00 98.69 414 LEU A C 1
ATOM 3120 O O . LEU A 1 414 ? -4.367 -2.842 -8.387 1.00 98.69 414 LEU A O 1
ATOM 3124 N N . ILE A 1 415 ? -2.181 -2.995 -8.849 1.00 98.75 415 ILE A N 1
ATOM 3125 C CA . ILE A 1 415 ? -2.227 -2.153 -10.051 1.00 98.75 415 ILE A CA 1
ATOM 3126 C C . ILE A 1 415 ? -3.202 -2.741 -11.076 1.00 98.75 415 ILE A C 1
ATOM 3128 O O . ILE A 1 415 ? -4.057 -2.016 -11.582 1.00 98.75 415 ILE A O 1
ATOM 3132 N N . ARG A 1 416 ? -3.132 -4.054 -11.338 1.00 98.62 416 ARG A N 1
ATOM 3133 C CA . ARG A 1 416 ? -4.009 -4.754 -12.290 1.00 98.62 416 ARG A CA 1
ATOM 3134 C C . ARG A 1 416 ? -5.485 -4.550 -11.966 1.00 98.62 416 ARG A C 1
ATOM 3136 O O . ARG A 1 416 ? -6.273 -4.333 -12.876 1.00 98.62 416 ARG A O 1
ATOM 3143 N N . ARG A 1 417 ? -5.860 -4.575 -10.681 1.00 97.44 417 ARG A N 1
ATOM 3144 C CA . ARG A 1 417 ? -7.254 -4.396 -10.230 1.00 97.44 417 ARG A CA 1
ATOM 3145 C C . ARG A 1 417 ? -7.826 -3.015 -10.549 1.00 97.44 417 ARG A C 1
ATOM 3147 O O . ARG A 1 417 ? -9.042 -2.883 -10.649 1.00 97.44 417 ARG A O 1
ATOM 3154 N N . GLN A 1 418 ? -6.967 -2.011 -10.715 1.00 98.00 418 GLN A N 1
ATOM 3155 C CA . GLN A 1 418 ? -7.354 -0.644 -11.075 1.00 98.00 418 GLN A CA 1
ATOM 3156 C C . GLN A 1 418 ? -7.184 -0.342 -12.573 1.00 98.00 418 GLN A C 1
ATOM 3158 O O . GLN A 1 418 ? -7.406 0.789 -13.016 1.00 98.00 418 GLN A O 1
ATOM 3163 N N . MET A 1 419 ? -6.799 -1.349 -13.357 1.00 98.38 419 MET A N 1
ATOM 3164 C CA . MET A 1 419 ? -6.675 -1.281 -14.807 1.00 98.38 419 MET A CA 1
ATOM 3165 C C . MET A 1 419 ? -7.797 -2.080 -15.478 1.00 98.38 419 MET A C 1
ATOM 3167 O O . MET A 1 419 ? -8.417 -2.958 -14.880 1.00 98.38 419 MET A O 1
ATOM 3171 N N . LYS A 1 420 ? -8.082 -1.761 -16.738 1.00 97.50 420 LYS A N 1
ATOM 3172 C CA . LYS A 1 420 ? -9.133 -2.405 -17.538 1.00 97.50 420 LYS A CA 1
ATOM 3173 C C . LYS A 1 420 ? -8.663 -2.675 -18.962 1.00 97.50 420 LYS A C 1
ATOM 3175 O O . LYS A 1 420 ? -7.637 -2.161 -19.402 1.00 97.50 420 LYS A O 1
ATOM 3180 N N . ALA A 1 421 ? -9.458 -3.443 -19.702 1.00 97.94 421 ALA A N 1
ATOM 3181 C CA . ALA A 1 421 ? -9.207 -3.704 -21.113 1.00 97.94 421 ALA A CA 1
ATOM 3182 C C . ALA A 1 421 ? -8.954 -2.403 -21.899 1.00 97.94 421 ALA A C 1
ATOM 3184 O O . ALA A 1 421 ? -9.756 -1.468 -21.836 1.00 97.94 421 ALA A O 1
ATOM 3185 N N . GLY A 1 422 ? -7.850 -2.365 -22.648 1.00 95.94 422 GLY A N 1
ATOM 3186 C CA . GLY A 1 422 ? -7.388 -1.186 -23.389 1.00 95.94 422 GLY A CA 1
ATOM 3187 C C . GLY A 1 422 ? -6.382 -0.303 -22.642 1.00 95.94 422 GLY A C 1
ATOM 3188 O O . GLY A 1 422 ? -5.731 0.520 -23.282 1.00 95.94 422 GLY A O 1
ATOM 3189 N N . ASP A 1 423 ? -6.193 -0.488 -21.332 1.00 98.50 423 ASP A N 1
ATOM 3190 C CA . ASP A 1 423 ? -5.093 0.155 -20.610 1.00 98.50 423 ASP A CA 1
ATOM 3191 C C . ASP A 1 423 ? -3.742 -0.473 -20.996 1.00 98.50 423 ASP A C 1
ATOM 3193 O O . ASP A 1 423 ? -3.664 -1.597 -21.502 1.00 98.50 423 ASP A O 1
ATOM 3197 N N . THR A 1 424 ? -2.658 0.256 -20.732 1.00 98.56 424 THR A N 1
ATOM 3198 C CA . THR A 1 424 ? -1.282 -0.180 -20.990 1.00 98.56 424 THR A CA 1
ATOM 3199 C C . THR A 1 424 ? -0.436 -0.109 -19.721 1.00 98.56 424 THR A C 1
ATOM 3201 O O . THR A 1 424 ? -0.340 0.940 -19.086 1.00 98.56 424 THR A O 1
ATOM 3204 N N . LEU A 1 425 ? 0.217 -1.215 -19.365 1.00 98.88 425 LEU A N 1
ATOM 3205 C CA . LEU A 1 425 ? 1.263 -1.279 -18.345 1.00 98.88 425 LEU A CA 1
ATOM 3206 C C . LEU A 1 425 ? 2.630 -1.205 -19.027 1.00 98.88 425 LEU A C 1
ATOM 3208 O O . LEU A 1 425 ? 2.927 -2.019 -19.898 1.00 98.88 425 LEU A O 1
ATOM 3212 N N . ILE A 1 426 ? 3.488 -0.293 -18.583 1.00 98.75 426 ILE A N 1
ATOM 3213 C CA . ILE A 1 426 ? 4.904 -0.249 -18.951 1.00 98.75 426 ILE A CA 1
ATOM 3214 C C . ILE A 1 426 ? 5.708 -0.737 -17.753 1.00 98.75 426 ILE A C 1
ATOM 3216 O O . ILE A 1 426 ? 5.852 -0.021 -16.762 1.00 98.75 426 ILE A O 1
ATOM 3220 N N . HIS A 1 427 ? 6.237 -1.956 -17.850 1.00 98.69 427 HIS A N 1
ATOM 3221 C CA . HIS A 1 427 ? 7.095 -2.546 -16.832 1.00 98.69 427 HIS A CA 1
ATOM 3222 C C . HIS A 1 427 ? 8.575 -2.296 -17.150 1.00 98.69 427 HIS A C 1
ATOM 3224 O O . HIS A 1 427 ? 9.070 -2.675 -18.208 1.00 98.69 427 HIS A O 1
ATOM 3230 N N . SER A 1 428 ? 9.279 -1.671 -16.210 1.00 97.50 428 SER A N 1
ATOM 3231 C CA . SER A 1 428 ? 10.678 -1.260 -16.295 1.00 97.50 428 SER A CA 1
ATOM 3232 C C . SER A 1 428 ? 11.461 -1.710 -15.057 1.00 97.50 428 SER A C 1
ATOM 3234 O O . SER A 1 428 ? 11.819 -0.868 -14.222 1.00 97.50 428 SER A O 1
ATOM 3236 N N . PRO A 1 429 ? 11.706 -3.021 -14.888 1.00 97.44 429 PRO A N 1
ATOM 3237 C CA . PRO A 1 429 ? 12.338 -3.539 -13.685 1.00 97.44 429 PRO A CA 1
ATOM 3238 C C . PRO A 1 429 ? 13.843 -3.227 -13.626 1.00 97.44 429 PRO A C 1
ATOM 3240 O O . PRO A 1 429 ? 14.553 -3.273 -14.630 1.00 97.44 429 PRO A O 1
ATOM 3243 N N . GLU A 1 430 ? 14.346 -2.943 -12.427 1.00 96.56 430 GLU A N 1
ATOM 3244 C CA . GLU A 1 430 ? 15.765 -2.776 -12.112 1.00 96.56 430 GLU A CA 1
ATOM 3245 C C . GLU A 1 430 ? 16.463 -4.139 -11.999 1.00 96.56 430 GLU A C 1
ATOM 3247 O O . GLU A 1 430 ? 16.046 -5.023 -11.246 1.00 96.56 430 GLU A O 1
ATOM 3252 N N . PHE A 1 431 ? 17.556 -4.310 -12.744 1.00 95.25 431 PHE A N 1
ATOM 3253 C CA . PHE A 1 431 ? 18.229 -5.603 -12.902 1.00 95.25 431 PHE A CA 1
ATOM 3254 C C . PHE A 1 431 ? 19.055 -6.003 -11.662 1.00 95.25 431 PHE A C 1
ATOM 3256 O O . PHE A 1 431 ? 19.232 -7.192 -11.402 1.00 95.25 431 PHE A O 1
ATOM 3263 N N . ASP A 1 432 ? 19.514 -5.051 -10.843 1.00 94.06 432 ASP A N 1
ATOM 3264 C CA . ASP A 1 432 ? 20.084 -5.325 -9.509 1.00 94.06 432 ASP A CA 1
ATOM 3265 C C . ASP A 1 432 ? 19.032 -5.735 -8.475 1.00 94.06 432 ASP A C 1
ATOM 3267 O O . ASP A 1 432 ? 19.338 -6.490 -7.549 1.00 94.06 432 ASP A O 1
ATOM 3271 N N . ALA A 1 433 ? 17.788 -5.297 -8.650 1.00 95.69 433 ALA A N 1
ATOM 3272 C CA . ALA A 1 433 ? 16.658 -5.684 -7.815 1.00 95.69 433 ALA A CA 1
ATOM 3273 C C . ALA A 1 433 ? 15.811 -6.814 -8.431 1.00 95.69 433 ALA A C 1
ATOM 3275 O O . ALA A 1 433 ? 14.696 -7.075 -7.971 1.00 95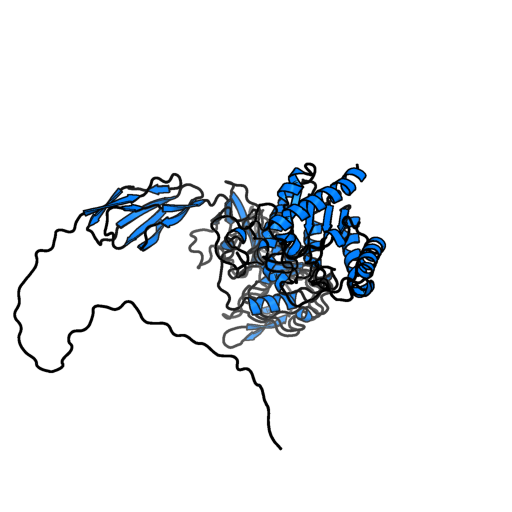.69 433 ALA A O 1
ATOM 3276 N N . ALA A 1 434 ? 16.330 -7.536 -9.432 1.00 95.62 434 ALA A N 1
ATOM 3277 C CA . ALA A 1 434 ? 15.546 -8.482 -10.227 1.00 95.62 434 ALA A CA 1
ATOM 3278 C C . ALA A 1 434 ? 14.846 -9.568 -9.394 1.00 95.62 434 ALA A C 1
ATOM 3280 O O . ALA A 1 434 ? 13.702 -9.910 -9.665 1.00 95.62 434 ALA A O 1
ATOM 3281 N N . LYS A 1 435 ? 15.466 -10.036 -8.303 1.00 94.56 435 LYS A N 1
ATOM 3282 C CA . LYS A 1 435 ? 14.847 -10.994 -7.361 1.00 94.56 435 LYS A CA 1
ATOM 3283 C C . LYS A 1 435 ? 13.551 -10.497 -6.701 1.00 94.56 435 LYS A C 1
ATOM 3285 O O . LYS A 1 435 ? 12.909 -11.255 -5.988 1.00 94.56 435 LYS A O 1
ATOM 3290 N N . ARG A 1 436 ? 13.240 -9.206 -6.801 1.00 95.69 436 ARG A N 1
ATOM 3291 C CA . ARG A 1 436 ? 11.991 -8.610 -6.316 1.00 95.69 436 ARG A CA 1
ATOM 3292 C C . ARG A 1 436 ? 11.135 -8.112 -7.473 1.00 95.69 436 ARG A C 1
ATOM 3294 O O . ARG A 1 436 ? 9.929 -8.313 -7.448 1.00 95.69 436 ARG A O 1
ATOM 3301 N N . GLN A 1 437 ? 11.750 -7.519 -8.497 1.00 97.19 437 GLN A N 1
ATOM 3302 C CA . GLN A 1 437 ? 11.014 -6.875 -9.591 1.00 97.19 437 GLN A CA 1
ATOM 3303 C C . GLN A 1 437 ? 10.618 -7.810 -10.740 1.00 97.19 437 GLN A C 1
ATOM 3305 O O . GLN A 1 437 ? 9.685 -7.508 -11.469 1.00 97.19 437 GLN A O 1
ATOM 3310 N N . PHE A 1 438 ? 11.247 -8.981 -10.875 1.00 97.81 438 PHE A N 1
ATOM 3311 C CA . PHE A 1 438 ? 10.843 -10.016 -11.841 1.00 97.81 438 PHE A CA 1
ATOM 3312 C C . PHE A 1 438 ? 9.879 -11.042 -11.219 1.00 97.81 438 PHE A C 1
ATOM 3314 O O . PHE A 1 438 ? 9.732 -12.146 -11.731 1.00 97.81 438 PHE A O 1
ATOM 3321 N N . CYS A 1 439 ? 9.239 -10.704 -10.093 1.00 97.25 439 CYS A N 1
ATOM 3322 C CA . CYS A 1 439 ? 8.237 -11.551 -9.437 1.00 97.25 439 CYS A CA 1
ATOM 3323 C C . CYS A 1 439 ? 8.734 -12.979 -9.130 1.00 97.25 439 CYS A C 1
ATOM 3325 O O . CYS A 1 439 ? 7.983 -13.944 -9.219 1.00 97.25 439 CYS A O 1
ATOM 3327 N N . THR A 1 440 ? 10.009 -13.134 -8.752 1.00 97.00 440 THR A N 1
ATOM 3328 C CA . THR A 1 440 ? 10.640 -14.457 -8.557 1.00 97.00 440 THR A CA 1
ATOM 3329 C C . THR A 1 440 ? 10.155 -15.197 -7.303 1.00 97.00 440 THR A C 1
ATOM 3331 O O . THR A 1 440 ? 10.668 -16.262 -6.968 1.00 97.00 440 THR A O 1
ATOM 3334 N N . THR A 1 441 ? 9.256 -14.590 -6.531 1.00 95.88 441 THR A N 1
ATOM 3335 C CA . THR A 1 441 ? 8.675 -15.132 -5.303 1.00 95.88 441 THR A CA 1
ATOM 3336 C C . THR A 1 441 ? 7.322 -14.476 -5.047 1.00 95.88 441 THR A C 1
ATOM 3338 O O . THR A 1 441 ? 7.122 -13.307 -5.377 1.00 95.88 441 THR A O 1
ATOM 3341 N N . ASN A 1 442 ? 6.412 -15.210 -4.417 1.00 96.50 442 ASN A N 1
ATOM 3342 C CA . ASN A 1 442 ? 5.160 -14.697 -3.869 1.00 96.50 442 ASN A CA 1
ATOM 3343 C C . ASN A 1 442 ? 5.251 -14.381 -2.364 1.00 96.50 442 ASN A C 1
ATOM 3345 O O . ASN A 1 442 ? 4.235 -14.098 -1.734 1.00 96.50 442 ASN A O 1
ATOM 3349 N N . ALA A 1 443 ? 6.450 -14.418 -1.777 1.00 97.19 443 ALA A N 1
ATOM 3350 C CA . ALA A 1 443 ? 6.641 -14.056 -0.382 1.00 97.19 443 ALA A CA 1
ATOM 3351 C C . ALA A 1 443 ? 6.561 -12.535 -0.180 1.00 97.19 443 ALA A C 1
ATOM 3353 O O . ALA A 1 443 ? 7.173 -11.767 -0.931 1.00 97.19 443 ALA A O 1
ATOM 3354 N N . PHE A 1 444 ? 5.847 -12.096 0.853 1.00 96.94 444 PHE A N 1
ATOM 3355 C CA . PHE A 1 444 ? 5.833 -10.696 1.279 1.00 96.94 444 PHE A CA 1
ATOM 3356 C C . PHE A 1 444 ? 7.140 -10.294 1.974 1.00 96.94 444 PHE A C 1
ATOM 3358 O O . PHE A 1 444 ? 7.864 -11.115 2.541 1.00 96.94 444 PHE A O 1
ATOM 3365 N N . ASP A 1 445 ? 7.404 -8.990 1.982 1.00 95.81 445 ASP A N 1
ATOM 3366 C CA . ASP A 1 445 ? 8.458 -8.364 2.773 1.00 95.81 445 ASP A CA 1
ATOM 3367 C C . ASP A 1 445 ? 7.897 -7.241 3.651 1.00 95.81 445 ASP A C 1
ATOM 3369 O O . ASP A 1 445 ? 6.792 -6.742 3.441 1.00 95.81 445 ASP A O 1
ATOM 3373 N N . ASP A 1 446 ? 8.663 -6.849 4.669 1.00 96.25 446 ASP A N 1
ATOM 3374 C CA . ASP A 1 446 ? 8.277 -5.789 5.602 1.00 96.25 446 ASP A CA 1
ATOM 3375 C C . ASP A 1 446 ? 8.105 -4.433 4.902 1.00 96.25 446 ASP A C 1
ATOM 3377 O O . ASP A 1 446 ? 7.307 -3.607 5.342 1.00 96.25 446 ASP A O 1
ATOM 3381 N N . LYS A 1 447 ? 8.815 -4.199 3.789 1.00 96.69 447 LYS A N 1
ATOM 3382 C CA . LYS A 1 447 ? 8.738 -2.935 3.045 1.00 96.69 447 LYS A CA 1
ATOM 3383 C C . LYS A 1 447 ? 7.395 -2.753 2.359 1.00 96.69 447 LYS A C 1
ATOM 3385 O O . LYS A 1 447 ? 6.974 -1.608 2.235 1.00 96.69 447 LYS A O 1
ATOM 3390 N N . PHE A 1 448 ? 6.697 -3.829 2.002 1.00 97.19 448 PHE A N 1
ATOM 3391 C CA . PHE A 1 448 ? 5.314 -3.728 1.542 1.00 97.19 448 PHE A CA 1
ATOM 3392 C C . PHE A 1 448 ? 4.425 -3.045 2.592 1.00 97.19 448 PHE A C 1
ATOM 3394 O O . PHE A 1 448 ? 3.730 -2.083 2.276 1.00 97.19 448 PHE A O 1
ATOM 3401 N N . PHE A 1 449 ? 4.527 -3.450 3.862 1.00 97.69 449 PHE A N 1
ATOM 3402 C CA . PHE A 1 449 ? 3.767 -2.834 4.956 1.00 97.69 449 PHE A CA 1
ATOM 3403 C C . PHE A 1 449 ? 4.182 -1.387 5.238 1.00 97.69 449 PHE A C 1
ATOM 3405 O O . PHE A 1 449 ? 3.319 -0.564 5.532 1.00 97.69 449 PHE A O 1
ATOM 3412 N N . ASN A 1 450 ? 5.464 -1.038 5.068 1.00 96.12 450 ASN A N 1
ATOM 3413 C CA . ASN A 1 450 ? 5.891 0.365 5.130 1.00 96.12 450 ASN A CA 1
ATOM 3414 C C . ASN A 1 450 ? 5.155 1.236 4.099 1.00 96.12 450 ASN A C 1
ATOM 3416 O O . ASN A 1 450 ? 4.891 2.402 4.374 1.00 96.12 450 ASN A O 1
ATOM 3420 N N . MET A 1 451 ? 4.878 0.692 2.908 1.00 96.12 451 MET A N 1
ATOM 3421 C CA . MET A 1 451 ? 4.233 1.430 1.820 1.00 96.12 451 MET A CA 1
ATOM 3422 C C . MET A 1 451 ? 2.724 1.569 2.009 1.00 96.12 451 MET A C 1
ATOM 3424 O O . MET A 1 451 ? 2.168 2.584 1.612 1.00 96.12 451 MET A O 1
ATOM 3428 N N . ILE A 1 452 ? 2.057 0.576 2.602 1.00 95.75 452 ILE A N 1
ATOM 3429 C CA . ILE A 1 452 ? 0.592 0.573 2.733 1.00 95.75 452 ILE A CA 1
ATOM 3430 C C . ILE A 1 452 ? 0.081 1.047 4.102 1.00 95.75 452 ILE A C 1
ATOM 3432 O O . ILE A 1 452 ? -1.123 1.050 4.318 1.00 95.75 452 ILE A O 1
ATOM 3436 N N . GLU A 1 453 ? 0.951 1.469 5.032 1.00 96.62 453 GLU A N 1
ATOM 3437 C CA . GLU A 1 453 ? 0.546 1.889 6.391 1.00 96.62 453 GLU A CA 1
ATOM 3438 C C . GLU A 1 453 ? -0.538 2.986 6.384 1.00 96.62 453 GLU A C 1
ATOM 3440 O O . GLU A 1 453 ? -1.374 3.031 7.287 1.00 96.62 453 GLU A O 1
ATOM 3445 N N . ALA A 1 454 ? -0.539 3.858 5.368 1.00 94.88 454 ALA A N 1
ATOM 3446 C CA . ALA A 1 454 ? -1.524 4.927 5.206 1.00 94.88 454 ALA A CA 1
ATOM 3447 C C . ALA A 1 454 ? -2.833 4.509 4.506 1.00 94.88 454 ALA A C 1
ATOM 3449 O O . ALA A 1 454 ? -3.719 5.360 4.369 1.00 94.88 454 ALA A O 1
ATOM 3450 N N . ASP A 1 455 ? -2.955 3.254 4.061 1.00 96.94 455 ASP A N 1
ATOM 3451 C CA . ASP A 1 455 ? -4.188 2.653 3.535 1.00 96.94 455 ASP A CA 1
ATOM 3452 C C . ASP A 1 455 ? -4.159 1.113 3.659 1.00 96.94 455 ASP A C 1
ATOM 3454 O O . ASP A 1 455 ? -3.860 0.396 2.702 1.00 96.94 455 ASP A O 1
ATOM 3458 N N . TYR A 1 456 ? -4.450 0.580 4.851 1.00 94.88 456 TYR A N 1
ATOM 3459 C CA . TYR A 1 456 ? -4.387 -0.868 5.092 1.00 94.88 456 TYR A CA 1
ATOM 3460 C C . TYR A 1 456 ? -5.420 -1.688 4.302 1.00 94.88 456 TYR A C 1
ATOM 3462 O O . TYR A 1 456 ? -5.205 -2.888 4.108 1.00 94.88 456 TYR A O 1
ATOM 3470 N N . ASP A 1 457 ? -6.495 -1.066 3.801 1.00 96.75 457 ASP A N 1
ATOM 3471 C CA . ASP A 1 457 ? -7.491 -1.740 2.952 1.00 96.75 457 ASP A CA 1
ATOM 3472 C C . ASP A 1 457 ? -6.863 -2.307 1.667 1.00 96.75 457 ASP A C 1
ATOM 3474 O O . ASP A 1 457 ? -7.374 -3.286 1.123 1.00 96.75 457 ASP A O 1
ATOM 3478 N N . LEU A 1 458 ? -5.702 -1.787 1.243 1.00 97.62 458 LEU A N 1
ATOM 3479 C CA . LEU A 1 458 ? -4.919 -2.348 0.140 1.00 97.62 458 LEU A CA 1
ATOM 3480 C C . LEU A 1 458 ? -4.550 -3.821 0.367 1.00 97.62 458 LEU A C 1
ATOM 3482 O O . LEU A 1 458 ? -4.516 -4.592 -0.585 1.00 97.62 458 LEU A O 1
ATOM 3486 N N . LEU A 1 459 ? -4.302 -4.256 1.608 1.00 97.81 459 LEU A N 1
ATOM 3487 C CA . LEU A 1 459 ? -4.025 -5.673 1.870 1.00 97.81 459 LEU A CA 1
ATOM 3488 C C . LEU A 1 459 ? -5.263 -6.547 1.635 1.00 97.81 459 LEU A C 1
ATOM 3490 O O . LEU A 1 459 ? -5.138 -7.654 1.118 1.00 97.81 459 LEU A O 1
ATOM 3494 N N . ALA A 1 460 ? -6.451 -6.052 1.988 1.00 97.25 460 ALA A N 1
ATOM 3495 C CA . ALA A 1 460 ? -7.702 -6.798 1.858 1.00 97.25 460 ALA A CA 1
ATOM 3496 C C . ALA A 1 460 ? -8.135 -6.991 0.392 1.00 97.25 460 ALA A C 1
ATOM 3498 O O . ALA A 1 460 ? -8.969 -7.849 0.097 1.00 97.25 460 ALA A O 1
ATOM 3499 N N . GLU A 1 461 ? -7.563 -6.219 -0.535 1.00 97.06 461 GLU A N 1
ATOM 3500 C CA . GLU A 1 461 ? -7.754 -6.396 -1.976 1.00 97.06 461 GLU A CA 1
ATOM 3501 C C . GLU A 1 461 ? -6.989 -7.595 -2.558 1.00 97.06 461 GLU A C 1
ATOM 3503 O O . GLU A 1 461 ? -7.308 -8.058 -3.660 1.00 97.06 461 GLU A O 1
ATOM 3508 N N . LEU A 1 462 ? -5.989 -8.099 -1.837 1.00 98.06 462 LEU A N 1
ATOM 3509 C CA . LEU A 1 462 ? -5.171 -9.234 -2.240 1.00 98.06 462 LEU A CA 1
ATOM 3510 C C . LEU A 1 462 ? -5.758 -10.543 -1.707 1.00 98.06 462 LEU A C 1
ATOM 3512 O O . LEU A 1 462 ? -6.269 -10.603 -0.590 1.00 98.06 462 LEU A O 1
ATOM 3516 N N . ASP A 1 463 ? -5.669 -11.609 -2.505 1.00 97.88 463 ASP A N 1
ATOM 3517 C CA . ASP A 1 463 ? -6.039 -12.949 -2.048 1.00 97.88 463 ASP A CA 1
ATOM 3518 C C . ASP A 1 463 ? -4.867 -13.549 -1.271 1.00 97.88 463 ASP A C 1
ATOM 3520 O O . ASP A 1 463 ? -3.849 -13.913 -1.854 1.00 97.88 463 ASP A O 1
ATOM 3524 N N . TYR A 1 464 ? -5.005 -13.645 0.052 1.00 97.69 464 TYR A N 1
ATOM 3525 C CA . TYR A 1 464 ? -3.969 -14.156 0.955 1.00 97.69 464 TYR A CA 1
ATOM 3526 C C . TYR A 1 464 ? -3.389 -15.507 0.507 1.00 97.69 464 TYR A C 1
ATOM 3528 O O . TYR A 1 464 ? -2.204 -15.759 0.708 1.00 97.69 464 TYR A O 1
ATOM 3536 N N . ARG A 1 465 ? -4.196 -16.354 -0.144 1.00 97.44 465 ARG A N 1
ATOM 3537 C CA . ARG A 1 465 ? -3.809 -17.712 -0.566 1.00 97.44 465 ARG A CA 1
ATOM 3538 C C . ARG A 1 465 ? -2.770 -17.725 -1.682 1.00 97.44 465 ARG A C 1
ATOM 3540 O O . ARG A 1 465 ? -2.091 -18.733 -1.859 1.00 97.44 465 ARG A O 1
ATOM 3547 N N . ASP A 1 466 ? -2.640 -16.624 -2.417 1.00 97.38 466 ASP A N 1
ATOM 3548 C CA . ASP A 1 466 ? -1.667 -16.493 -3.501 1.00 97.38 466 ASP A CA 1
ATOM 3549 C C . ASP A 1 466 ? -0.255 -16.161 -2.982 1.00 97.38 466 ASP A C 1
ATOM 3551 O O . ASP A 1 466 ? 0.713 -16.205 -3.750 1.00 97.38 466 ASP A O 1
ATOM 3555 N N . TYR A 1 467 ? -0.107 -15.861 -1.686 1.00 98.00 467 TYR A N 1
ATOM 3556 C CA . TYR A 1 467 ? 1.117 -15.316 -1.107 1.00 98.00 467 TYR A CA 1
ATOM 3557 C C . TYR A 1 467 ? 1.643 -16.130 0.072 1.00 98.00 467 TYR A C 1
ATOM 3559 O O . TYR A 1 467 ? 0.911 -16.789 0.805 1.00 98.00 467 TYR A O 1
ATOM 3567 N N . GLU A 1 468 ? 2.951 -16.031 0.285 1.00 96.94 468 GLU A N 1
ATOM 3568 C CA . GLU A 1 468 ? 3.626 -16.612 1.441 1.00 96.94 468 GLU A CA 1
ATOM 3569 C C . GLU A 1 468 ? 4.139 -15.513 2.378 1.00 96.94 468 GLU A C 1
ATOM 3571 O O . GLU A 1 468 ? 4.440 -14.391 1.967 1.00 96.94 468 GLU A O 1
ATOM 3576 N N . GLY A 1 469 ? 4.295 -15.831 3.663 1.00 97.75 469 GLY A N 1
ATOM 3577 C CA . GLY A 1 469 ? 5.015 -14.961 4.593 1.00 97.75 469 GLY A CA 1
ATOM 3578 C C . GLY A 1 469 ? 4.341 -13.618 4.896 1.00 97.75 469 GLY A C 1
ATOM 3579 O O . GLY A 1 469 ? 5.019 -12.733 5.412 1.00 97.75 469 GLY A O 1
ATOM 3580 N N . VAL A 1 470 ? 3.054 -13.430 4.589 1.00 98.50 470 VAL A N 1
ATOM 3581 C CA . VAL A 1 470 ? 2.335 -12.152 4.757 1.00 98.50 470 VAL A CA 1
ATOM 3582 C C . VAL A 1 470 ? 2.338 -11.719 6.223 1.00 98.50 470 VAL A C 1
ATOM 3584 O O . VAL A 1 470 ? 2.754 -10.606 6.549 1.00 98.50 470 VAL A O 1
ATOM 3587 N N . LEU A 1 471 ? 1.940 -12.610 7.135 1.00 98.69 471 LEU A N 1
ATOM 3588 C CA . LEU A 1 471 ? 1.895 -12.300 8.568 1.00 98.69 471 LEU A CA 1
ATOM 3589 C C . LEU A 1 471 ? 3.301 -12.249 9.178 1.00 98.69 471 LEU A C 1
ATOM 3591 O O . LEU A 1 471 ? 3.581 -11.438 10.063 1.00 98.69 471 LEU A O 1
ATOM 3595 N N . SER A 1 472 ? 4.219 -13.061 8.658 1.00 98.50 472 SER A N 1
ATOM 3596 C CA . SER A 1 472 ? 5.632 -13.022 9.047 1.00 98.50 472 SER A CA 1
ATOM 3597 C C . SER A 1 472 ? 6.292 -11.683 8.685 1.00 98.50 472 SER A C 1
ATOM 3599 O O . SER A 1 472 ? 7.013 -11.104 9.503 1.00 98.50 472 SER A O 1
ATOM 3601 N N . ALA A 1 473 ? 6.007 -11.156 7.492 1.00 98.56 473 ALA A N 1
ATOM 3602 C CA . ALA A 1 473 ? 6.438 -9.842 7.031 1.00 98.56 473 ALA A CA 1
ATOM 3603 C C . ALA A 1 473 ? 5.785 -8.712 7.837 1.00 98.56 473 ALA A C 1
ATOM 3605 O O . ALA A 1 473 ? 6.484 -7.783 8.243 1.00 98.56 473 ALA A O 1
ATOM 3606 N N . PHE A 1 474 ? 4.495 -8.830 8.172 1.00 98.62 474 PHE A N 1
ATOM 3607 C CA . PHE A 1 474 ? 3.816 -7.899 9.077 1.00 98.62 474 PHE A CA 1
ATOM 3608 C C . PHE A 1 474 ? 4.499 -7.846 10.454 1.00 98.62 474 PHE A C 1
ATOM 3610 O O . PHE A 1 474 ? 4.785 -6.769 10.973 1.00 98.62 474 PHE A O 1
ATOM 3617 N N . THR A 1 475 ? 4.866 -8.997 11.027 1.00 98.62 475 THR A N 1
ATOM 3618 C CA . THR A 1 475 ? 5.635 -9.049 12.283 1.00 98.62 475 THR A CA 1
ATOM 3619 C C . THR A 1 475 ? 7.021 -8.418 12.149 1.00 98.62 475 THR A C 1
ATOM 3621 O O . THR A 1 475 ? 7.491 -7.750 13.075 1.00 98.62 475 THR A O 1
ATOM 3624 N N . ALA A 1 476 ? 7.708 -8.610 11.020 1.00 98.25 476 ALA A N 1
ATOM 3625 C CA . ALA A 1 476 ? 8.991 -7.956 10.766 1.00 98.25 476 ALA A CA 1
ATOM 3626 C C . ALA A 1 476 ? 8.841 -6.425 10.693 1.00 98.25 476 ALA A C 1
ATOM 3628 O O . ALA A 1 476 ? 9.610 -5.712 11.342 1.00 98.25 476 ALA A O 1
ATOM 3629 N N . TYR A 1 477 ? 7.807 -5.935 10.008 1.00 97.69 477 TYR A N 1
ATOM 3630 C CA . TYR A 1 477 ? 7.419 -4.524 9.978 1.00 97.69 477 TYR A CA 1
ATOM 3631 C C . TYR A 1 477 ? 7.151 -3.980 11.392 1.00 97.69 477 TYR A C 1
ATOM 3633 O O . TYR A 1 477 ? 7.773 -3.000 11.804 1.00 97.69 477 TYR A O 1
ATOM 3641 N N . GLN A 1 478 ? 6.342 -4.673 12.198 1.00 97.69 478 GLN A N 1
ATOM 3642 C CA . GLN A 1 478 ? 6.013 -4.264 13.570 1.00 97.69 478 GLN A CA 1
ATOM 3643 C C . GLN A 1 478 ? 7.245 -4.171 14.482 1.00 97.69 478 GLN A C 1
ATOM 3645 O O . GLN A 1 478 ? 7.332 -3.285 15.339 1.00 97.69 478 GLN A O 1
ATOM 3650 N N . LYS A 1 479 ? 8.234 -5.054 14.290 1.00 96.50 479 LYS A N 1
ATOM 3651 C CA . LYS A 1 479 ? 9.507 -5.008 15.026 1.00 96.50 479 LYS A CA 1
ATOM 3652 C C . LYS A 1 479 ? 10.316 -3.752 14.710 1.00 96.50 479 LYS A C 1
ATOM 3654 O O . LYS A 1 479 ? 10.907 -3.193 15.630 1.00 96.50 479 LYS A O 1
ATOM 3659 N N . VAL A 1 480 ? 10.346 -3.321 13.448 1.00 94.62 480 VAL A N 1
ATOM 3660 C CA . VAL A 1 480 ? 11.061 -2.105 13.022 1.00 94.62 480 VAL A CA 1
ATOM 3661 C C . VAL A 1 480 ? 10.302 -0.850 13.446 1.00 94.62 480 VAL A C 1
ATOM 3663 O O . VAL A 1 480 ? 10.906 0.085 13.965 1.00 94.62 480 VAL A O 1
ATOM 3666 N N . ARG A 1 481 ? 8.975 -0.862 13.293 1.00 94.19 481 ARG A N 1
ATOM 3667 C CA . ARG A 1 481 ? 8.068 0.218 13.693 1.00 94.19 481 ARG A CA 1
ATOM 3668 C C . ARG A 1 481 ? 8.167 0.566 15.176 1.00 94.19 481 ARG A C 1
ATOM 3670 O O . ARG A 1 481 ? 8.024 1.727 15.562 1.00 94.19 481 ARG A O 1
ATOM 3677 N N . ARG A 1 482 ? 8.428 -0.426 16.034 1.00 91.81 482 ARG A N 1
ATOM 3678 C CA . ARG A 1 482 ? 8.540 -0.225 17.482 1.00 91.81 482 ARG A CA 1
ATOM 3679 C C . ARG A 1 482 ? 9.667 0.762 17.821 1.00 91.81 482 ARG A C 1
ATOM 3681 O O . ARG A 1 482 ? 10.846 0.451 17.696 1.00 91.81 482 ARG A O 1
ATOM 3688 N N . GLY A 1 483 ? 9.286 1.912 18.375 1.00 88.94 483 GLY A N 1
ATOM 3689 C CA . GLY A 1 483 ? 10.216 2.951 18.831 1.00 88.94 483 GLY A CA 1
ATOM 3690 C C . GLY A 1 483 ? 10.496 4.044 17.801 1.00 88.94 483 GLY A C 1
ATOM 3691 O O . GLY A 1 483 ? 11.248 4.966 18.109 1.00 88.94 483 GLY A O 1
ATOM 3692 N N . MET A 1 484 ? 9.886 3.967 16.615 1.00 95.00 484 MET A N 1
ATOM 3693 C CA . MET A 1 484 ? 9.845 5.087 15.679 1.00 95.00 484 MET A CA 1
ATOM 3694 C C . MET A 1 484 ? 8.915 6.191 16.197 1.00 95.00 484 MET A C 1
ATOM 3696 O O . MET A 1 484 ? 8.012 5.945 17.001 1.00 95.00 484 MET A O 1
ATOM 3700 N N . GLU A 1 485 ? 9.158 7.420 15.751 1.00 94.62 485 GLU A N 1
ATOM 3701 C CA . GLU A 1 485 ? 8.330 8.572 16.095 1.00 94.62 485 GLU A CA 1
ATOM 3702 C C . GLU A 1 485 ? 6.931 8.435 15.482 1.00 94.62 485 GLU A C 1
ATOM 3704 O O . GLU A 1 485 ? 6.787 8.136 14.297 1.00 94.62 485 GLU A O 1
ATOM 3709 N N . ALA A 1 486 ? 5.906 8.658 16.304 1.00 95.31 486 ALA A N 1
ATOM 3710 C CA . ALA A 1 486 ? 4.524 8.699 15.853 1.00 95.31 486 ALA A CA 1
ATOM 3711 C C . ALA A 1 486 ? 4.291 9.920 14.955 1.00 95.31 486 ALA A C 1
ATOM 3713 O O . ALA A 1 486 ? 4.645 11.044 15.308 1.00 95.31 486 ALA A O 1
ATOM 3714 N N . LYS A 1 487 ? 3.643 9.693 13.818 1.00 94.19 487 LYS A N 1
ATOM 3715 C CA . LYS A 1 487 ? 3.286 10.700 12.822 1.00 94.19 487 LYS A CA 1
ATOM 3716 C C . LYS A 1 487 ? 1.769 10.788 12.666 1.00 94.19 487 LYS A C 1
ATOM 3718 O O . LYS A 1 487 ? 1.005 10.217 13.442 1.00 94.19 487 LYS A O 1
ATOM 3723 N N . SER A 1 488 ? 1.325 11.540 11.666 1.00 92.25 488 SER A N 1
ATOM 3724 C CA . SER A 1 488 ? -0.084 11.709 11.324 1.00 92.25 488 SER A CA 1
ATOM 3725 C C . SER A 1 488 ? -0.323 11.293 9.881 1.00 92.25 488 SER A C 1
ATOM 3727 O O . SER A 1 488 ? 0.472 11.630 9.009 1.00 92.25 488 SER A O 1
ATOM 3729 N N . TYR A 1 489 ? -1.467 10.656 9.625 1.00 93.12 489 TYR A N 1
ATOM 3730 C CA . TYR A 1 489 ? -1.942 10.336 8.276 1.00 93.12 489 TYR A CA 1
ATOM 3731 C C . TYR A 1 489 ? -2.251 11.568 7.410 1.00 93.12 489 TYR A C 1
ATOM 3733 O O . TYR A 1 489 ? -2.630 11.415 6.259 1.00 93.12 489 TYR A O 1
ATOM 3741 N N . ALA A 1 490 ? -2.165 12.780 7.965 1.00 88.94 490 ALA A N 1
ATOM 3742 C CA . ALA A 1 490 ? -2.292 14.028 7.213 1.00 88.94 490 ALA A CA 1
ATOM 3743 C C . ALA A 1 490 ? -0.963 14.513 6.600 1.00 88.94 490 ALA A C 1
ATOM 3745 O O . ALA A 1 490 ? -0.960 15.503 5.869 1.00 88.94 490 ALA A O 1
ATOM 3746 N N . VAL A 1 491 ? 0.158 13.877 6.959 1.00 91.44 491 VAL A N 1
ATOM 3747 C CA . VAL A 1 491 ? 1.498 14.222 6.473 1.00 91.44 491 VAL A CA 1
ATOM 3748 C C . VAL A 1 491 ? 1.714 13.563 5.113 1.00 91.44 491 VAL A C 1
ATOM 3750 O O . VAL A 1 491 ? 1.680 12.337 5.035 1.00 91.44 491 VAL A O 1
ATOM 3753 N N . SER A 1 492 ? 1.991 14.354 4.073 1.00 92.75 492 SER A N 1
ATOM 3754 C CA . SER A 1 492 ? 2.283 13.829 2.736 1.00 92.75 492 SER A CA 1
ATOM 3755 C C . SER A 1 492 ? 3.780 13.619 2.526 1.00 92.75 492 SER A C 1
ATOM 3757 O O . SER A 1 492 ? 4.604 14.430 2.948 1.00 92.75 492 SER A O 1
ATOM 3759 N N . ALA A 1 493 ? 4.149 12.566 1.791 1.00 93.62 493 ALA A N 1
ATOM 3760 C CA . ALA A 1 493 ? 5.509 12.390 1.277 1.00 93.62 493 ALA A CA 1
ATOM 3761 C C . ALA A 1 493 ? 5.960 13.551 0.372 1.00 93.62 493 ALA A C 1
ATOM 3763 O O . ALA A 1 493 ? 7.158 13.790 0.246 1.00 93.62 493 ALA A O 1
ATOM 3764 N N . SER A 1 494 ? 5.018 14.301 -0.208 1.00 95.06 494 SER A N 1
ATOM 3765 C CA . SER A 1 494 ? 5.297 15.488 -1.027 1.00 95.06 494 SER A CA 1
ATOM 3766 C C . SER A 1 494 ? 5.887 16.653 -0.243 1.00 95.06 494 SER A C 1
ATOM 3768 O O . SER A 1 494 ? 6.533 17.511 -0.840 1.00 95.06 494 SER A O 1
ATOM 3770 N N . ASP A 1 495 ? 5.721 16.672 1.077 1.00 93.19 495 ASP A N 1
ATOM 3771 C CA . ASP A 1 495 ? 6.251 17.733 1.932 1.00 93.19 495 ASP A CA 1
ATOM 3772 C C . ASP A 1 495 ? 7.725 17.505 2.308 1.00 93.19 495 ASP A C 1
ATOM 3774 O O . ASP A 1 495 ? 8.320 18.343 2.988 1.00 93.19 495 ASP A O 1
ATOM 3778 N N . PHE A 1 496 ? 8.332 16.395 1.863 1.00 94.62 496 PHE A N 1
ATOM 3779 C CA . PHE A 1 496 ? 9.707 16.015 2.189 1.00 94.62 496 PHE A CA 1
ATOM 3780 C C . PHE A 1 496 ? 10.505 15.612 0.950 1.00 94.62 496 PHE A C 1
ATOM 3782 O O . PHE A 1 496 ? 9.969 15.038 0.003 1.00 94.62 496 PHE A O 1
ATOM 3789 N N . ASP A 1 497 ? 11.808 15.873 0.960 1.00 92.50 497 ASP A N 1
ATOM 3790 C CA . ASP A 1 497 ? 12.731 15.270 0.002 1.00 92.50 497 ASP A CA 1
ATOM 3791 C C . ASP A 1 497 ? 12.987 13.781 0.315 1.00 92.50 497 ASP A C 1
ATOM 3793 O O . ASP A 1 497 ? 12.462 13.199 1.268 1.00 92.50 497 ASP A O 1
ATOM 3797 N N . GLU A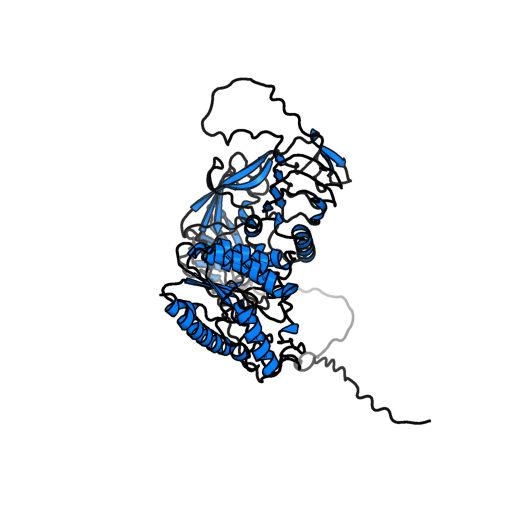 1 498 ? 13.785 13.121 -0.522 1.00 87.62 498 GLU A N 1
ATOM 3798 C CA . GLU A 1 498 ? 14.093 11.696 -0.375 1.00 87.62 498 GLU A CA 1
ATOM 3799 C C . GLU A 1 498 ? 14.891 11.338 0.890 1.00 87.62 498 GLU A C 1
ATOM 3801 O O . GLU A 1 498 ? 14.820 10.186 1.328 1.00 87.62 498 GLU A O 1
ATOM 3806 N N . ASP A 1 499 ? 15.577 12.314 1.495 1.00 87.50 499 ASP A N 1
ATOM 3807 C CA . ASP A 1 499 ? 16.303 12.186 2.764 1.00 87.50 499 ASP A CA 1
ATOM 3808 C C . ASP A 1 499 ? 15.396 12.455 3.984 1.00 87.50 499 ASP A C 1
ATOM 3810 O O . ASP A 1 499 ? 15.836 12.374 5.138 1.00 87.50 499 ASP A O 1
ATOM 3814 N N . GLY A 1 500 ? 14.116 12.761 3.749 1.00 88.06 500 GLY A N 1
ATOM 3815 C CA . GLY A 1 500 ? 13.125 13.043 4.782 1.00 88.06 500 GLY A CA 1
ATOM 3816 C C . GLY A 1 500 ? 13.237 14.448 5.373 1.00 88.06 500 GLY A C 1
ATOM 3817 O O . GLY A 1 500 ? 12.762 14.668 6.490 1.00 88.06 500 GLY A O 1
ATOM 3818 N N . GLN A 1 501 ? 13.874 15.391 4.672 1.00 90.25 501 GLN A N 1
ATOM 3819 C CA . GLN A 1 501 ? 13.911 16.795 5.074 1.00 90.25 501 GLN A CA 1
ATOM 3820 C C . GLN A 1 501 ? 12.709 17.553 4.503 1.00 90.25 501 GLN A C 1
ATOM 3822 O O . GLN A 1 501 ? 12.379 17.365 3.334 1.00 90.25 501 GLN A O 1
ATOM 3827 N N . PRO A 1 502 ? 12.058 18.431 5.288 1.00 91.38 502 PRO A N 1
ATOM 3828 C CA . PRO A 1 502 ? 10.950 19.236 4.790 1.00 91.38 502 PRO A CA 1
ATOM 3829 C C . PRO A 1 502 ? 11.357 20.118 3.604 1.00 91.38 502 PRO A C 1
ATOM 3831 O O . PRO A 1 502 ? 12.402 20.774 3.641 1.00 91.38 502 PRO A O 1
ATOM 3834 N N . VAL A 1 503 ? 10.497 20.200 2.591 1.00 91.06 503 VAL A N 1
ATOM 3835 C CA . VAL A 1 503 ? 10.682 21.050 1.407 1.00 91.06 503 VAL A CA 1
ATOM 3836 C C . VAL A 1 503 ? 9.620 22.147 1.336 1.00 91.06 503 VAL A C 1
ATOM 3838 O O . VAL A 1 503 ? 8.505 21.998 1.822 1.00 91.06 503 VAL A O 1
ATOM 3841 N N . SER A 1 504 ? 9.963 23.286 0.726 1.00 86.94 504 SER A N 1
ATOM 3842 C CA . SER A 1 504 ? 9.032 24.414 0.550 1.00 86.94 504 SER A CA 1
ATOM 3843 C C . SER A 1 504 ? 8.142 24.295 -0.690 1.00 86.94 504 SER A C 1
ATOM 3845 O O . SER A 1 504 ? 7.226 25.096 -0.871 1.00 86.94 504 SER A O 1
ATOM 3847 N N . THR A 1 505 ? 8.429 23.332 -1.561 1.00 89.88 505 THR A N 1
ATOM 3848 C CA . THR A 1 505 ? 7.652 23.005 -2.759 1.00 89.88 505 THR A CA 1
ATOM 3849 C C . THR A 1 505 ? 7.471 21.496 -2.831 1.00 89.88 505 THR A C 1
ATOM 3851 O O . THR A 1 505 ? 8.425 20.802 -2.474 1.00 89.88 505 THR A O 1
ATOM 3854 N N . PRO A 1 506 ? 6.334 20.989 -3.341 1.00 94.62 506 PRO A N 1
ATOM 3855 C CA . PRO A 1 506 ? 6.083 19.556 -3.424 1.00 94.62 506 PRO A CA 1
ATOM 3856 C C . PRO A 1 506 ? 7.236 18.791 -4.079 1.00 94.62 506 PRO A C 1
ATOM 3858 O O . PRO A 1 506 ? 7.714 19.170 -5.150 1.00 94.62 506 PRO A O 1
ATOM 3861 N N . SER A 1 507 ? 7.681 17.716 -3.436 1.00 96.69 507 SER A N 1
ATOM 3862 C CA . SER A 1 507 ? 8.704 16.818 -3.971 1.00 96.69 507 SER A CA 1
ATOM 3863 C C . SER A 1 507 ? 8.143 15.809 -4.971 1.00 96.69 507 SER A C 1
ATOM 3865 O O . SER A 1 507 ? 8.915 15.268 -5.765 1.00 96.69 507 SER A O 1
ATOM 3867 N N . TYR A 1 508 ? 6.819 15.612 -4.992 1.00 96.69 508 TYR A N 1
ATOM 3868 C CA . TYR A 1 508 ? 6.107 14.838 -6.007 1.00 96.69 508 TYR A CA 1
ATOM 3869 C C . TYR A 1 508 ? 5.081 15.686 -6.750 1.00 96.69 508 TYR A C 1
ATOM 3871 O O . TYR A 1 508 ? 4.466 16.589 -6.180 1.00 96.69 508 TYR A O 1
ATOM 3879 N N . ASN A 1 509 ? 4.888 15.379 -8.033 1.00 96.31 509 ASN A N 1
ATOM 3880 C CA . ASN A 1 509 ? 3.762 15.899 -8.803 1.00 96.31 509 ASN A CA 1
ATOM 3881 C C . ASN A 1 509 ? 2.541 14.972 -8.687 1.00 96.31 509 ASN A C 1
ATOM 3883 O O . ASN A 1 509 ? 2.603 13.881 -8.119 1.00 96.31 509 ASN A O 1
ATOM 3887 N N . GLU A 1 510 ? 1.426 15.389 -9.284 1.00 95.38 510 GLU A N 1
ATOM 3888 C CA . GLU A 1 510 ? 0.193 14.603 -9.278 1.00 95.38 510 GLU A CA 1
ATOM 3889 C C . GLU A 1 510 ? 0.325 13.239 -9.966 1.00 95.38 510 GLU A C 1
ATOM 3891 O O . GLU A 1 510 ? -0.414 12.336 -9.610 1.00 95.38 510 GLU A O 1
ATOM 3896 N N . TYR A 1 511 ? 1.252 13.060 -10.912 1.00 97.75 511 TYR A N 1
ATOM 3897 C CA . TYR A 1 511 ? 1.460 11.799 -11.633 1.00 97.75 511 TYR A CA 1
ATOM 3898 C C . TYR A 1 511 ? 2.185 10.750 -10.784 1.00 97.75 511 TYR A C 1
ATOM 3900 O O . TYR A 1 511 ? 2.159 9.568 -11.125 1.00 97.75 511 TYR A O 1
ATOM 3908 N N . GLY A 1 512 ? 2.814 11.175 -9.683 1.00 97.00 512 GLY A N 1
ATOM 3909 C CA . GLY A 1 512 ? 3.650 10.350 -8.818 1.00 97.00 512 GLY A CA 1
ATOM 3910 C C . GLY A 1 512 ? 5.151 10.459 -9.110 1.00 97.00 512 GLY A C 1
ATOM 3911 O O . GLY A 1 512 ? 5.928 9.707 -8.519 1.00 97.00 512 GLY A O 1
ATOM 3912 N N . ASP A 1 513 ? 5.595 11.355 -9.989 1.00 98.06 513 ASP A N 1
ATOM 3913 C CA . ASP A 1 513 ? 7.027 11.545 -10.248 1.00 98.06 513 ASP A CA 1
ATOM 3914 C C . ASP A 1 513 ? 7.685 12.284 -9.088 1.00 98.06 513 ASP A C 1
ATOM 3916 O O . ASP A 1 513 ? 7.104 13.225 -8.551 1.00 98.06 513 ASP A O 1
ATOM 3920 N N . TYR A 1 514 ? 8.924 11.926 -8.751 1.00 97.00 514 TYR A N 1
ATOM 3921 C CA . TYR A 1 514 ? 9.743 12.752 -7.867 1.00 97.00 514 TYR A CA 1
ATOM 3922 C C . TYR A 1 514 ? 10.389 13.906 -8.657 1.00 97.00 514 TYR A C 1
ATOM 3924 O O . TYR A 1 514 ? 11.232 13.685 -9.537 1.00 97.00 514 TYR A O 1
ATOM 3932 N N . ILE A 1 515 ? 10.019 15.146 -8.329 1.00 96.12 515 ILE A N 1
ATOM 3933 C CA . ILE A 1 515 ? 10.274 16.349 -9.143 1.00 96.12 515 ILE A CA 1
ATOM 3934 C C . ILE A 1 515 ? 11.327 17.306 -8.574 1.00 96.12 515 ILE A C 1
ATOM 3936 O O . ILE A 1 515 ? 11.638 18.317 -9.205 1.00 96.12 515 ILE A O 1
ATOM 3940 N N . VAL A 1 516 ? 11.917 17.001 -7.415 1.00 95.12 516 VAL A N 1
ATOM 3941 C CA . VAL A 1 516 ? 13.028 17.809 -6.885 1.00 95.12 516 VAL A CA 1
ATOM 3942 C C . VAL A 1 516 ? 14.188 17.792 -7.884 1.00 95.12 516 VAL A C 1
ATOM 3944 O O . VAL A 1 516 ? 14.538 16.736 -8.420 1.00 95.12 516 VAL A O 1
ATOM 3947 N N . TYR A 1 517 ? 14.776 18.965 -8.142 1.00 95.25 517 TYR A N 1
ATOM 3948 C CA . TYR A 1 517 ? 15.885 19.114 -9.084 1.00 95.25 517 TYR A CA 1
ATOM 3949 C C . TYR A 1 517 ? 17.079 18.241 -8.683 1.00 95.25 517 TYR A C 1
ATOM 3951 O O . TYR A 1 517 ? 17.576 18.327 -7.560 1.00 95.25 517 TYR A O 1
ATOM 3959 N N . ARG A 1 518 ? 17.568 17.441 -9.635 1.00 95.50 518 ARG A N 1
ATOM 3960 C CA . ARG A 1 518 ? 18.697 16.524 -9.460 1.00 95.50 518 ARG A CA 1
ATOM 3961 C C . ARG A 1 518 ? 19.820 16.925 -10.419 1.00 95.50 518 ARG A C 1
ATOM 3963 O O . ARG A 1 518 ? 19.644 16.764 -11.632 1.00 95.50 518 ARG A O 1
ATOM 3970 N N . PRO A 1 519 ? 20.951 17.463 -9.926 1.00 96.62 519 PRO A N 1
ATOM 3971 C CA . PRO A 1 519 ? 22.058 17.868 -10.783 1.00 96.62 519 PRO A CA 1
ATOM 3972 C C . PRO A 1 519 ? 22.707 16.668 -11.478 1.00 96.62 519 PRO A C 1
ATOM 3974 O O . PRO A 1 519 ? 22.693 15.549 -10.971 1.00 96.62 519 PRO A O 1
ATOM 3977 N N . ASN A 1 520 ? 23.330 16.929 -12.626 1.00 97.44 520 ASN A N 1
ATOM 3978 C CA . ASN A 1 520 ? 24.229 15.970 -13.262 1.00 97.44 520 ASN A CA 1
ATOM 3979 C C . ASN A 1 520 ? 25.461 15.717 -12.381 1.00 97.44 520 ASN A C 1
ATOM 3981 O O . ASN A 1 520 ? 25.989 16.656 -11.777 1.00 97.44 520 ASN A O 1
ATOM 3985 N N . ALA A 1 521 ? 25.951 14.478 -12.367 1.00 95.19 521 ALA A N 1
ATOM 3986 C CA . ALA A 1 521 ? 27.220 14.146 -11.730 1.00 95.19 521 ALA A CA 1
ATOM 3987 C C . ALA A 1 521 ? 28.413 14.766 -12.487 1.00 95.19 521 ALA A C 1
ATOM 3989 O O . ALA A 1 521 ? 28.330 15.094 -13.678 1.00 95.19 521 ALA A O 1
ATOM 3990 N N . GLU A 1 522 ? 29.535 14.946 -11.783 1.00 94.06 522 GLU A N 1
ATOM 3991 C CA . GLU A 1 522 ? 30.745 15.571 -12.340 1.00 94.06 522 GLU A CA 1
ATOM 3992 C C . GLU A 1 522 ? 31.414 14.711 -13.424 1.00 94.06 522 GLU A C 1
ATOM 3994 O O . GLU A 1 522 ? 32.023 15.248 -14.353 1.00 94.06 522 GLU A O 1
ATOM 3999 N N . ASP A 1 523 ? 31.277 13.387 -13.330 1.00 93.56 523 ASP A N 1
ATOM 4000 C CA . ASP A 1 523 ? 31.868 12.418 -14.247 1.00 93.56 523 ASP A CA 1
ATOM 4001 C C . ASP A 1 523 ? 30.950 11.204 -14.508 1.00 93.56 523 ASP A C 1
ATOM 4003 O O . ASP A 1 523 ? 29.795 11.162 -14.088 1.00 93.56 523 ASP A O 1
ATOM 4007 N N . ASP A 1 524 ? 31.456 10.241 -15.285 1.00 95.38 524 ASP A N 1
ATOM 4008 C CA . ASP A 1 524 ? 30.747 9.018 -15.687 1.00 95.38 524 ASP A CA 1
ATOM 4009 C C . ASP A 1 524 ? 31.003 7.826 -14.732 1.00 95.38 524 ASP A C 1
ATOM 4011 O O . ASP A 1 524 ? 30.677 6.682 -15.080 1.00 95.38 524 ASP A O 1
ATOM 4015 N N . ALA A 1 525 ? 31.642 8.047 -13.576 1.00 93.62 525 ALA A N 1
ATOM 4016 C CA . ALA A 1 525 ? 32.015 6.969 -12.667 1.00 93.62 525 ALA A CA 1
ATOM 4017 C C . ALA A 1 525 ? 30.778 6.311 -12.022 1.00 93.62 525 ALA A C 1
ATOM 4019 O O . ALA A 1 525 ? 29.758 6.972 -11.817 1.00 93.62 525 ALA A O 1
ATOM 4020 N N . PRO A 1 526 ? 30.840 5.005 -11.703 1.00 92.44 526 PRO A N 1
ATOM 4021 C CA . PRO A 1 526 ? 29.825 4.352 -10.881 1.00 92.44 526 PRO A CA 1
ATOM 4022 C C . PRO A 1 526 ? 29.685 5.023 -9.516 1.00 92.44 526 PRO A C 1
ATOM 4024 O O . PRO A 1 526 ? 30.690 5.354 -8.882 1.00 92.44 526 PRO A O 1
ATOM 4027 N N . ILE A 1 527 ? 28.448 5.178 -9.048 1.00 87.69 527 ILE A N 1
ATOM 4028 C CA . ILE A 1 527 ? 28.165 5.707 -7.708 1.00 87.69 527 ILE A CA 1
ATOM 4029 C C . ILE A 1 527 ? 28.474 4.640 -6.652 1.00 87.69 527 ILE A C 1
ATOM 4031 O O . ILE A 1 527 ? 29.049 4.946 -5.603 1.00 87.69 527 ILE A O 1
ATOM 4035 N N . TYR A 1 528 ? 28.158 3.377 -6.950 1.00 83.31 528 TYR A N 1
ATOM 4036 C CA . TYR A 1 528 ? 28.508 2.233 -6.115 1.00 83.31 528 TYR A CA 1
ATOM 4037 C C . TYR A 1 528 ? 29.491 1.297 -6.826 1.00 83.31 528 TYR A C 1
ATOM 4039 O O . TYR A 1 528 ? 29.388 1.041 -8.024 1.00 83.31 528 TYR A O 1
ATOM 4047 N N . ASP A 1 529 ? 30.410 0.689 -6.070 1.00 79.62 529 ASP A N 1
ATOM 4048 C CA . ASP A 1 529 ? 31.325 -0.351 -6.576 1.00 79.62 529 ASP A CA 1
ATOM 4049 C C . ASP A 1 529 ? 30.636 -1.734 -6.618 1.00 79.62 529 ASP A C 1
ATOM 4051 O O . ASP A 1 529 ? 31.116 -2.721 -6.060 1.00 79.62 529 ASP A O 1
ATOM 4055 N N . LEU A 1 530 ? 29.438 -1.784 -7.214 1.00 83.25 530 LEU A N 1
ATOM 4056 C CA . LEU A 1 530 ? 28.580 -2.971 -7.307 1.00 83.25 530 LEU A CA 1
ATOM 4057 C C . LEU A 1 530 ? 28.099 -3.170 -8.755 1.00 83.25 530 LEU A C 1
ATOM 4059 O O . LEU A 1 530 ? 26.986 -2.766 -9.112 1.00 83.25 530 LEU A O 1
ATOM 4063 N N . PRO A 1 531 ? 28.934 -3.782 -9.616 1.00 89.12 531 PRO A N 1
ATOM 4064 C CA . PRO A 1 531 ? 28.574 -4.022 -11.005 1.00 89.12 531 PRO A CA 1
ATOM 4065 C C . PRO A 1 531 ? 27.453 -5.061 -11.138 1.00 89.12 531 PRO A C 1
ATOM 4067 O O . PRO A 1 531 ? 27.436 -6.066 -10.424 1.00 89.12 531 PRO A O 1
ATOM 4070 N N . VAL A 1 532 ? 26.549 -4.852 -12.099 1.00 92.06 532 VAL A N 1
ATOM 4071 C CA . VAL A 1 532 ? 25.418 -5.759 -12.378 1.00 92.06 532 VAL A CA 1
ATOM 4072 C C . VAL A 1 532 ? 25.646 -6.518 -13.674 1.00 92.06 532 VAL A C 1
ATOM 4074 O O . VAL A 1 532 ? 26.144 -5.965 -14.652 1.00 92.06 532 VAL A O 1
ATOM 4077 N N . ASN A 1 533 ? 25.291 -7.801 -13.669 1.00 94.06 533 ASN A N 1
ATOM 4078 C CA . ASN A 1 533 ? 25.509 -8.703 -14.790 1.00 94.06 533 ASN A CA 1
ATOM 4079 C C . ASN A 1 533 ? 24.331 -8.660 -15.777 1.00 94.06 533 ASN A C 1
ATOM 4081 O O . ASN A 1 533 ? 23.241 -9.136 -15.468 1.00 94.06 533 ASN A O 1
ATOM 4085 N N . TYR A 1 534 ? 24.577 -8.120 -16.967 1.00 96.38 534 TYR A N 1
ATOM 4086 C CA . TYR A 1 534 ? 23.646 -8.051 -18.090 1.00 96.38 534 TYR A CA 1
ATOM 4087 C C . TYR A 1 534 ? 23.995 -9.140 -19.114 1.00 96.38 534 TYR A C 1
ATOM 4089 O O . TYR A 1 534 ? 24.449 -8.879 -20.226 1.00 96.38 534 TYR A O 1
ATOM 4097 N N . THR A 1 535 ? 23.792 -10.394 -18.717 1.00 96.50 535 THR A N 1
ATOM 4098 C CA . THR A 1 535 ? 23.903 -11.572 -19.588 1.00 96.50 535 THR A CA 1
ATOM 4099 C C . THR A 1 535 ? 22.614 -12.381 -19.496 1.00 96.50 535 THR A C 1
ATOM 4101 O O . THR A 1 535 ? 22.015 -12.457 -18.425 1.00 96.50 535 THR A O 1
ATOM 4104 N N . ALA A 1 536 ? 22.204 -13.055 -20.575 1.00 94.00 536 ALA A N 1
ATOM 4105 C CA . ALA A 1 536 ? 21.028 -13.939 -20.546 1.00 94.00 536 ALA A CA 1
ATOM 4106 C C . ALA A 1 536 ? 21.125 -15.007 -19.434 1.00 94.00 536 ALA A C 1
ATOM 4108 O O . ALA A 1 536 ? 20.145 -15.321 -18.772 1.00 94.00 536 ALA A O 1
ATOM 4109 N N . GLY A 1 537 ? 22.333 -15.511 -19.154 1.00 93.31 537 GLY A N 1
ATOM 4110 C CA . GLY A 1 537 ? 22.560 -16.495 -18.090 1.00 93.31 537 GLY A CA 1
ATOM 4111 C C . GLY A 1 537 ? 22.338 -15.976 -16.662 1.00 93.31 537 GLY A C 1
ATOM 4112 O O . GLY A 1 537 ? 22.185 -16.790 -15.754 1.00 93.31 537 GLY A O 1
ATOM 4113 N N . ALA A 1 538 ? 22.313 -14.656 -16.443 1.00 93.88 538 ALA A N 1
ATOM 4114 C CA . ALA A 1 538 ? 22.008 -14.066 -15.137 1.00 93.88 538 ALA A CA 1
ATOM 4115 C C . ALA A 1 538 ? 20.508 -14.125 -14.793 1.00 93.88 538 ALA A C 1
ATOM 4117 O O . ALA A 1 538 ? 20.148 -14.063 -13.616 1.00 93.88 538 ALA A O 1
ATOM 4118 N N . PHE A 1 539 ? 19.656 -14.302 -15.804 1.00 94.50 539 PHE A N 1
ATOM 4119 C CA . PHE A 1 539 ? 18.204 -14.345 -15.690 1.00 94.50 539 PHE A CA 1
ATOM 4120 C C . PHE A 1 539 ? 17.738 -15.710 -16.189 1.00 94.50 539 PHE A C 1
ATOM 4122 O O . PHE A 1 539 ? 17.402 -15.876 -17.347 1.00 94.50 539 PHE A O 1
ATOM 4129 N N . SER A 1 540 ? 17.779 -16.747 -15.354 1.00 94.75 540 SER A N 1
ATOM 4130 C CA . SER A 1 540 ? 17.275 -18.061 -15.770 1.00 94.75 540 SER A CA 1
ATOM 4131 C C . SER A 1 540 ? 15.776 -18.003 -16.073 1.00 94.75 540 SER A C 1
ATOM 4133 O O . SER A 1 540 ? 15.015 -17.335 -15.368 1.00 94.75 540 SER A O 1
ATOM 4135 N N . ARG A 1 541 ? 15.345 -18.763 -17.086 1.00 95.69 541 ARG A N 1
ATOM 4136 C CA . ARG A 1 541 ? 13.938 -18.851 -17.492 1.00 95.69 541 ARG A CA 1
ATOM 4137 C C . ARG A 1 541 ? 13.021 -19.190 -16.312 1.00 95.69 541 ARG A C 1
ATOM 4139 O O . ARG A 1 541 ? 12.184 -18.371 -15.950 1.00 95.69 541 ARG A O 1
ATOM 4146 N N . ASP A 1 542 ? 13.274 -20.319 -15.656 1.00 96.56 542 ASP A N 1
ATOM 4147 C CA . ASP A 1 542 ? 12.425 -20.849 -14.583 1.00 96.56 542 ASP A CA 1
ATOM 4148 C C . ASP A 1 542 ? 12.339 -19.926 -13.355 1.00 96.56 542 ASP A C 1
ATOM 4150 O O . ASP A 1 542 ? 11.364 -19.967 -12.612 1.00 96.56 542 ASP A O 1
ATOM 4154 N N . SER A 1 543 ? 13.373 -19.115 -13.093 1.00 96.12 543 SER A N 1
ATOM 4155 C CA . SER A 1 543 ? 13.437 -18.295 -11.873 1.00 96.12 543 SER A CA 1
ATOM 4156 C C . SER A 1 543 ? 13.010 -16.847 -12.081 1.00 96.12 543 SER A C 1
ATOM 4158 O O . SER A 1 543 ? 12.581 -16.224 -11.116 1.00 96.12 543 SER A O 1
ATOM 4160 N N . TYR A 1 544 ? 13.153 -16.302 -13.292 1.00 97.50 544 TYR A N 1
ATOM 4161 C CA . TYR A 1 544 ? 12.898 -14.884 -13.568 1.00 97.50 544 TYR A CA 1
ATOM 4162 C C . TYR A 1 544 ? 11.842 -14.658 -14.645 1.00 97.50 544 TYR A C 1
ATOM 4164 O O . TYR A 1 544 ? 11.041 -13.741 -14.509 1.00 97.50 544 TYR A O 1
ATOM 4172 N N . ILE A 1 545 ? 11.833 -15.458 -15.711 1.00 98.06 545 ILE A N 1
ATOM 4173 C CA . ILE A 1 545 ? 10.967 -15.192 -16.866 1.00 98.06 545 ILE A CA 1
ATOM 4174 C C . ILE A 1 545 ? 9.620 -15.864 -16.721 1.00 98.06 545 ILE A C 1
ATOM 4176 O O . ILE A 1 545 ? 8.612 -15.189 -16.866 1.00 98.06 545 ILE A O 1
ATOM 4180 N N . ASP A 1 546 ? 9.581 -17.156 -16.399 1.00 98.38 546 ASP A N 1
ATOM 4181 C CA . ASP A 1 546 ? 8.308 -17.868 -16.277 1.00 98.38 546 ASP A CA 1
ATOM 4182 C C . ASP A 1 546 ? 7.415 -17.263 -15.166 1.00 98.38 546 ASP A C 1
ATOM 4184 O O . ASP A 1 546 ? 6.231 -17.045 -15.432 1.00 98.38 546 ASP A O 1
ATOM 4188 N N . PRO A 1 547 ? 7.934 -16.882 -13.973 1.00 98.12 547 PRO A N 1
ATOM 4189 C CA . PRO A 1 547 ? 7.130 -16.173 -12.973 1.00 98.12 547 PRO A CA 1
ATOM 4190 C C . PRO A 1 547 ? 6.633 -14.803 -13.449 1.00 98.12 547 PRO A C 1
ATOM 4192 O O . PRO A 1 547 ? 5.473 -14.460 -13.227 1.00 98.12 547 PRO A O 1
ATOM 4195 N N . LEU A 1 548 ? 7.478 -14.023 -14.132 1.00 98.50 548 LEU A N 1
ATOM 4196 C CA . LEU A 1 548 ? 7.093 -12.711 -14.655 1.00 98.50 548 LEU A CA 1
ATOM 4197 C C . LEU A 1 548 ? 6.044 -12.829 -15.772 1.00 98.50 548 LEU A C 1
ATOM 4199 O O . LEU A 1 548 ? 5.057 -12.095 -15.772 1.00 98.50 548 LEU A O 1
ATOM 4203 N N . ASN A 1 549 ? 6.213 -13.789 -16.680 1.00 98.81 549 ASN A N 1
ATOM 4204 C CA . ASN A 1 549 ? 5.255 -14.091 -17.739 1.00 98.81 549 ASN A CA 1
ATOM 4205 C C . ASN A 1 549 ? 3.906 -14.527 -17.173 1.00 98.81 549 ASN A C 1
ATOM 4207 O O . ASN A 1 549 ? 2.883 -14.074 -17.668 1.00 98.81 549 ASN A O 1
ATOM 4211 N N . ALA A 1 550 ? 3.883 -15.319 -16.096 1.00 98.56 550 ALA A N 1
ATOM 4212 C CA . ALA A 1 550 ? 2.632 -15.678 -15.434 1.00 98.56 550 ALA A CA 1
ATOM 4213 C C . ALA A 1 550 ? 1.867 -14.442 -14.927 1.00 98.56 550 ALA A C 1
ATOM 4215 O O . ALA A 1 550 ? 0.639 -14.421 -14.968 1.00 98.56 550 ALA A O 1
ATOM 4216 N N . VAL A 1 551 ? 2.570 -13.392 -14.483 1.00 98.62 551 VAL A N 1
ATOM 4217 C CA . VAL A 1 551 ? 1.940 -12.111 -14.127 1.00 98.62 551 VAL A CA 1
ATOM 4218 C C . VAL A 1 551 ? 1.440 -11.391 -15.375 1.00 98.62 551 VAL A C 1
ATOM 4220 O O . VAL A 1 551 ? 0.292 -10.958 -15.405 1.00 98.62 551 VAL A O 1
ATOM 4223 N N . TYR A 1 552 ? 2.255 -11.297 -16.425 1.00 98.81 552 TYR A N 1
ATOM 4224 C CA . TYR A 1 552 ? 1.859 -10.662 -17.687 1.00 98.81 552 TYR A CA 1
ATOM 4225 C C . TYR A 1 552 ? 0.645 -11.320 -18.335 1.00 98.81 552 TYR A C 1
ATOM 4227 O O . TYR A 1 552 ? -0.236 -10.617 -18.823 1.00 98.81 552 TYR A O 1
ATOM 4235 N N . ASP A 1 553 ? 0.543 -12.642 -18.254 1.00 98.81 553 ASP A N 1
ATOM 4236 C CA . ASP A 1 553 ? -0.600 -13.397 -18.752 1.00 98.81 553 ASP A CA 1
ATOM 4237 C C . ASP A 1 553 ? -1.892 -13.031 -18.008 1.00 98.81 553 ASP A C 1
ATOM 4239 O O . ASP A 1 553 ? -2.950 -12.970 -18.634 1.00 98.81 553 ASP A O 1
ATOM 4243 N N . LYS A 1 554 ? -1.827 -12.714 -16.703 1.00 98.62 554 LYS A N 1
ATOM 4244 C CA . LYS A 1 554 ? -2.991 -12.198 -15.956 1.00 98.62 554 LYS A CA 1
ATOM 4245 C C . LYS A 1 554 ? -3.447 -10.845 -16.507 1.00 98.62 554 LYS A C 1
ATOM 4247 O O . LYS A 1 554 ? -4.636 -10.660 -16.732 1.00 98.62 554 LYS A O 1
ATOM 4252 N N . PHE A 1 555 ? -2.520 -9.916 -16.752 1.00 98.81 555 PHE A N 1
ATOM 4253 C CA . PHE A 1 555 ? -2.847 -8.617 -17.359 1.00 98.81 555 PHE A CA 1
ATOM 4254 C C . PHE A 1 555 ? -3.435 -8.787 -18.767 1.00 98.81 555 PHE A C 1
ATOM 4256 O O . PHE A 1 555 ? -4.476 -8.211 -19.081 1.00 98.81 555 PHE A O 1
ATOM 4263 N N . ALA A 1 556 ? -2.810 -9.622 -19.599 1.00 98.50 556 ALA A N 1
ATOM 4264 C CA . ALA A 1 556 ? -3.279 -9.895 -20.952 1.00 98.50 556 ALA A CA 1
ATOM 4265 C C . ALA A 1 556 ? -4.676 -10.543 -20.962 1.00 98.50 556 ALA A C 1
ATOM 4267 O O . ALA A 1 556 ? -5.502 -10.201 -21.810 1.00 98.50 556 ALA A O 1
ATOM 4268 N N . ALA A 1 557 ? -4.972 -11.430 -20.005 1.00 98.56 557 ALA A N 1
ATOM 4269 C CA . ALA A 1 557 ? -6.293 -12.040 -19.844 1.00 98.56 557 ALA A CA 1
ATOM 4270 C C . ALA A 1 557 ? -7.397 -11.012 -19.531 1.00 98.56 557 ALA A C 1
ATOM 4272 O O . ALA A 1 557 ? -8.537 -11.202 -19.954 1.00 98.56 557 ALA A O 1
ATOM 4273 N N . ASP A 1 558 ? -7.053 -9.902 -18.873 1.00 98.44 558 ASP A N 1
ATOM 4274 C CA . ASP A 1 558 ? -7.962 -8.774 -18.622 1.00 98.44 558 ASP A CA 1
ATOM 4275 C C . ASP A 1 558 ? -8.026 -7.774 -19.794 1.00 98.44 558 ASP A C 1
ATOM 4277 O O . ASP A 1 558 ? -8.692 -6.740 -19.710 1.00 98.44 558 ASP A O 1
ATOM 4281 N N . GLY A 1 559 ? -7.334 -8.061 -20.902 1.00 98.19 559 GLY A N 1
ATOM 4282 C CA . GLY A 1 559 ? -7.237 -7.176 -22.061 1.00 98.19 559 GLY A CA 1
ATOM 4283 C C . GLY A 1 559 ? -6.325 -5.965 -21.843 1.00 98.19 559 GLY A C 1
ATOM 4284 O O . GLY A 1 559 ? -6.443 -4.985 -22.581 1.00 98.19 559 GLY A O 1
ATOM 4285 N N . ILE A 1 560 ? -5.450 -6.005 -20.835 1.00 98.56 560 ILE A N 1
ATOM 4286 C CA . ILE A 1 560 ? -4.463 -4.957 -20.562 1.00 98.56 560 ILE A CA 1
ATOM 4287 C C . ILE A 1 560 ? -3.200 -5.260 -21.368 1.00 98.56 560 ILE A C 1
ATOM 4289 O O . ILE A 1 560 ? -2.651 -6.364 -21.302 1.00 98.56 560 ILE A O 1
ATOM 4293 N N . ARG A 1 561 ? -2.710 -4.276 -22.125 1.00 97.94 561 ARG A N 1
ATOM 4294 C CA . ARG A 1 561 ? -1.456 -4.416 -22.871 1.00 97.94 561 ARG A CA 1
ATOM 4295 C C . ARG A 1 561 ? -0.280 -4.306 -21.909 1.00 97.94 561 ARG A C 1
ATOM 4297 O O . ARG A 1 561 ? -0.213 -3.359 -21.131 1.00 97.94 561 ARG A O 1
ATOM 4304 N N . VAL A 1 562 ? 0.674 -5.229 -21.997 1.00 98.56 562 VAL A N 1
ATOM 4305 C CA . VAL A 1 562 ? 1.920 -5.150 -21.228 1.00 98.56 562 VAL A CA 1
ATOM 4306 C C . VAL A 1 562 ? 3.091 -4.883 -22.160 1.00 98.56 562 VAL A C 1
ATOM 4308 O O . VAL A 1 562 ? 3.352 -5.644 -23.091 1.00 98.56 562 VAL A O 1
ATOM 4311 N N . LEU A 1 563 ? 3.802 -3.799 -21.875 1.00 98.69 563 LEU A N 1
ATOM 4312 C CA . LEU A 1 563 ? 5.027 -3.388 -22.539 1.00 98.69 563 LEU A CA 1
ATOM 4313 C C . LEU A 1 563 ? 6.192 -3.532 -21.564 1.00 98.69 563 LEU A C 1
ATOM 4315 O O . LEU A 1 563 ? 6.086 -3.168 -20.392 1.00 98.69 563 LEU A O 1
ATOM 4319 N N . PHE A 1 564 ? 7.314 -4.041 -22.054 1.00 98.69 564 PHE A N 1
ATOM 4320 C CA . PHE A 1 564 ? 8.559 -4.132 -21.308 1.00 98.69 564 PHE A CA 1
ATOM 4321 C C . PHE A 1 564 ? 9.551 -3.092 -21.826 1.00 98.69 564 PHE A C 1
ATOM 4323 O O . PHE A 1 564 ? 9.802 -2.979 -23.026 1.00 98.69 564 PHE A O 1
ATOM 4330 N N . THR A 1 565 ? 10.168 -2.357 -20.911 1.00 98.31 565 THR A N 1
ATOM 4331 C CA . THR A 1 565 ? 11.348 -1.538 -21.195 1.00 98.31 565 THR A CA 1
ATOM 4332 C C . THR A 1 565 ? 12.395 -1.767 -20.111 1.00 98.31 565 THR A C 1
ATOM 4334 O O . THR A 1 565 ? 12.142 -2.394 -19.086 1.00 98.31 565 THR A O 1
ATOM 4337 N N . TYR A 1 566 ? 13.603 -1.278 -20.334 1.00 97.94 566 TYR A N 1
ATOM 4338 C CA . TYR A 1 566 ? 14.712 -1.468 -19.415 1.00 97.94 566 TYR A CA 1
ATOM 4339 C C . TYR A 1 566 ? 14.812 -0.290 -18.445 1.00 97.94 566 TYR A C 1
ATOM 4341 O O . TYR A 1 566 ? 14.722 0.881 -18.843 1.00 97.94 566 TYR A O 1
ATOM 4349 N N . ALA A 1 567 ? 15.046 -0.581 -17.164 1.00 97.44 567 ALA A N 1
ATOM 4350 C CA . ALA A 1 567 ? 15.401 0.450 -16.197 1.00 97.44 567 ALA A CA 1
ATOM 4351 C C . ALA A 1 567 ? 16.701 1.164 -16.622 1.00 97.44 567 ALA A C 1
ATOM 4353 O O . ALA A 1 567 ? 17.598 0.533 -17.194 1.00 97.44 567 ALA A O 1
ATOM 4354 N N . PRO A 1 568 ? 16.811 2.481 -16.377 1.00 97.31 568 PRO A N 1
ATOM 4355 C CA . PRO A 1 568 ? 18.042 3.207 -16.626 1.00 97.31 568 PRO A CA 1
ATOM 4356 C C . PRO A 1 568 ? 19.155 2.657 -15.729 1.00 97.31 568 PRO A C 1
ATOM 4358 O O . PRO A 1 568 ? 18.935 2.362 -14.554 1.00 97.31 568 PRO A O 1
ATOM 4361 N N . ARG A 1 569 ? 20.355 2.535 -16.291 1.00 96.81 569 ARG A N 1
ATOM 4362 C CA . ARG A 1 569 ? 21.544 2.051 -15.594 1.00 96.81 569 ARG A CA 1
ATOM 4363 C C . ARG A 1 569 ? 22.770 2.839 -16.024 1.00 96.81 569 ARG A C 1
ATOM 4365 O O . ARG A 1 569 ? 22.949 3.117 -17.209 1.00 96.81 569 ARG A O 1
ATOM 4372 N N . ASN A 1 570 ? 23.663 3.141 -15.088 1.00 97.19 570 ASN A N 1
ATOM 4373 C CA . ASN A 1 570 ? 24.991 3.645 -15.415 1.00 97.19 570 ASN A CA 1
ATOM 4374 C C . ASN A 1 570 ? 25.755 2.611 -16.259 1.00 97.19 570 ASN A C 1
ATOM 4376 O O . ASN A 1 570 ? 26.073 1.518 -15.783 1.00 97.19 570 ASN A O 1
ATOM 4380 N N . LYS A 1 571 ? 26.099 2.968 -17.500 1.00 96.06 571 LYS A N 1
ATOM 4381 C CA . LYS A 1 571 ? 26.837 2.103 -18.440 1.00 96.06 571 LYS A CA 1
ATOM 4382 C C . LYS A 1 571 ? 28.192 1.637 -17.884 1.00 96.06 571 LYS A C 1
ATOM 4384 O O . LYS A 1 571 ? 28.694 0.590 -18.281 1.00 96.06 571 LYS A O 1
ATOM 4389 N N . SER A 1 572 ? 28.789 2.415 -16.977 1.00 95.06 572 SER A N 1
ATOM 4390 C CA . SER A 1 572 ? 30.066 2.102 -16.327 1.00 95.06 572 SER A CA 1
ATOM 4391 C C . SER A 1 572 ? 29.907 1.125 -15.154 1.00 95.06 572 SER A C 1
ATOM 4393 O O . SER A 1 572 ? 30.902 0.583 -14.680 1.00 95.06 572 SER A O 1
ATOM 4395 N N . ALA A 1 573 ? 28.678 0.898 -14.679 1.00 95.38 573 ALA A N 1
ATOM 4396 C CA . ALA A 1 573 ? 28.349 0.054 -13.529 1.00 95.38 573 ALA A CA 1
ATOM 4397 C C . ALA A 1 573 ? 27.847 -1.344 -13.943 1.00 95.38 573 ALA A C 1
ATOM 4399 O O . ALA A 1 573 ? 27.049 -1.971 -13.234 1.00 95.38 573 ALA A O 1
ATOM 4400 N N . LEU A 1 574 ? 28.285 -1.822 -15.109 1.00 96.12 574 LEU A N 1
ATOM 4401 C CA . LEU A 1 574 ? 28.030 -3.172 -15.605 1.00 96.12 574 LEU A CA 1
ATOM 4402 C C . LEU A 1 574 ? 29.190 -4.111 -15.255 1.00 96.12 574 LEU A C 1
ATOM 4404 O O . LEU A 1 574 ? 30.333 -3.685 -15.074 1.00 96.12 574 LEU A O 1
ATOM 4408 N N . SER A 1 575 ? 28.903 -5.408 -15.151 1.00 95.25 575 SER A N 1
ATOM 4409 C CA . SER A 1 575 ? 29.939 -6.420 -14.942 1.00 95.25 575 SER A CA 1
ATOM 4410 C C . SER A 1 575 ? 30.838 -6.562 -16.172 1.00 95.25 575 SER A C 1
ATOM 4412 O O . SER A 1 575 ? 30.470 -6.191 -17.285 1.00 95.25 575 SER A O 1
ATOM 4414 N N . LYS A 1 576 ? 32.028 -7.142 -15.994 1.00 94.44 576 LYS A N 1
ATOM 4415 C CA . LYS A 1 576 ? 32.979 -7.340 -17.103 1.00 94.44 576 LYS A CA 1
ATOM 4416 C C . LYS A 1 576 ? 32.450 -8.292 -18.173 1.00 94.44 576 LYS A C 1
ATOM 4418 O O . LYS A 1 576 ? 32.874 -8.215 -19.318 1.00 94.44 576 LYS A O 1
ATOM 4423 N N . GLU A 1 577 ? 31.556 -9.190 -17.782 1.00 96.69 577 GLU A N 1
ATOM 4424 C CA . GLU A 1 577 ? 30.884 -10.161 -18.643 1.00 96.69 577 GLU A CA 1
ATOM 4425 C C . GLU A 1 577 ? 29.775 -9.518 -19.489 1.00 96.69 577 GLU A C 1
ATOM 4427 O O . GLU A 1 577 ? 29.310 -10.128 -20.445 1.00 96.69 577 GLU A O 1
ATOM 4432 N N . SER A 1 578 ? 29.367 -8.290 -19.158 1.00 96.75 578 SER A N 1
ATOM 4433 C CA . SER A 1 578 ? 28.308 -7.535 -19.836 1.00 96.75 578 SER A CA 1
ATOM 4434 C C . SER A 1 578 ? 28.856 -6.758 -21.041 1.00 96.75 578 SER A C 1
ATOM 4436 O O . SER A 1 578 ? 28.702 -5.541 -21.140 1.00 96.75 578 SER A O 1
ATOM 4438 N N . ASP A 1 579 ? 29.571 -7.445 -21.934 1.00 95.69 579 ASP A N 1
ATOM 4439 C CA . ASP A 1 579 ? 30.066 -6.841 -23.173 1.00 95.69 579 ASP A CA 1
ATOM 4440 C C . ASP A 1 579 ? 28.939 -6.614 -24.203 1.00 95.69 579 ASP A C 1
ATOM 4442 O O . ASP A 1 579 ? 27.786 -6.996 -24.002 1.00 95.69 579 ASP A O 1
ATOM 4446 N N . SER A 1 580 ? 29.255 -5.975 -25.333 1.00 96.12 580 SER A N 1
ATOM 4447 C CA . SER A 1 580 ? 28.253 -5.673 -26.365 1.00 96.12 580 SER A CA 1
ATOM 4448 C C . SER A 1 580 ? 27.562 -6.917 -26.937 1.00 96.12 580 SER A C 1
ATOM 4450 O O . SER A 1 580 ? 26.407 -6.831 -27.341 1.00 96.12 580 SER A O 1
ATOM 4452 N N . ALA A 1 581 ? 28.239 -8.070 -26.979 1.00 97.56 581 ALA A N 1
ATOM 4453 C CA . ALA A 1 581 ? 27.631 -9.308 -27.456 1.00 97.56 581 ALA A CA 1
ATOM 4454 C C . ALA A 1 581 ? 26.693 -9.906 -26.398 1.00 97.56 581 ALA A C 1
ATOM 4456 O O . ALA A 1 581 ? 25.617 -10.392 -26.741 1.00 97.56 581 ALA A O 1
ATOM 4457 N N . ALA A 1 582 ? 27.072 -9.836 -25.119 1.00 97.81 582 ALA A N 1
ATOM 4458 C CA . ALA A 1 582 ? 26.227 -10.236 -24.001 1.00 97.81 582 ALA A CA 1
ATOM 4459 C C . ALA A 1 582 ? 24.953 -9.386 -23.894 1.00 97.81 582 ALA A C 1
ATOM 4461 O O . ALA A 1 582 ? 23.875 -9.952 -23.721 1.00 97.81 582 ALA A O 1
ATOM 4462 N N . LEU A 1 583 ? 25.068 -8.064 -24.058 1.00 98.00 583 LEU A N 1
ATOM 4463 C CA . LEU A 1 583 ? 23.934 -7.135 -24.064 1.00 98.00 583 LEU A CA 1
ATOM 4464 C C . LEU A 1 583 ? 22.954 -7.450 -25.197 1.00 98.00 583 LEU A C 1
ATOM 4466 O O . LEU A 1 583 ? 21.773 -7.664 -24.936 1.00 98.00 583 LEU A O 1
ATOM 4470 N N . ALA A 1 584 ? 23.452 -7.576 -26.431 1.00 98.06 584 ALA A N 1
ATOM 4471 C CA . ALA A 1 584 ? 22.623 -7.944 -27.577 1.00 98.06 584 ALA A CA 1
ATOM 4472 C C . ALA A 1 584 ? 21.979 -9.332 -27.406 1.00 98.06 584 ALA A C 1
ATOM 4474 O O . ALA A 1 584 ? 20.828 -9.543 -27.782 1.00 98.06 584 ALA A O 1
ATOM 4475 N N . GLY A 1 585 ? 22.710 -10.283 -26.817 1.00 98.25 585 GLY A N 1
ATOM 4476 C CA . GLY A 1 585 ? 22.197 -11.617 -26.516 1.00 98.25 585 GLY A CA 1
ATOM 4477 C C . GLY A 1 585 ? 21.096 -11.609 -25.455 1.00 98.25 585 GLY A C 1
ATOM 4478 O O . GLY A 1 585 ? 20.107 -12.319 -25.607 1.00 98.25 585 GLY A O 1
ATOM 4479 N N . LEU A 1 586 ? 21.245 -10.802 -24.402 1.00 98.19 586 LEU A N 1
ATOM 4480 C CA . LEU A 1 586 ? 20.221 -10.608 -23.378 1.00 98.19 586 LEU A CA 1
ATOM 4481 C C . LEU A 1 586 ? 18.971 -9.937 -23.961 1.00 98.19 586 LEU A C 1
ATOM 4483 O O . LEU A 1 586 ? 17.872 -10.421 -23.710 1.00 98.19 586 LEU A O 1
ATOM 4487 N N . ASP A 1 587 ? 19.130 -8.882 -24.764 1.00 98.50 587 ASP A N 1
ATOM 4488 C CA . ASP A 1 587 ? 18.003 -8.183 -25.393 1.00 98.50 587 ASP A CA 1
ATOM 4489 C C . ASP A 1 587 ? 17.211 -9.096 -26.333 1.00 98.50 587 ASP A C 1
ATOM 4491 O O . ASP A 1 587 ? 15.993 -9.219 -26.205 1.00 98.50 587 ASP A O 1
ATOM 4495 N N . ALA A 1 588 ? 17.904 -9.813 -27.223 1.00 98.38 588 ALA A N 1
ATOM 4496 C CA . ALA A 1 588 ? 17.272 -10.781 -28.116 1.00 98.38 588 ALA A CA 1
ATOM 4497 C C . ALA A 1 588 ? 16.541 -11.883 -27.337 1.00 98.38 588 ALA A C 1
ATOM 4499 O O . ALA A 1 588 ? 15.427 -12.264 -27.691 1.00 98.38 588 ALA A O 1
ATOM 4500 N N . TRP A 1 589 ? 17.150 -12.370 -26.256 1.00 98.00 589 TRP A N 1
ATOM 4501 C CA . TRP A 1 589 ? 16.564 -13.414 -25.430 1.00 98.00 589 TRP A CA 1
ATOM 4502 C C . TRP A 1 589 ? 15.313 -12.939 -24.679 1.00 98.00 589 TRP A C 1
ATOM 4504 O O . TRP A 1 589 ? 14.316 -13.658 -24.657 1.00 98.00 589 TRP A O 1
ATOM 4514 N N . LEU A 1 590 ? 15.309 -11.726 -24.116 1.00 98.31 590 LEU A N 1
ATOM 4515 C CA . LEU A 1 590 ? 14.119 -11.157 -23.471 1.00 98.31 590 LEU A CA 1
ATOM 4516 C C . LEU A 1 590 ? 12.994 -10.910 -24.482 1.00 98.31 590 LEU A C 1
ATOM 4518 O O . LEU A 1 590 ? 11.851 -11.257 -24.207 1.00 98.31 590 LEU A O 1
ATOM 4522 N N . ARG A 1 591 ? 13.320 -10.402 -25.677 1.00 98.19 591 ARG A N 1
ATOM 4523 C CA . ARG A 1 591 ? 12.364 -10.239 -26.789 1.00 98.19 591 ARG A CA 1
ATOM 4524 C C . ARG A 1 591 ? 11.727 -11.552 -27.236 1.00 98.19 591 ARG A C 1
ATOM 4526 O O . ARG A 1 591 ? 10.571 -11.556 -27.639 1.00 98.19 591 ARG A O 1
ATOM 4533 N N . GLU A 1 592 ? 12.484 -12.645 -27.210 1.00 97.81 592 GLU A N 1
ATOM 4534 C CA . GLU A 1 592 ? 11.994 -13.971 -27.597 1.00 97.81 592 GLU A CA 1
ATOM 4535 C C . GLU A 1 592 ? 11.156 -14.631 -26.493 1.00 97.81 592 GLU A C 1
ATOM 4537 O O . GLU A 1 592 ? 10.237 -15.394 -26.789 1.00 97.81 592 GLU A O 1
ATOM 4542 N N . THR A 1 593 ? 11.492 -14.386 -25.224 1.00 97.62 593 THR A N 1
ATOM 4543 C CA . THR A 1 593 ? 10.970 -15.181 -24.103 1.00 97.62 593 THR A CA 1
ATOM 4544 C C . THR A 1 593 ? 9.898 -14.494 -23.273 1.00 97.62 593 THR A C 1
ATOM 4546 O O . THR A 1 593 ? 9.091 -15.199 -22.665 1.00 97.62 593 THR A O 1
ATOM 4549 N N . LEU A 1 594 ? 9.860 -13.161 -23.223 1.00 98.56 594 LEU A N 1
ATOM 4550 C CA . LEU A 1 594 ? 8.815 -12.443 -22.500 1.00 98.56 594 LEU A CA 1
ATOM 4551 C C . LEU A 1 594 ? 7.487 -12.510 -23.259 1.00 98.56 594 LEU A C 1
ATOM 4553 O O . LEU A 1 594 ? 7.436 -12.384 -24.479 1.00 98.56 594 LEU A O 1
ATOM 4557 N N . HIS A 1 595 ? 6.393 -12.651 -22.517 1.00 98.56 595 HIS A N 1
ATOM 4558 C CA . HIS A 1 595 ? 5.035 -12.536 -23.058 1.00 98.56 595 HIS A CA 1
ATOM 4559 C C . HIS A 1 595 ? 4.593 -11.067 -23.233 1.00 98.56 595 HIS A C 1
ATOM 4561 O O . HIS A 1 595 ? 3.505 -10.803 -23.737 1.00 98.56 595 HIS A O 1
ATOM 4567 N N . ALA A 1 596 ? 5.436 -10.112 -22.829 1.00 98.06 596 ALA A N 1
ATOM 4568 C CA . ALA A 1 596 ? 5.259 -8.681 -23.052 1.00 98.06 596 ALA A CA 1
ATOM 4569 C C . ALA A 1 596 ? 6.102 -8.198 -24.240 1.00 98.06 596 ALA A C 1
ATOM 4571 O O . ALA A 1 596 ? 7.207 -8.687 -24.478 1.00 98.06 596 ALA A O 1
ATOM 4572 N N . GLU A 1 597 ? 5.610 -7.185 -24.950 1.00 97.56 597 GLU A N 1
ATOM 4573 C CA . GLU A 1 597 ? 6.345 -6.568 -26.053 1.00 97.56 597 GLU A CA 1
ATOM 4574 C C . GLU A 1 597 ? 7.490 -5.700 -25.513 1.00 97.56 597 GLU A C 1
ATOM 4576 O O . GLU A 1 597 ? 7.259 -4.748 -24.769 1.00 97.56 597 GLU A O 1
ATOM 4581 N N . VAL A 1 598 ? 8.736 -6.018 -25.879 1.00 98.50 598 VAL A N 1
ATOM 4582 C CA . VAL A 1 598 ? 9.910 -5.214 -25.502 1.00 98.50 598 VAL A CA 1
ATOM 4583 C C . VAL A 1 598 ? 10.043 -4.026 -26.455 1.00 98.50 598 VAL A C 1
ATOM 4585 O O . VAL A 1 598 ? 10.390 -4.200 -27.625 1.00 98.50 598 VAL A O 1
ATOM 4588 N N . ILE A 1 599 ? 9.815 -2.812 -25.957 1.00 97.69 599 ILE A N 1
ATOM 4589 C CA . ILE A 1 599 ? 9.667 -1.620 -26.813 1.00 97.69 599 ILE A CA 1
ATOM 4590 C C . ILE A 1 599 ? 10.971 -0.848 -27.041 1.00 97.69 599 ILE A C 1
ATOM 4592 O O . ILE A 1 599 ? 11.117 -0.179 -28.056 1.00 97.69 599 ILE A O 1
ATOM 4596 N N . SER A 1 600 ? 11.946 -0.973 -26.138 1.00 96.12 600 SER A N 1
ATOM 4597 C CA . SER A 1 600 ? 13.196 -0.200 -26.193 1.00 96.12 600 SER A CA 1
ATOM 4598 C C . SER A 1 600 ? 14.402 -1.105 -26.448 1.00 96.12 600 SER A C 1
ATOM 4600 O O . SER A 1 600 ? 14.437 -2.213 -25.911 1.00 96.12 600 SER A O 1
ATOM 4602 N N . PRO A 1 601 ? 15.417 -0.675 -27.217 1.00 96.31 601 PRO A N 1
ATOM 4603 C CA . PRO A 1 601 ? 16.722 -1.336 -27.237 1.00 96.31 601 PRO A CA 1
ATOM 4604 C C . PRO A 1 601 ? 17.381 -1.283 -25.852 1.00 96.31 601 PRO A C 1
ATOM 4606 O O . PRO A 1 601 ? 17.281 -0.266 -25.160 1.00 96.31 601 PRO A O 1
ATOM 4609 N N . ILE A 1 602 ? 18.093 -2.338 -25.449 1.00 97.88 602 ILE A N 1
ATOM 4610 C CA . ILE A 1 602 ? 18.766 -2.372 -24.139 1.00 97.88 602 ILE A CA 1
ATOM 4611 C C . ILE A 1 602 ? 19.820 -1.265 -23.996 1.00 97.88 602 ILE A C 1
ATOM 4613 O O . ILE A 1 602 ? 20.012 -0.712 -22.917 1.00 97.88 602 ILE A O 1
ATOM 4617 N N . GLU A 1 603 ? 20.473 -0.870 -25.089 1.00 97.00 603 GLU A N 1
ATOM 4618 C CA . GLU A 1 603 ? 21.494 0.178 -25.096 1.00 97.00 603 GLU A CA 1
ATOM 4619 C C . GLU A 1 603 ? 20.922 1.559 -24.756 1.00 97.00 603 GLU A C 1
ATOM 4621 O O . GLU A 1 603 ? 21.620 2.384 -24.162 1.00 97.00 603 GLU A O 1
ATOM 4626 N N . ASP A 1 604 ? 19.648 1.805 -25.075 1.00 96.75 604 ASP A N 1
ATOM 4627 C CA . ASP A 1 604 ? 18.965 3.061 -24.753 1.00 96.75 604 ASP A CA 1
ATOM 4628 C C . ASP A 1 604 ? 18.713 3.207 -23.240 1.00 96.75 604 ASP A C 1
ATOM 4630 O O . ASP A 1 604 ? 18.447 4.316 -22.765 1.00 96.75 604 ASP A O 1
ATOM 4634 N N . SER A 1 605 ? 18.869 2.131 -22.463 1.00 96.75 605 SER A N 1
ATOM 4635 C CA . SER A 1 605 ? 18.809 2.154 -21.000 1.00 96.75 605 SER A CA 1
ATOM 4636 C C . SER A 1 605 ? 20.168 2.376 -20.332 1.00 96.75 605 SER A C 1
ATOM 4638 O O . SER A 1 605 ? 20.219 2.612 -19.125 1.00 96.75 605 SER A O 1
ATOM 4640 N N . LEU A 1 606 ? 21.271 2.346 -21.089 1.00 97.75 606 LEU A N 1
ATOM 4641 C CA . LEU A 1 606 ? 22.628 2.496 -20.568 1.00 97.75 606 LEU A CA 1
ATOM 4642 C C . LEU A 1 606 ? 23.093 3.955 -20.666 1.00 97.75 606 LEU A C 1
ATOM 4644 O O . LEU A 1 606 ? 23.539 4.440 -21.709 1.00 97.75 606 LEU A O 1
ATOM 4648 N N . TYR A 1 607 ? 23.015 4.672 -19.549 1.00 97.69 607 TYR A N 1
ATOM 4649 C CA . TYR A 1 607 ? 23.313 6.099 -19.478 1.00 97.69 607 TYR A CA 1
ATOM 4650 C C . TYR A 1 607 ? 24.784 6.357 -19.123 1.00 97.69 607 TYR A C 1
ATOM 4652 O O . TYR A 1 607 ? 25.368 5.644 -18.302 1.00 97.69 607 TYR A O 1
ATOM 4660 N N . PRO A 1 608 ? 25.413 7.398 -19.705 1.00 97.31 608 PRO A N 1
ATOM 4661 C CA . PRO A 1 608 ? 26.607 8.007 -19.126 1.00 97.31 608 PRO A CA 1
ATOM 4662 C C . PRO A 1 608 ? 26.368 8.377 -17.655 1.00 97.31 608 PRO A C 1
ATOM 4664 O O . PRO A 1 608 ? 25.349 9.003 -17.366 1.00 97.31 608 PRO A O 1
ATOM 4667 N N . GLY A 1 609 ? 27.302 8.028 -16.760 1.00 96.25 609 GLY A N 1
ATOM 4668 C CA . GLY A 1 609 ? 27.186 8.258 -15.312 1.00 96.25 609 GLY A CA 1
ATOM 4669 C C . GLY A 1 609 ? 26.835 9.700 -14.932 1.00 96.25 609 GLY A C 1
ATOM 4670 O O . GLY A 1 609 ? 26.095 9.915 -13.978 1.00 96.25 609 GLY A O 1
ATOM 4671 N N . ARG A 1 610 ? 27.221 10.688 -15.751 1.00 96.56 610 ARG A N 1
ATOM 4672 C CA . ARG A 1 610 ? 26.853 12.093 -15.532 1.00 96.56 610 ARG A CA 1
ATOM 4673 C C . ARG A 1 610 ? 25.347 12.374 -15.477 1.00 96.56 610 ARG A C 1
ATOM 4675 O O . ARG A 1 610 ? 24.954 13.395 -14.929 1.00 96.56 610 ARG A O 1
ATOM 4682 N N . TYR A 1 611 ? 24.517 11.520 -16.079 1.00 97.75 611 TYR A N 1
ATOM 4683 C CA . TYR A 1 611 ? 23.055 11.655 -16.073 1.00 97.75 611 TYR A CA 1
ATOM 4684 C C . TYR A 1 611 ? 22.387 10.845 -14.959 1.00 97.75 611 TYR A C 1
ATOM 4686 O O . TYR A 1 611 ? 21.167 10.687 -14.967 1.00 97.75 611 TYR A O 1
ATOM 4694 N N . LEU A 1 612 ? 23.171 10.310 -14.024 1.00 96.56 612 LEU A N 1
ATOM 4695 C CA . LEU A 1 612 ? 22.691 9.598 -12.850 1.00 96.56 612 LEU A CA 1
ATOM 4696 C C . LEU A 1 612 ? 22.867 10.478 -11.608 1.00 96.56 612 LEU A C 1
ATOM 4698 O O . LEU A 1 612 ? 23.709 11.378 -11.575 1.00 96.56 612 LEU A O 1
ATOM 4702 N N . PHE A 1 613 ? 22.057 10.222 -10.588 1.00 94.25 613 PHE A N 1
ATOM 4703 C CA . PHE A 1 613 ? 22.022 10.988 -9.350 1.00 94.25 613 PHE A CA 1
ATOM 4704 C C . PHE A 1 613 ? 21.748 10.067 -8.164 1.00 94.25 613 PHE A C 1
ATOM 4706 O O . PHE A 1 613 ? 20.782 9.322 -8.191 1.00 94.25 613 PHE A O 1
ATOM 4713 N N . GLY A 1 614 ? 22.558 10.119 -7.106 1.00 91.25 614 GLY A N 1
ATOM 4714 C CA . GLY A 1 614 ? 22.328 9.361 -5.865 1.00 91.25 614 GLY A CA 1
ATOM 4715 C C . GLY A 1 614 ? 22.561 7.844 -5.961 1.00 91.25 614 GLY A C 1
ATOM 4716 O O . GLY A 1 614 ? 23.131 7.264 -5.040 1.00 91.25 614 GLY A O 1
ATOM 4717 N N . THR A 1 615 ? 22.200 7.208 -7.079 1.00 93.50 615 THR A N 1
ATOM 4718 C CA . THR A 1 615 ? 22.428 5.786 -7.381 1.00 93.50 615 THR A CA 1
ATOM 4719 C C . THR A 1 615 ? 22.720 5.565 -8.867 1.00 93.50 615 THR A C 1
ATOM 4721 O O . THR A 1 615 ? 22.399 6.403 -9.708 1.00 93.50 615 THR A O 1
ATOM 4724 N N . ASP A 1 616 ? 23.252 4.392 -9.222 1.00 95.81 616 ASP A N 1
ATOM 4725 C CA . ASP A 1 616 ? 23.491 4.006 -10.620 1.00 95.81 616 ASP A CA 1
ATOM 4726 C C . ASP A 1 616 ? 22.211 3.700 -11.429 1.00 95.81 616 ASP A C 1
ATOM 4728 O O . ASP A 1 616 ? 22.324 3.338 -12.600 1.00 95.81 616 ASP A O 1
ATOM 4732 N N . ASN A 1 617 ? 21.016 3.861 -10.839 1.00 95.56 617 ASN A N 1
ATOM 4733 C CA . ASN A 1 617 ? 19.717 3.650 -11.497 1.00 95.56 617 ASN A CA 1
ATOM 4734 C C . ASN A 1 617 ? 18.815 4.902 -11.487 1.00 95.56 617 ASN A C 1
ATOM 4736 O O . ASN A 1 617 ? 17.763 4.908 -12.120 1.00 95.56 617 ASN A O 1
ATOM 4740 N N . HIS A 1 618 ? 19.145 5.952 -10.734 1.00 96.19 618 HIS A N 1
ATOM 4741 C CA . HIS A 1 618 ? 18.294 7.143 -10.617 1.00 96.19 618 HIS A CA 1
ATOM 4742 C C . HIS A 1 618 ? 18.804 8.228 -11.550 1.00 96.19 618 HIS A C 1
ATOM 4744 O O . HIS A 1 618 ? 19.982 8.568 -11.521 1.00 96.19 618 HIS A O 1
ATOM 4750 N N . LEU A 1 619 ? 17.927 8.775 -12.385 1.00 97.81 619 LEU A N 1
ATOM 4751 C CA . LEU A 1 619 ? 18.314 9.782 -13.365 1.00 97.81 619 LEU A CA 1
ATOM 4752 C C . LEU A 1 619 ? 18.379 11.182 -12.745 1.00 97.81 619 LEU A C 1
ATOM 4754 O O . LEU A 1 619 ? 17.536 11.561 -11.927 1.00 97.81 619 LEU A O 1
ATOM 4758 N N . SER A 1 620 ? 19.347 11.975 -13.201 1.00 97.94 620 SER A N 1
ATOM 4759 C CA . SER A 1 620 ? 19.335 13.430 -13.047 1.00 97.94 620 SER A CA 1
ATOM 4760 C C . SER A 1 620 ? 18.154 14.043 -13.811 1.00 97.94 620 SER A C 1
ATOM 4762 O O . SER A 1 620 ? 17.546 13.390 -14.662 1.00 97.94 620 SER A O 1
ATOM 4764 N N . THR A 1 621 ? 17.840 15.317 -13.564 1.00 97.94 621 THR A N 1
ATOM 4765 C CA . THR A 1 621 ? 16.743 16.006 -14.274 1.00 97.94 621 THR A CA 1
ATOM 4766 C C . THR A 1 621 ? 16.942 16.006 -15.802 1.00 97.94 621 THR A C 1
ATOM 4768 O O . THR A 1 621 ? 15.990 15.786 -16.554 1.00 97.94 621 THR A O 1
ATOM 4771 N N . ASP A 1 622 ? 18.184 16.140 -16.279 1.00 98.25 622 ASP A N 1
ATOM 4772 C CA . ASP A 1 622 ? 18.496 16.032 -17.713 1.00 98.25 622 ASP A CA 1
ATOM 4773 C C . ASP A 1 622 ? 18.343 14.589 -18.218 1.00 98.25 622 ASP A C 1
ATOM 4775 O O . ASP A 1 622 ? 17.827 14.354 -19.314 1.00 98.25 622 ASP A O 1
ATOM 4779 N N . GLY A 1 623 ? 18.762 13.606 -17.414 1.00 98.31 623 GLY A N 1
ATOM 4780 C CA . GLY A 1 623 ? 18.593 12.187 -17.723 1.00 98.31 623 GLY A CA 1
ATOM 4781 C C . GLY A 1 623 ? 17.123 11.800 -17.904 1.00 98.31 623 GLY A C 1
ATOM 4782 O O . GLY A 1 623 ? 16.795 11.085 -18.854 1.00 98.31 623 GLY A O 1
ATOM 4783 N N . VAL A 1 624 ? 16.235 12.327 -17.052 1.00 98.62 624 VAL A N 1
ATOM 4784 C CA . VAL A 1 624 ? 14.775 12.141 -17.148 1.00 98.62 624 VAL A CA 1
ATOM 4785 C C . VAL A 1 624 ? 14.230 12.677 -18.467 1.00 98.62 624 VAL A C 1
ATOM 4787 O O . VAL A 1 624 ? 13.461 11.984 -19.134 1.00 98.62 624 VAL A O 1
ATOM 4790 N N . SER A 1 625 ? 14.666 13.867 -18.887 1.00 98.38 625 SER A N 1
ATOM 4791 C CA . SER A 1 625 ? 14.255 14.457 -20.171 1.00 98.38 625 SER A CA 1
ATOM 4792 C C . SER A 1 625 ? 14.635 13.552 -21.349 1.00 98.38 625 SER A C 1
ATOM 4794 O O . SER A 1 625 ? 13.819 13.271 -22.226 1.00 98.38 625 SER A O 1
ATOM 4796 N N . ILE A 1 626 ? 15.868 13.027 -21.343 1.00 98.38 626 ILE A N 1
ATOM 4797 C CA . ILE A 1 626 ? 16.361 12.108 -22.381 1.00 98.38 626 ILE A CA 1
ATOM 4798 C C . ILE A 1 626 ? 15.556 10.803 -22.385 1.00 98.38 626 ILE A C 1
ATOM 4800 O O . ILE A 1 626 ? 15.174 10.316 -23.450 1.00 98.38 626 ILE A O 1
ATOM 4804 N N . ARG A 1 627 ? 15.309 10.220 -21.205 1.00 98.19 627 ARG A N 1
ATOM 4805 C CA . ARG A 1 627 ? 14.539 8.977 -21.074 1.00 98.19 627 ARG A CA 1
ATOM 4806 C C . ARG A 1 627 ? 13.110 9.146 -21.570 1.00 98.19 627 ARG A C 1
ATOM 4808 O O . ARG A 1 627 ? 12.651 8.331 -22.362 1.00 98.19 627 ARG A O 1
ATOM 4815 N N . SER A 1 628 ? 12.434 10.197 -21.127 1.00 98.44 628 SER A N 1
ATOM 4816 C CA . SER A 1 628 ? 11.022 10.423 -21.436 1.00 98.44 628 SER A CA 1
ATOM 4817 C C . SER A 1 628 ? 10.811 10.633 -22.934 1.00 98.44 628 SER A C 1
ATOM 4819 O O . SER A 1 628 ? 9.869 10.085 -23.493 1.00 98.44 628 SER A O 1
ATOM 4821 N N . GLU A 1 629 ? 11.736 11.308 -23.625 1.00 98.44 629 GLU A N 1
ATOM 4822 C CA . GLU A 1 629 ? 11.678 11.432 -25.087 1.00 98.44 629 GLU A CA 1
ATOM 4823 C C . GLU A 1 629 ? 11.873 10.096 -25.820 1.00 98.44 629 GLU A C 1
ATOM 4825 O O . GLU A 1 629 ? 11.156 9.813 -26.782 1.00 98.44 629 GLU A O 1
ATOM 4830 N N . ARG A 1 630 ? 12.807 9.249 -25.365 1.00 97.88 630 ARG A N 1
ATOM 4831 C CA . ARG A 1 630 ? 12.992 7.901 -25.933 1.00 97.88 630 ARG A CA 1
ATOM 4832 C C . ARG A 1 630 ? 11.734 7.058 -25.759 1.00 97.88 630 ARG A C 1
ATOM 4834 O O . ARG A 1 630 ? 11.233 6.507 -26.730 1.00 97.88 630 ARG A O 1
ATOM 4841 N N . ILE A 1 631 ? 11.184 7.042 -24.549 1.00 98.06 631 ILE A N 1
ATOM 4842 C CA . ILE A 1 631 ? 9.967 6.290 -24.233 1.00 98.06 631 ILE A CA 1
ATOM 4843 C C . ILE A 1 631 ? 8.774 6.824 -25.025 1.00 98.06 631 ILE A C 1
ATOM 4845 O O . ILE A 1 631 ? 8.010 6.034 -25.565 1.00 98.06 631 ILE A O 1
ATOM 4849 N N . ARG A 1 632 ? 8.639 8.145 -25.188 1.00 97.88 632 ARG A N 1
ATOM 4850 C CA . ARG A 1 632 ? 7.605 8.743 -26.043 1.00 97.88 632 ARG A CA 1
ATOM 4851 C C . ARG A 1 632 ? 7.711 8.260 -27.492 1.00 97.88 632 ARG A C 1
ATOM 4853 O O . ARG A 1 632 ? 6.692 7.971 -28.113 1.00 97.88 632 ARG A O 1
ATOM 4860 N N . ARG A 1 633 ? 8.921 8.198 -28.057 1.00 97.31 633 ARG A N 1
ATOM 4861 C CA . ARG A 1 633 ? 9.143 7.680 -29.416 1.00 97.31 633 ARG A CA 1
ATOM 4862 C C . ARG A 1 633 ? 8.740 6.208 -29.507 1.00 97.31 633 ARG A C 1
ATOM 4864 O O . ARG A 1 633 ? 7.933 5.877 -30.368 1.00 97.31 633 ARG A O 1
ATOM 4871 N N . ASP A 1 634 ? 9.259 5.377 -28.609 1.00 97.12 634 ASP A N 1
ATOM 4872 C CA . ASP A 1 634 ? 9.025 3.930 -28.621 1.00 97.12 634 ASP A CA 1
ATOM 4873 C C . ASP A 1 634 ? 7.526 3.615 -28.424 1.00 97.12 634 ASP A C 1
ATOM 4875 O O . ASP A 1 634 ? 6.944 2.815 -29.151 1.00 97.12 634 ASP A O 1
ATOM 4879 N N . LEU A 1 635 ? 6.849 4.316 -27.505 1.00 96.56 635 LEU A N 1
ATOM 4880 C CA . LEU A 1 635 ? 5.406 4.171 -27.293 1.00 96.56 635 LEU A CA 1
ATOM 4881 C C . LEU A 1 635 ? 4.580 4.614 -28.490 1.00 96.56 635 LEU A C 1
ATOM 4883 O O . LEU A 1 635 ? 3.555 4.004 -28.775 1.00 96.56 635 LEU A O 1
ATOM 4887 N N . LYS A 1 636 ? 5.000 5.669 -29.191 1.00 95.19 636 LYS A N 1
ATOM 4888 C CA . LYS A 1 636 ? 4.281 6.134 -30.372 1.00 95.19 636 LYS A CA 1
ATOM 4889 C C . LYS A 1 636 ? 4.256 5.067 -31.463 1.00 95.19 636 LYS A C 1
ATOM 4891 O O . LYS A 1 636 ? 3.198 4.828 -32.025 1.00 95.19 636 LYS A O 1
ATOM 4896 N N . GLU A 1 637 ? 5.385 4.413 -31.724 1.00 91.88 637 GLU A N 1
ATOM 4897 C CA . GLU A 1 637 ? 5.465 3.315 -32.701 1.00 91.88 637 GLU A CA 1
ATOM 4898 C C . GLU A 1 637 ? 4.487 2.188 -32.335 1.00 91.88 637 GLU A C 1
ATOM 4900 O O . GLU A 1 637 ? 3.696 1.733 -33.155 1.00 91.88 637 GLU A O 1
ATOM 4905 N N . VAL A 1 638 ? 4.468 1.823 -31.058 1.00 92.50 638 VAL A N 1
ATOM 4906 C CA . VAL A 1 638 ? 3.726 0.677 -30.529 1.00 92.50 638 VAL A CA 1
ATOM 4907 C C . VAL A 1 638 ? 2.218 0.946 -30.400 1.00 92.50 638 VAL A C 1
ATOM 4909 O O . VAL A 1 638 ? 1.405 0.043 -30.622 1.00 92.50 638 VAL A O 1
ATOM 4912 N N . LEU A 1 639 ? 1.815 2.164 -30.026 1.00 88.06 639 LEU A N 1
ATOM 4913 C CA . LEU A 1 639 ? 0.410 2.553 -29.851 1.00 88.06 639 LEU A CA 1
ATOM 4914 C C . LEU A 1 639 ? -0.256 3.013 -31.157 1.00 88.06 639 LEU A C 1
ATOM 4916 O O . LEU A 1 639 ? -1.464 2.820 -31.295 1.00 88.06 639 LEU A O 1
ATOM 4920 N N . ASP A 1 640 ? 0.494 3.578 -32.110 1.00 79.31 640 ASP A N 1
ATOM 4921 C CA . ASP A 1 640 ? -0.045 3.930 -33.431 1.00 79.31 640 ASP A CA 1
ATOM 4922 C C . ASP A 1 640 ? -0.297 2.670 -34.284 1.00 79.31 640 ASP A C 1
ATOM 4924 O O . ASP A 1 640 ? -1.311 2.615 -34.975 1.00 79.31 640 ASP A O 1
ATOM 4928 N N . ASP A 1 641 ? 0.536 1.627 -34.172 1.00 62.19 641 ASP A N 1
ATOM 4929 C CA . ASP A 1 641 ? 0.344 0.338 -34.867 1.00 62.19 641 ASP A CA 1
ATOM 4930 C C . ASP A 1 641 ? -0.891 -0.456 -34.382 1.00 62.19 641 ASP A C 1
ATOM 4932 O O . ASP A 1 641 ? -1.326 -1.410 -35.032 1.00 62.19 641 ASP A O 1
ATOM 4936 N N . ALA A 1 642 ? -1.471 -0.075 -33.238 1.00 57.56 642 ALA A N 1
ATOM 4937 C CA . ALA A 1 642 ? -2.671 -0.692 -32.668 1.00 57.56 642 ALA A CA 1
ATOM 4938 C C . ALA A 1 642 ? -3.991 -0.032 -33.127 1.00 57.56 642 ALA A C 1
ATOM 4940 O O . ALA A 1 642 ? -5.065 -0.538 -32.782 1.00 57.56 642 ALA A O 1
ATOM 4941 N N . LYS A 1 643 ? -3.920 1.085 -33.870 1.00 52.53 643 LYS A N 1
ATOM 4942 C CA . LYS A 1 643 ? -5.061 1.798 -34.474 1.00 52.53 643 LYS A CA 1
ATOM 4943 C C . LYS A 1 643 ? -5.247 1.385 -35.934 1.00 52.53 643 LYS A C 1
ATOM 4945 O O . LYS A 1 643 ? -6.424 1.255 -36.347 1.00 52.53 643 LYS A O 1
#

Radius of gyration: 31.44 Å; chains: 1; bounding box: 112×83×91 Å

Foldseek 3Di:
DDDDDDDDDDDDDPDDDPDDDDPDDDDDDDDDDDDDDDDDDDDDPDDPFDKAKEAEDDDPQKDWPDRIDIDGQQAKDKIKIAGDPQKDFPAKPQDAWDWDADPPRIIIIIRGRHHHHDYIYTDMAGQQFKEKEFALQWWFAPVQPDPTRIDIDTAGPQFQWDFQQVVLRGTDHPQKAFAFWAQDSQNPGDTAFALATHHGDGNGYRYIYTDIDHADDPVQFDWDDDPAAIETQAGNDDPPPDPDPDDDDDDPRDHDDDDDRLAEHEHTQDDPNHGHAYQDACRQECREYAEYEYHLNHAEYDFNSNAQYCYQEYEEELNHQYDWVRSHHNNLNPFFYFYHYPAFDQLFLAQQALQVRLLSLLQVCLVAAAEEEDDEVLLQQFAPQVVLCVLCVSHRYARNYGHQQFACVLVLLSSLVSHFARHEYEQAHDQVNLLRRLNLFQEGALSVCSNCSSHRVSRRSGTPNSHHTPSVRSSVNSVVRPPRDGDHSSGHNQQADNVSHGDPGGLADSRSHRDPAFAFDPFQAFPDQAAGEQALVSADCNRRAVSSQVSVVVSVVRNYAYEYEYQAFRLNRHDPNCDPVRLVNSQVVCCVRHPHHYQDRSVLSHDRSRQAGPHRRRGGPVSSVSSNVRVSVSVCVVVVVVD

Secondary structure (DSSP, 8-state):
-------PPP---------S---S------------------------PPEEEEEEPP-TTEEES-SEEEEETTEEEEEEEEEPTTEEEEEESSSSEEEEE-GGG-EEEEEEEE-S-EEEPEEEEE--EEEEEE-TT-EE-TTT--SSSEEEEEE-TTSSSEEGGGGTTSEE-TTEEEEEEESSTTS-S-EE-TT-EE---TT-EEEEEEEEEEPPPGGGEEEEE-SS-EEEEEE-------------PPPS---SPPPPTTSEEE--SEETTEEEEEE-TTTTTT---SEEE--TT--EE-TTTTTT----EEEEETT--B--GGGGTT-TT--EEEEE--S--SSTTSTTTTHHHHHHHHHHTTTS-EEEEEESHHHHTT--HHHHHHH-TTSEEEE----TTS-HHHHHHHHHHT--TT-EEEEE--STTHHHHT----B--HHHHHHHTT-THHHHTS-GGG-BSHHHHHHHHHHHHTTSPP--TT--GGGB-TTS-B-SS-SB-TTS-B-S--PPPSSS--SSS--B--SGGGS-IIIIIHHHHHHHHHHHHTT-EEEE-PPPEEGGGB-TT--HHHHHHHHHHHHHH-SSEE-S-GGGGEE-GGGEESEEEEEPHHHHHHHHHHHHHHHHHHHHTT-

pLDDT: mean 87.76, std 20.33, range [24.03, 98.88]

Sequence (643 aa):
MSKGSARCRRSDSRISMTATFAAVLAALVLLCTGCGGSVSSLLSPVRAGRTVRVVIEDNPQIRVESSVLTAKEGSDLQFTITPAQHCTVRGTDYRDYSLAPAQDGQYLVTLHDVLFDTVVSVLTEENPYTIRYEANGGRASASSGLAGPSAVVSYPASHLRVNTGQGTHLFEREGCILTGWNTAADGSGQHIGLGSRVRVGRGETLTLYAEWALCNDKSDFLYEKGANSVTITGFNGGNRSTSEAGGKQPQPHTAPEVIDTSEVIVIPSEIDGLPVTGIAQGAFQDVTCDRVVFPPTIRFVEVHAFDKCTLSELVLFDSVSEITDHAFAGCENLRTIHINACVPPVYSGSYYDTFPDKYDRLTALSNDAKIVLFSGSSTRFGYDSAYLDDAFPDYAVVNMGVFAYTNALPQLDLIRRQMKAGDTLIHSPEFDAAKRQFCTTNAFDDKFFNMIEADYDLLAELDYRDYEGVLSAFTAYQKVRRGMEAKSYAVSASDFDEDGQPVSTPSYNEYGDYIVYRPNAEDDAPIYDLPVNYTAGAFSRDSYIDPLNAVYDKFAADGIRVLFTYAPRNKSALSKESDSAALAGLDAWLRETLHAEVISPIEDSLYPGRYLFGTDNHLSTDGVSIRSERIRRDLKEVLDDAK